Protein AF-0000000084542952 (afdb_homodimer)

Organism: NCBI:txid376219

Nearest PDB structures (foldseek):
  3ot2-assembly1_B  TM=8.353E-01  e=9.086E-12  Trichormus variabilis ATCC 29413
  6okh-assembly1_B  TM=8.321E-01  e=4.972E-11  Leptospira borgpetersenii serovar Hardjo-bovis str. JB197
  1wdj-assembly1_C  TM=7.706E-01  e=2.925E-07  Thermus thermophilus
  1wdj-assembly1_B  TM=8.109E-01  e=7.726E-07  Thermus thermophilus
  1h9o-assembly1_A  TM=4.796E-01  e=1.640E+00  Homo sapiens

Secondary structure (DSSP, 8-state):
----B-SS---HHHHHT--SSSBSEEEEETTEEEEEBPPBHHHHHHHHHHHHHHHHHHHHHT-SEEEEES-EEEEETTEEEE-SEEEEEHHHHHHTTTSBSEESS--SEEEEE--TTTHHIIIIIHHHHHHHTT-SEEEEEETTTTEEEEEEEETTEEEEEEEETTPBP--SSSTT---BHHHHHHHTT-----------/----B-SS---HHHHHT--SSSBSEEEEETTEEEEEBPPBHHHHHHHHHHHHHHHHHHHHHT-SEEEEES-EEEEETTEEEE-SEEEEEHHHHHHTTTSBSEESS--SEEEEE--GGGHHIIIIIHHHHHHHTT-SEEEEEETTTTEEEEEEEETTEEEEEEEETTPBP--SSSTT---BHHHHHHHTT-----------

Foldseek 3Di:
DDPPDDPDDADPVCLQPVPCLAACDWWFDPNDTRGGHHDDLLQLLLLVVVQVLVQVLCVVVVAQKHKDAQAKEALDPGTIDTFRIFIAGNVQCVVAVPHGRYHDAATQETEDEDDPSCVCVQPPVVQLSNLSSVHAWYWYHYLPVQKIWIWGHDPSHTDIDIGHDQDFDDDPVRRPRGDTSVVSSVSSVVDPPPDPPPPD/DDPPDDPDDADPVCLQPVPCLAAQDWWFDPQDTRGGHHDDLLQLLLLVVVQVLVQVLCVVVVAQKHKDAQAKEDLDPGTIDTFRIFIAGNVQCVVAVPHGRYHDAATQETEDEDDPSCVCVQPPVVQLSNLSSVHAWYWYHYLPVQKIWIWGHDPSHTDIDIGHDQDFDDDPVRRPRGDTSVVSSVSSVVDPPPPPPPPD

Solvent-accessible surface area (backbone atoms only — not comparable to full-atom values): 20878 Å² total; per-residue (Å²): 120,72,57,59,54,53,92,57,82,39,54,45,68,47,52,58,52,35,54,44,33,31,45,44,27,57,31,38,52,81,19,24,48,38,55,20,12,48,46,31,35,24,53,52,35,29,43,50,50,50,40,53,53,51,38,52,49,35,59,76,66,68,47,72,53,44,60,46,61,71,36,28,33,49,52,48,84,32,25,36,46,70,31,51,24,35,29,35,51,41,69,62,49,65,76,33,28,89,32,50,33,52,36,81,60,61,43,58,31,40,34,41,71,48,45,92,53,28,46,63,47,58,70,45,54,44,45,54,36,38,31,74,42,59,29,45,31,40,34,43,38,28,72,87,77,52,35,35,36,40,28,37,55,51,94,74,36,66,50,74,48,81,42,48,65,75,39,66,56,82,40,87,90,45,73,82,54,86,46,42,48,46,59,48,56,44,44,32,58,60,76,71,74,76,75,75,71,80,83,123,124,73,62,59,54,54,93,58,82,39,54,46,69,48,53,57,52,35,53,42,31,32,50,46,26,55,30,38,53,80,19,22,48,36,57,22,12,48,46,31,36,24,53,52,36,29,42,50,49,51,40,53,54,51,38,51,50,35,58,75,66,69,47,71,52,45,59,45,63,70,38,29,33,50,51,47,84,33,26,35,45,70,31,51,24,35,30,36,52,40,69,62,49,65,77,31,28,90,33,50,32,51,38,82,60,61,41,58,31,40,34,41,71,48,44,93,52,28,46,63,48,58,70,44,54,45,45,53,37,39,30,75,42,58,30,46,29,39,36,43,36,28,73,88,77,53,35,35,36,42,27,38,53,51,96,73,36,67,49,74,47,78,43,48,66,73,40,65,55,83,40,87,90,45,73,82,53,86,45,41,48,46,59,49,57,43,44,34,59,60,74,72,73,77,76,76,70,81,82,126

Structure (mmCIF, N/CA/C/O backbone):
data_AF-0000000084542952-model_v1
#
loop_
_entity.id
_entity.type
_entity.pdbx_description
1 polymer 'Putative restriction endonuclease domain-containing protein'
#
loop_
_atom_site.group_PDB
_atom_site.id
_atom_site.type_symbol
_atom_site.label_atom_id
_atom_site.label_alt_id
_atom_site.label_comp_id
_atom_site.label_asym_id
_atom_site.label_entity_id
_atom_site.label_seq_id
_atom_site.pdbx_PDB_ins_code
_atom_site.Cartn_x
_atom_site.Cartn_y
_atom_site.Cartn_z
_atom_site.occupancy
_atom_site.B_iso_or_equiv
_atom_site.auth_seq_id
_atom_site.auth_comp_id
_atom_site.auth_asym_id
_atom_site.auth_atom_id
_atom_site.pdbx_PDB_model_num
ATOM 1 N N . MET A 1 1 ? -10.438 1.435 23.875 1 23.55 1 MET A N 1
ATOM 2 C CA . MET A 1 1 ? -10.031 0.777 22.641 1 23.55 1 MET A CA 1
ATOM 3 C C . MET A 1 1 ? -8.695 0.058 22.812 1 23.55 1 MET A C 1
ATOM 5 O O . MET A 1 1 ? -7.695 0.679 23.172 1 23.55 1 MET A O 1
ATOM 9 N N . THR A 1 2 ? -8.664 -1.151 23.094 1 30 2 THR A N 1
ATOM 10 C CA . THR A 1 2 ? -7.473 -1.76 23.672 1 30 2 THR A CA 1
ATOM 11 C C . THR A 1 2 ? -6.48 -2.146 22.578 1 30 2 THR A C 1
ATOM 13 O O . THR A 1 2 ? -6.824 -2.885 21.656 1 30 2 THR A O 1
ATOM 16 N N . SER A 1 3 ? -5.621 -1.19 22.094 1 40.94 3 SER A N 1
ATOM 17 C CA . SER A 1 3 ? -4.469 -1.531 21.266 1 40.94 3 SER A CA 1
ATOM 18 C C . SER A 1 3 ? -3.82 -2.832 21.734 1 40.94 3 SER A C 1
ATOM 20 O O . SER A 1 3 ? -3.742 -3.096 22.938 1 40.94 3 SER A O 1
ATOM 22 N N . ILE A 1 4 ? -3.879 -3.932 20.891 1 49.28 4 ILE A N 1
ATOM 23 C CA . ILE A 1 4 ? -3.102 -5.098 21.297 1 49.28 4 ILE A CA 1
ATOM 24 C C . ILE A 1 4 ? -1.61 -4.781 21.203 1 49.28 4 ILE A C 1
ATOM 26 O O . ILE A 1 4 ? -1.146 -4.258 20.188 1 49.28 4 ILE A O 1
ATOM 30 N N . THR A 1 5 ? -1.197 -4.441 22.234 1 51 5 THR A N 1
ATOM 31 C CA . THR A 1 5 ? 0.246 -4.277 22.359 1 51 5 THR A CA 1
ATOM 32 C C . THR A 1 5 ? 0.91 -5.605 22.719 1 51 5 THR A C 1
ATOM 34 O O . THR A 1 5 ? 0.289 -6.473 23.328 1 51 5 THR A O 1
ATOM 37 N N . THR A 1 6 ? 1.791 -5.871 21.859 1 55.91 6 THR A N 1
ATOM 38 C CA . THR A 1 6 ? 2.562 -7.047 22.25 1 55.91 6 THR A CA 1
ATOM 39 C C . THR A 1 6 ? 3.17 -6.855 23.641 1 55.91 6 THR A C 1
ATOM 41 O O . THR A 1 6 ? 3.316 -5.723 24.109 1 55.91 6 THR A O 1
ATOM 44 N N . ASP A 1 7 ? 3.199 -7.82 24.391 1 58.66 7 ASP A N 1
ATOM 45 C CA . ASP A 1 7 ? 3.771 -7.773 25.734 1 58.66 7 ASP A CA 1
ATOM 46 C C . ASP A 1 7 ? 5.273 -7.5 25.688 1 58.66 7 ASP A C 1
ATOM 48 O O . ASP A 1 7 ? 5.883 -7.156 26.703 1 58.66 7 ASP A O 1
ATOM 52 N N . LYS A 1 8 ? 5.801 -7.555 24.547 1 60 8 LYS A N 1
ATOM 53 C CA . LYS A 1 8 ? 7.246 -7.395 24.438 1 60 8 LYS A CA 1
ATOM 54 C C . LYS A 1 8 ? 7.613 -5.988 23.984 1 60 8 LYS A C 1
ATOM 56 O O . LYS A 1 8 ? 6.875 -5.367 23.203 1 60 8 LYS A O 1
ATOM 61 N N . THR A 1 9 ? 8.656 -5.34 24.672 1 59.88 9 THR A N 1
ATOM 62 C CA . THR A 1 9 ? 9.188 -4.043 24.266 1 59.88 9 THR A CA 1
ATOM 63 C C . THR A 1 9 ? 10.203 -4.199 23.125 1 59.88 9 THR A C 1
ATOM 65 O O . THR A 1 9 ? 11.078 -5.066 23.188 1 59.88 9 THR A O 1
ATOM 68 N N . TYR A 1 10 ? 10.016 -3.502 22.047 1 63.53 10 TYR A N 1
ATOM 69 C CA . TYR A 1 10 ? 10.875 -3.594 20.859 1 63.53 10 TYR A CA 1
ATOM 70 C C . TYR A 1 10 ? 11.633 -2.295 20.641 1 63.53 10 TYR A C 1
ATOM 72 O O . TYR A 1 10 ? 11.102 -1.207 20.875 1 63.53 10 TYR A O 1
ATOM 80 N N . THR A 1 11 ? 12.992 -2.387 20.297 1 63.97 11 THR A N 1
ATOM 81 C CA . THR A 1 11 ? 13.734 -1.249 19.766 1 63.97 11 THR A CA 1
ATOM 82 C C . THR A 1 11 ? 13.312 -0.952 18.328 1 63.97 11 THR A C 1
ATOM 84 O O . THR A 1 11 ? 12.578 -1.732 17.719 1 63.97 11 THR A O 1
ATOM 87 N N . PHE A 1 12 ? 13.648 0.228 17.812 1 58.75 12 PHE A N 1
ATOM 88 C CA . PHE A 1 12 ? 13.414 0.56 16.422 1 58.75 12 PHE A CA 1
ATOM 89 C C . PHE A 1 12 ? 14.062 -0.47 15.5 1 58.75 12 PHE A C 1
ATOM 91 O O . PHE A 1 12 ? 13.469 -0.882 14.5 1 58.75 12 PHE A O 1
ATOM 98 N N . GLU A 1 13 ? 15.281 -0.771 15.742 1 65.56 13 GLU A N 1
ATOM 99 C CA . GLU A 1 13 ? 16 -1.771 14.961 1 65.56 13 GLU A CA 1
ATOM 100 C C . GLU A 1 13 ? 15.266 -3.111 14.977 1 65.56 13 GLU A C 1
ATOM 102 O O . GLU A 1 13 ? 15.219 -3.809 13.961 1 65.56 13 GLU A O 1
ATOM 107 N N . ASP A 1 14 ? 14.75 -3.383 16.219 1 63.16 14 ASP A N 1
ATOM 108 C CA . ASP A 1 14 ? 13.93 -4.586 16.312 1 63.16 14 ASP A CA 1
ATOM 109 C C . ASP A 1 14 ? 12.719 -4.508 15.391 1 63.16 14 ASP A C 1
ATOM 111 O O . ASP A 1 14 ? 12.359 -5.496 14.742 1 63.16 14 ASP A O 1
ATOM 115 N N . TYR A 1 15 ? 12.125 -3.439 15.43 1 63.56 15 TYR A N 1
ATOM 116 C CA . TYR A 1 15 ? 10.953 -3.191 14.602 1 63.56 15 TYR A CA 1
ATOM 117 C C . TYR A 1 15 ? 11.281 -3.389 13.125 1 63.56 15 TYR A C 1
ATOM 119 O O . TYR A 1 15 ? 10.523 -4.027 12.398 1 63.56 15 TYR A O 1
ATOM 127 N N . LEU A 1 16 ? 12.422 -2.852 12.617 1 59.19 16 LEU A N 1
ATOM 128 C CA . LEU A 1 16 ? 12.82 -2.955 11.219 1 59.19 16 LEU A CA 1
ATOM 129 C C . LEU A 1 16 ? 13.047 -4.41 10.82 1 59.19 16 LEU A C 1
ATOM 131 O O . LEU A 1 16 ? 12.836 -4.785 9.672 1 59.19 16 LEU A O 1
ATOM 135 N N . LYS A 1 17 ? 13.602 -5.074 11.812 1 56.72 17 LYS A N 1
ATOM 136 C CA . LYS A 1 17 ? 14 -6.453 11.547 1 56.72 17 LYS A CA 1
ATOM 137 C C . LYS A 1 17 ? 12.922 -7.434 12 1 56.72 17 LYS A C 1
ATOM 139 O O . LYS A 1 17 ? 13.141 -8.648 12.016 1 56.72 17 LYS A O 1
ATOM 144 N N . TYR A 1 18 ? 12.008 -6.531 12.562 1 51.66 18 TYR A N 1
ATOM 145 C CA . TYR A 1 18 ? 11.008 -7.477 13.055 1 51.66 18 TYR A CA 1
ATOM 146 C C . TYR A 1 18 ? 10.68 -8.523 12 1 51.66 18 TYR A C 1
ATOM 148 O O . TYR A 1 18 ? 10.18 -8.195 10.922 1 51.66 18 TYR A O 1
ATOM 156 N N . ASP A 1 19 ? 11.672 -9.195 11.547 1 42.31 19 ASP A N 1
ATOM 157 C CA . ASP A 1 19 ? 11.672 -10.281 10.57 1 42.31 19 ASP A CA 1
ATOM 158 C C . ASP A 1 19 ? 11 -11.531 11.133 1 42.31 19 ASP A C 1
ATOM 160 O O . ASP A 1 19 ? 11.602 -12.258 11.922 1 42.31 19 ASP A O 1
ATOM 164 N N . ASP A 1 20 ? 9.758 -11.406 11.594 1 39.47 20 ASP A N 1
ATOM 165 C CA . ASP A 1 20 ? 9.336 -12.805 11.555 1 39.47 20 ASP A CA 1
ATOM 166 C C . ASP A 1 20 ? 9.266 -13.312 10.117 1 39.47 20 ASP A C 1
ATOM 168 O O . ASP A 1 20 ? 8.672 -14.367 9.859 1 39.47 20 ASP A O 1
ATOM 172 N N . GLY A 1 21 ? 9.898 -12.703 9.195 1 34.06 21 GLY A N 1
ATOM 173 C CA . GLY A 1 21 ? 9.977 -12.969 7.77 1 34.06 21 GLY A CA 1
ATOM 174 C C . GLY A 1 21 ? 8.938 -12.219 6.961 1 34.06 21 GLY A C 1
ATOM 175 O O . GLY A 1 21 ? 8.898 -12.328 5.734 1 34.06 21 GLY A O 1
ATOM 176 N N . THR A 1 22 ? 7.93 -11.75 7.574 1 36 22 THR A N 1
ATOM 177 C CA . THR A 1 22 ? 6.863 -11.359 6.66 1 36 22 THR A CA 1
ATOM 178 C C . THR A 1 22 ? 6.715 -9.836 6.629 1 36 22 THR A C 1
ATOM 180 O O . THR A 1 22 ? 7.164 -9.148 7.547 1 36 22 THR A O 1
ATOM 183 N N . ASP A 1 23 ? 6.367 -9.031 5.668 1 38.06 23 ASP A N 1
ATOM 184 C CA . ASP A 1 23 ? 6.09 -7.672 5.23 1 38.06 23 ASP A CA 1
ATOM 185 C C . ASP A 1 23 ? 5.227 -6.93 6.25 1 38.06 23 ASP A C 1
ATOM 187 O O . ASP A 1 23 ? 4.531 -7.555 7.055 1 38.06 23 ASP A O 1
ATOM 191 N N . ASN A 1 24 ? 5.48 -5.535 6.676 1 49.28 24 ASN A N 1
ATOM 192 C CA . ASN A 1 24 ? 4.844 -4.609 7.609 1 49.28 24 ASN A CA 1
ATOM 193 C C . ASN A 1 24 ? 3.322 -4.73 7.57 1 49.28 24 ASN A C 1
ATOM 195 O O . ASN A 1 24 ? 2.648 -3.928 6.922 1 49.28 24 ASN A O 1
ATOM 199 N N . HIS A 1 25 ? 2.871 -5.75 7.57 1 64.75 25 HIS A N 1
ATOM 200 C CA . HIS A 1 25 ? 1.476 -6.172 7.516 1 64.75 25 HIS A CA 1
ATOM 201 C C . HIS A 1 25 ? 1.206 -7.32 8.484 1 64.75 25 HIS A C 1
ATOM 203 O O . HIS A 1 25 ? 2.143 -7.91 9.023 1 64.75 25 HIS A O 1
ATOM 209 N N . TYR A 1 26 ? 0.089 -7.293 9.023 1 71.62 26 TYR A N 1
ATOM 210 C CA . TYR A 1 26 ? -0.257 -8.562 9.656 1 71.62 26 TYR A CA 1
ATOM 211 C C . TYR A 1 26 ? -1.336 -9.289 8.859 1 71.62 26 TYR A C 1
ATOM 213 O O . TYR A 1 26 ? -2.107 -8.656 8.133 1 71.62 26 TYR A O 1
ATOM 221 N N . GLU A 1 27 ? -1.286 -10.641 8.844 1 69.81 27 GLU A N 1
ATOM 222 C CA . GLU A 1 27 ? -2.25 -11.539 8.219 1 69.81 27 GLU A CA 1
ATOM 223 C C . GLU A 1 27 ? -2.924 -12.438 9.25 1 69.81 27 GLU A C 1
ATOM 225 O O . GLU A 1 27 ? -2.369 -12.68 10.328 1 69.81 27 GLU A O 1
ATOM 230 N N . LEU A 1 28 ? -4.152 -12.75 9.031 1 70 28 LEU A N 1
ATOM 231 C CA . LEU A 1 28 ? -4.832 -13.773 9.82 1 70 28 LEU A CA 1
ATOM 232 C C . LEU A 1 28 ? -4.512 -15.172 9.297 1 70 28 LEU A C 1
ATOM 234 O O . LEU A 1 28 ? -4.855 -15.5 8.156 1 70 28 LEU A O 1
ATOM 238 N N . VAL A 1 29 ? -3.805 -15.969 10.055 1 69.81 29 VAL A N 1
ATOM 239 C CA . VAL A 1 29 ? -3.445 -17.344 9.688 1 69.81 29 VAL A CA 1
ATOM 240 C C . VAL A 1 29 ? -3.904 -18.297 10.781 1 69.81 29 VAL A C 1
ATOM 242 O O . VAL A 1 29 ? -3.357 -18.297 11.883 1 69.81 29 VAL A O 1
ATOM 245 N N . ASN A 1 30 ? -4.898 -19.094 10.398 1 74.81 30 ASN A N 1
ATOM 246 C CA . ASN A 1 30 ? -5.465 -20.078 11.328 1 74.81 30 ASN A CA 1
ATOM 247 C C . ASN A 1 30 ? -5.875 -19.422 12.641 1 74.81 30 ASN A C 1
ATOM 249 O O . ASN A 1 30 ? -5.523 -19.906 13.719 1 74.81 30 ASN A O 1
ATOM 253 N N . GLY A 1 31 ? -6.406 -18.328 12.586 1 73.56 31 GLY A N 1
ATOM 254 C CA . GLY A 1 31 ? -6.965 -17.641 13.734 1 73.56 31 GLY A CA 1
ATOM 255 C C . GLY A 1 31 ? -5.93 -16.844 14.508 1 73.56 31 GLY A C 1
ATOM 256 O O . GLY A 1 31 ? -6.246 -16.234 15.539 1 73.56 31 GLY A O 1
ATOM 257 N N . GLN A 1 32 ? -4.75 -16.828 14.031 1 72.69 32 GLN A N 1
ATOM 258 C CA . GLN A 1 32 ? -3.701 -16.031 14.68 1 72.69 32 GLN A CA 1
ATOM 259 C C . GLN A 1 32 ? -3.271 -14.867 13.797 1 72.69 32 GLN A C 1
ATOM 261 O O . GLN A 1 32 ? -3.234 -14.984 12.57 1 72.69 32 GLN A O 1
ATOM 266 N N . LEU A 1 33 ? -2.988 -13.727 14.477 1 73.06 33 LEU A N 1
ATOM 267 C CA . LEU A 1 33 ? -2.441 -12.594 13.742 1 73.06 33 LEU A CA 1
ATOM 268 C C . LEU A 1 33 ? -0.932 -12.734 13.57 1 73.06 33 LEU A C 1
ATOM 270 O O . LEU A 1 33 ? -0.193 -12.789 14.555 1 73.06 33 LEU A O 1
ATOM 274 N N . GLU A 1 34 ? -0.536 -12.922 12.32 1 72.38 34 GLU A N 1
ATOM 275 C CA . GLU A 1 34 ? 0.887 -12.992 12 1 72.38 34 GLU A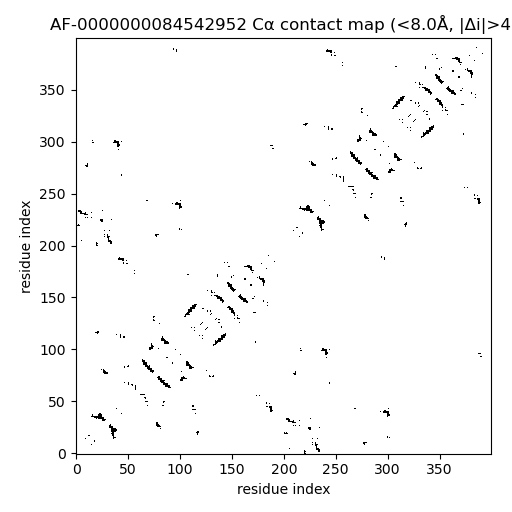 CA 1
ATOM 276 C C . GLU A 1 34 ? 1.408 -11.648 11.508 1 72.38 34 GLU A C 1
ATOM 278 O O . GLU A 1 34 ? 0.961 -11.141 10.477 1 72.38 34 GLU A O 1
ATOM 283 N N . ILE A 1 35 ? 2.312 -11.023 12.312 1 73.25 35 ILE A N 1
ATOM 284 C CA . ILE A 1 35 ? 2.898 -9.727 12.008 1 73.25 35 ILE A CA 1
ATOM 285 C C . ILE A 1 35 ? 4.004 -9.891 10.969 1 73.25 35 ILE A C 1
ATOM 287 O O . ILE A 1 35 ? 4.82 -10.812 11.062 1 73.25 35 ILE A O 1
ATOM 291 N N . MET A 1 36 ? 3.855 -8.992 9.867 1 72.69 36 MET A N 1
ATOM 292 C CA . MET A 1 36 ? 4.855 -9.031 8.797 1 72.69 36 MET A CA 1
ATOM 293 C C . MET A 1 36 ? 5.789 -7.828 8.883 1 72.69 36 MET A C 1
ATOM 295 O O . MET A 1 36 ? 5.367 -6.738 9.266 1 72.69 36 MET A O 1
ATOM 299 N N . ASN A 1 37 ? 7.078 -7.98 8.531 1 73.06 37 ASN A N 1
ATOM 300 C CA . ASN A 1 37 ? 8.047 -6.891 8.469 1 73.06 37 ASN A CA 1
ATOM 301 C C . ASN A 1 37 ? 7.707 -5.902 7.352 1 73.06 37 ASN A C 1
ATOM 303 O O . ASN A 1 37 ? 7.117 -6.285 6.336 1 73.06 37 ASN A O 1
ATOM 307 N N . PRO A 1 38 ? 8.172 -4.625 7.664 1 80.75 38 PRO A N 1
ATOM 308 C CA . PRO A 1 38 ? 8.016 -3.701 6.535 1 80.75 38 PRO A CA 1
ATOM 309 C C . PRO A 1 38 ? 8.727 -4.18 5.277 1 80.75 38 PRO A C 1
ATOM 311 O O . PRO A 1 38 ? 9.836 -4.719 5.355 1 80.75 38 PRO A O 1
ATOM 314 N N . PRO A 1 39 ? 8.094 -4.07 4.152 1 88.25 39 PRO A N 1
ATOM 315 C CA . PRO A 1 39 ? 8.773 -4.441 2.91 1 88.25 39 PRO A CA 1
ATOM 316 C C . PRO A 1 39 ? 9.969 -3.539 2.602 1 88.25 39 PRO A C 1
ATOM 318 O O . PRO A 1 39 ? 10.117 -2.477 3.209 1 88.25 39 PRO A O 1
ATOM 321 N N . THR A 1 40 ? 10.812 -4.047 1.729 1 91.12 40 THR A N 1
ATOM 322 C CA . THR A 1 40 ? 11.922 -3.211 1.273 1 91.12 40 THR A CA 1
ATOM 323 C C . THR A 1 40 ? 11.43 -2.139 0.305 1 91.12 40 THR A C 1
ATOM 325 O O . THR A 1 40 ? 10.328 -2.25 -0.242 1 91.12 40 THR A O 1
ATOM 328 N N . ILE A 1 41 ? 12.266 -1.157 0.083 1 93.75 41 ILE A N 1
ATOM 329 C CA . ILE A 1 41 ? 11.953 -0.13 -0.905 1 93.75 41 ILE A CA 1
ATOM 330 C C . ILE A 1 41 ? 11.82 -0.767 -2.285 1 93.75 41 ILE A C 1
ATOM 332 O O . ILE A 1 41 ? 10.883 -0.452 -3.031 1 93.75 41 ILE A O 1
ATOM 336 N N . ARG A 1 42 ? 12.68 -1.691 -2.623 1 95.12 42 ARG A N 1
ATOM 337 C CA . ARG A 1 42 ? 12.633 -2.371 -3.912 1 95.12 42 ARG A CA 1
ATOM 338 C C . ARG A 1 42 ? 11.297 -3.076 -4.117 1 95.12 42 ARG A C 1
ATOM 340 O O . ARG A 1 42 ? 10.727 -3.031 -5.207 1 95.12 42 ARG A O 1
ATOM 347 N N . HIS A 1 43 ? 10.852 -3.727 -3.072 1 94.81 43 HIS A N 1
ATOM 348 C CA . HIS A 1 43 ? 9.547 -4.395 -3.109 1 94.81 43 HIS A CA 1
ATOM 349 C C . HIS A 1 43 ? 8.438 -3.412 -3.463 1 94.81 43 HIS A C 1
ATOM 351 O O . HIS A 1 43 ? 7.602 -3.699 -4.324 1 94.81 43 HIS A O 1
ATOM 357 N N . LEU A 1 44 ? 8.414 -2.289 -2.793 1 95.75 44 LEU A N 1
ATOM 358 C CA . LEU A 1 44 ? 7.387 -1.277 -3.029 1 95.75 44 LEU A CA 1
ATOM 359 C C . LEU A 1 44 ? 7.445 -0.771 -4.469 1 95.75 44 LEU A C 1
ATOM 361 O O . LEU A 1 44 ? 6.406 -0.604 -5.113 1 95.75 44 LEU A O 1
ATOM 365 N N . LEU A 1 45 ? 8.656 -0.541 -4.953 1 97 45 LEU A N 1
ATOM 366 C CA . LEU A 1 45 ? 8.836 -0.002 -6.297 1 97 45 LEU A CA 1
ATOM 367 C C . LEU A 1 45 ? 8.328 -0.981 -7.348 1 97 45 LEU A C 1
ATOM 369 O O . LEU A 1 45 ? 7.656 -0.582 -8.305 1 97 45 LEU A O 1
ATOM 373 N N . ILE A 1 46 ? 8.648 -2.215 -7.176 1 97.44 46 ILE A N 1
ATOM 374 C CA . ILE A 1 46 ? 8.219 -3.244 -8.117 1 97.44 46 ILE A CA 1
ATOM 375 C C . ILE A 1 46 ? 6.699 -3.357 -8.094 1 97.44 46 ILE A C 1
ATOM 377 O O . ILE A 1 46 ? 6.059 -3.361 -9.148 1 97.44 46 ILE A O 1
ATOM 381 N N . ALA A 1 47 ? 6.105 -3.441 -6.914 1 97.5 47 ALA A N 1
ATOM 382 C CA . ALA A 1 47 ? 4.652 -3.545 -6.785 1 97.5 47 ALA A CA 1
ATOM 383 C C . ALA A 1 47 ? 3.961 -2.336 -7.41 1 97.5 47 ALA A C 1
ATOM 385 O O . ALA A 1 47 ? 2.947 -2.48 -8.102 1 97.5 47 ALA A O 1
ATOM 386 N N . ASP A 1 48 ? 4.5 -1.189 -7.156 1 97.44 48 ASP A N 1
ATOM 387 C CA . ASP A 1 48 ? 3.945 0.042 -7.707 1 97.44 48 ASP A CA 1
ATOM 388 C C . ASP A 1 48 ? 3.982 0.026 -9.234 1 97.44 48 ASP A C 1
ATOM 390 O O . ASP A 1 48 ? 3.023 0.437 -9.891 1 97.44 48 ASP A O 1
ATOM 394 N N . PHE A 1 49 ? 5.102 -0.38 -9.789 1 97.69 49 PHE A N 1
ATOM 395 C CA . PHE A 1 49 ? 5.266 -0.434 -11.234 1 97.69 49 PHE A CA 1
ATOM 396 C C . PHE A 1 49 ? 4.246 -1.383 -11.859 1 97.69 49 PHE A C 1
ATOM 398 O O . PHE A 1 49 ? 3.611 -1.048 -12.867 1 97.69 49 PHE A O 1
ATOM 405 N N . ILE A 1 50 ? 4.129 -2.535 -11.266 1 98.44 50 ILE A N 1
ATOM 406 C CA . ILE A 1 50 ? 3.193 -3.533 -11.766 1 98.44 50 ILE A CA 1
ATOM 407 C C . ILE A 1 50 ? 1.767 -2.994 -11.688 1 98.44 50 ILE A C 1
ATOM 409 O O . ILE A 1 50 ? 0.997 -3.105 -12.641 1 98.44 50 ILE A O 1
ATOM 413 N N . ARG A 1 51 ? 1.406 -2.441 -10.578 1 98.44 51 ARG A N 1
ATOM 414 C CA . ARG A 1 51 ? 0.077 -1.865 -10.406 1 98.44 51 ARG A CA 1
ATOM 415 C C . ARG A 1 51 ? -0.202 -0.804 -11.461 1 98.44 51 ARG A C 1
ATOM 417 O O . ARG A 1 51 ? -1.271 -0.799 -12.078 1 98.44 51 ARG A O 1
ATOM 424 N N . ASP A 1 52 ? 0.751 0.117 -11.664 1 98.06 52 ASP A N 1
ATOM 425 C CA . ASP A 1 52 ? 0.581 1.165 -12.664 1 98.06 52 ASP A CA 1
ATOM 426 C C . ASP A 1 52 ? 0.368 0.567 -14.055 1 98.06 52 ASP A C 1
ATOM 428 O O . ASP A 1 52 ? -0.483 1.035 -14.812 1 98.06 52 ASP A O 1
ATOM 432 N N . THR A 1 53 ? 1.183 -0.417 -14.391 1 98.38 53 THR A N 1
ATOM 433 C CA . THR A 1 53 ? 1.108 -1.061 -15.703 1 98.38 53 THR A CA 1
ATOM 434 C C . THR A 1 53 ? -0.242 -1.746 -15.891 1 98.38 53 THR A C 1
ATOM 436 O O . THR A 1 53 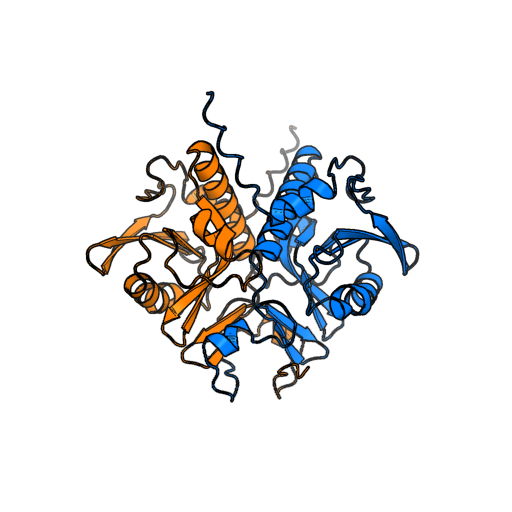? -0.881 -1.59 -16.938 1 98.38 53 THR A O 1
ATOM 439 N N . LEU A 1 54 ? -0.707 -2.484 -14.867 1 98.62 54 LEU A N 1
ATOM 440 C CA . LEU A 1 54 ? -1.981 -3.188 -14.953 1 98.62 54 LEU A CA 1
ATOM 441 C C . LEU A 1 54 ? -3.145 -2.203 -14.984 1 98.62 54 LEU A C 1
ATOM 443 O O . LEU A 1 54 ? -4.133 -2.42 -15.688 1 98.62 54 LEU A O 1
ATOM 447 N N . LYS A 1 55 ? -3.072 -1.179 -14.203 1 98.31 55 LYS A N 1
ATOM 448 C CA . LYS A 1 55 ? -4.098 -0.138 -14.234 1 98.31 55 LYS A CA 1
ATOM 449 C C . LYS A 1 55 ? -4.219 0.47 -15.625 1 98.31 55 LYS A C 1
ATOM 451 O O . LYS A 1 55 ? -5.328 0.673 -16.125 1 98.31 55 LYS A O 1
ATOM 456 N N . ALA A 1 56 ? -3.092 0.803 -16.234 1 97.94 56 ALA A N 1
ATOM 457 C CA . ALA A 1 56 ? -3.09 1.35 -17.594 1 97.94 56 ALA A CA 1
ATOM 458 C C . ALA A 1 56 ? -3.719 0.371 -18.578 1 97.94 56 ALA A C 1
ATOM 460 O O . ALA A 1 56 ? -4.461 0.777 -19.469 1 97.94 56 ALA A O 1
ATOM 461 N N . GLU A 1 57 ? -3.387 -0.894 -18.438 1 98.44 57 GLU A N 1
ATOM 462 C CA . GLU A 1 57 ? -3.949 -1.907 -19.328 1 98.44 57 GLU A CA 1
ATOM 463 C C . GLU A 1 57 ? -5.457 -2.023 -19.141 1 98.44 57 GLU A C 1
ATOM 465 O O . GLU A 1 57 ? -6.199 -2.176 -20.109 1 98.44 57 GLU A O 1
ATOM 470 N N . ILE A 1 58 ? -5.934 -1.98 -17.922 1 98.38 58 ILE A N 1
ATOM 471 C CA . ILE A 1 58 ? -7.359 -2.025 -17.625 1 98.38 58 ILE A CA 1
ATOM 472 C C . ILE A 1 58 ? -8.07 -0.854 -18.297 1 98.38 58 ILE A C 1
ATOM 474 O O . ILE A 1 58 ? -9.141 -1.023 -18.875 1 98.38 58 ILE A O 1
ATOM 478 N N . THR A 1 59 ? -7.469 0.306 -18.203 1 97.19 59 THR A N 1
ATOM 479 C CA . THR A 1 59 ? -8.016 1.497 -18.844 1 97.19 59 THR A CA 1
ATOM 480 C C . THR A 1 59 ? -8.062 1.326 -20.359 1 97.19 59 THR A C 1
ATOM 482 O O . THR A 1 59 ? -9.078 1.623 -20.984 1 97.19 59 THR A O 1
ATOM 485 N N . ARG A 1 60 ? -6.977 0.882 -20.938 1 97.31 60 ARG A N 1
ATOM 486 C CA . ARG A 1 60 ? -6.887 0.673 -22.375 1 97.31 60 ARG A CA 1
ATOM 487 C C . ARG A 1 60 ? -7.984 -0.27 -22.859 1 97.31 60 ARG A C 1
ATOM 489 O O . ARG A 1 60 ? -8.586 -0.045 -23.922 1 97.31 60 ARG A O 1
ATOM 496 N N . MET A 1 61 ? -8.273 -1.295 -22.047 1 97.06 61 MET A N 1
ATOM 497 C CA . MET A 1 61 ? -9.25 -2.316 -22.406 1 97.06 61 MET A CA 1
ATOM 498 C C . MET A 1 61 ? -10.664 -1.862 -22.062 1 97.06 61 MET A C 1
ATOM 500 O O . MET A 1 61 ? -11.641 -2.535 -22.391 1 97.06 61 MET A O 1
ATOM 504 N N . ASN A 1 62 ? -10.812 -0.756 -21.375 1 96.69 62 ASN A N 1
ATOM 505 C CA . ASN A 1 62 ? -12.102 -0.302 -20.844 1 96.69 62 ASN A CA 1
ATOM 506 C C . ASN A 1 62 ? -12.797 -1.394 -20.047 1 96.69 62 ASN A C 1
ATOM 508 O O . ASN A 1 62 ? -14 -1.624 -20.219 1 96.69 62 ASN A O 1
ATOM 512 N N . SER A 1 63 ? -12 -2.131 -19.281 1 96.62 63 SER A N 1
ATOM 513 C CA . SER A 1 63 ? -12.539 -3.199 -18.453 1 96.62 63 SER A CA 1
ATOM 514 C C . SER A 1 63 ? -13.156 -2.645 -17.172 1 96.62 63 SER A C 1
ATOM 516 O O . SER A 1 63 ? -12.688 -1.642 -16.641 1 96.62 63 SER A O 1
ATOM 518 N N . PRO A 1 64 ? -14.234 -3.266 -16.703 1 97.12 64 PRO A N 1
ATOM 519 C CA . PRO A 1 64 ? -14.82 -2.848 -15.43 1 97.12 64 PRO A CA 1
ATOM 520 C C . PRO A 1 64 ? -14.07 -3.402 -14.219 1 97.12 64 PRO A C 1
ATOM 522 O O . PRO A 1 64 ? -14.688 -3.947 -13.297 1 97.12 64 PRO A O 1
ATOM 525 N N . TRP A 1 65 ? -12.781 -3.279 -14.273 1 98.12 65 TRP A N 1
ATOM 526 C CA . TRP A 1 65 ? -11.906 -3.791 -13.219 1 98.12 65 TRP A CA 1
ATOM 527 C C . TRP A 1 65 ? -11.109 -2.662 -12.578 1 98.12 65 TRP A C 1
ATOM 529 O O . TRP A 1 65 ? -11.062 -1.549 -13.109 1 98.12 65 TRP A O 1
ATOM 539 N N . LEU A 1 66 ? -10.633 -2.898 -11.438 1 98.06 66 LEU A N 1
ATOM 540 C CA . LEU A 1 66 ? -9.68 -2.039 -10.742 1 98.06 66 LEU A CA 1
ATOM 541 C C . LEU A 1 66 ? -8.438 -2.824 -10.328 1 98.06 66 LEU A C 1
ATOM 543 O O . LEU A 1 66 ? -8.508 -4.031 -10.102 1 98.06 66 LEU A O 1
ATOM 547 N N . CYS A 1 67 ? -7.344 -2.172 -10.297 1 98.56 67 CYS A N 1
ATOM 548 C CA . CYS A 1 67 ? -6.102 -2.713 -9.75 1 98.56 67 CYS A CA 1
ATOM 549 C C . CYS A 1 67 ? -5.754 -2.055 -8.422 1 98.56 67 CYS A C 1
ATOM 551 O O . CYS A 1 67 ?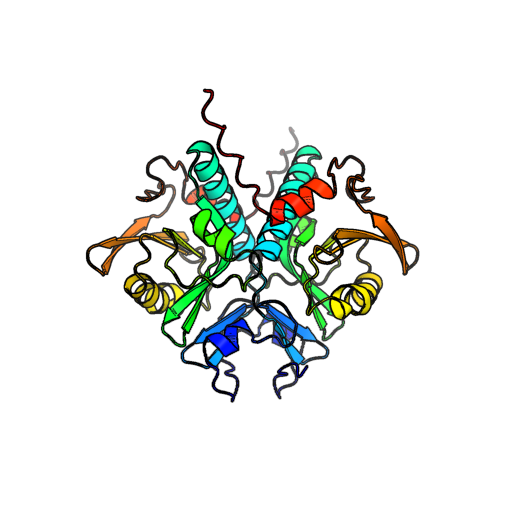 -5.629 -0.832 -8.344 1 98.56 67 CYS A O 1
ATOM 553 N N . LEU A 1 68 ? -5.645 -2.836 -7.387 1 97.5 68 LEU A N 1
ATOM 554 C CA . LEU A 1 68 ? -5.391 -2.33 -6.043 1 97.5 68 LEU A CA 1
ATOM 555 C C . LEU A 1 68 ? -4.086 -2.887 -5.488 1 97.5 68 LEU A C 1
ATOM 557 O O . LEU A 1 68 ? -3.582 -3.904 -5.973 1 97.5 68 LEU A O 1
ATOM 561 N N . LYS A 1 69 ? -3.539 -2.172 -4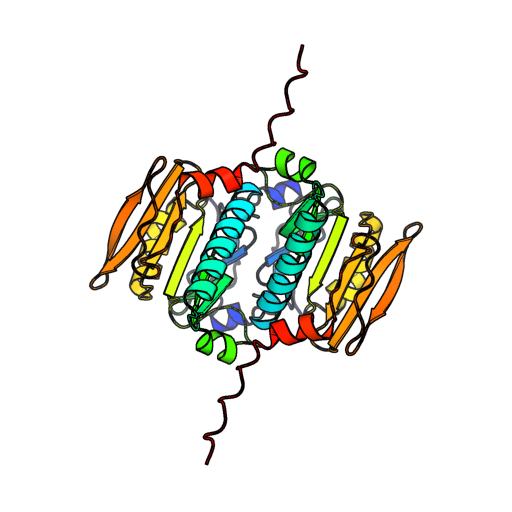.566 1 96.12 69 LYS A N 1
ATOM 562 C CA . LYS A 1 69 ? -2.451 -2.666 -3.729 1 96.12 69 LYS A CA 1
ATOM 563 C C . LYS A 1 69 ? -2.889 -2.781 -2.271 1 96.12 69 LYS A C 1
ATOM 565 O O . LYS A 1 69 ? -3.738 -2.016 -1.81 1 96.12 69 LYS A O 1
ATOM 570 N N . GLU A 1 70 ? -2.354 -3.779 -1.64 1 91.06 70 GLU A N 1
ATOM 571 C CA . GLU A 1 70 ? -2.432 -3.896 -0.187 1 91.06 70 GLU A CA 1
ATOM 572 C C . GLU A 1 70 ? -3.838 -4.285 0.26 1 91.06 70 GLU A C 1
ATOM 574 O O . GLU A 1 70 ? -4.203 -4.09 1.422 1 91.06 70 GLU A O 1
ATOM 579 N N . ALA A 1 71 ? -4.703 -4.727 -0.653 1 93.94 71 ALA A N 1
ATOM 580 C CA . ALA A 1 71 ? -5.98 -5.32 -0.26 1 93.94 71 ALA A CA 1
ATOM 581 C C . ALA A 1 71 ? -5.801 -6.777 0.163 1 93.94 71 ALA A C 1
ATOM 583 O O . ALA A 1 71 ? -4.805 -7.414 -0.193 1 93.94 71 ALA A O 1
ATOM 584 N N . GLY A 1 72 ? -6.809 -7.234 0.934 1 93.12 72 GLY A N 1
ATOM 585 C CA . GLY A 1 72 ? -6.762 -8.617 1.393 1 93.12 72 GLY A CA 1
ATOM 586 C C . GLY A 1 72 ? -7.77 -9.508 0.699 1 93.12 72 GLY A C 1
ATOM 587 O O . GLY A 1 72 ? -8.695 -9.023 0.051 1 93.12 72 GLY A O 1
ATOM 588 N N . VAL A 1 73 ? -7.562 -10.82 0.798 1 94.62 73 VAL A N 1
ATOM 589 C CA . VAL A 1 73 ? -8.516 -11.82 0.333 1 94.62 73 VAL A CA 1
ATOM 590 C C . VAL A 1 73 ? -8.633 -12.945 1.363 1 94.62 73 VAL A C 1
ATOM 592 O O . VAL A 1 73 ? -7.625 -13.406 1.904 1 94.62 73 VAL A O 1
ATOM 595 N N . ARG A 1 74 ? -9.828 -13.25 1.68 1 90.62 74 ARG A N 1
ATOM 596 C CA . ARG A 1 74 ? -10.078 -14.391 2.551 1 90.62 74 ARG A CA 1
ATOM 597 C C . ARG A 1 74 ? -9.812 -15.703 1.819 1 90.62 74 ARG A C 1
ATOM 599 O O . ARG A 1 74 ? -10.375 -15.945 0.746 1 90.62 74 ARG A O 1
ATOM 606 N N . THR A 1 75 ? -8.953 -16.578 2.367 1 93.56 75 THR A N 1
ATOM 607 C CA . THR A 1 75 ? -8.578 -17.812 1.681 1 93.56 75 THR A CA 1
ATOM 608 C C . THR A 1 75 ? -9.133 -19.031 2.418 1 93.56 75 THR A C 1
ATOM 610 O O . THR A 1 75 ? -9.102 -20.141 1.896 1 93.56 75 THR A O 1
ATOM 613 N N . SER A 1 76 ? -9.57 -18.906 3.623 1 86.75 76 SER A N 1
ATOM 614 C CA . SER A 1 76 ? -10.266 -19.906 4.441 1 86.75 76 SER A CA 1
ATOM 615 C C . SER A 1 76 ? -11.07 -19.234 5.551 1 86.75 76 SER A C 1
ATOM 617 O O . SER A 1 76 ? -11.008 -18.016 5.727 1 86.75 76 SER A O 1
ATOM 619 N N . PRO A 1 77 ? -11.867 -19.938 6.305 1 81.25 77 PRO A N 1
ATOM 620 C CA . PRO A 1 77 ? -12.695 -19.328 7.344 1 81.25 77 PRO A CA 1
ATOM 621 C C . PRO A 1 77 ? -11.883 -18.516 8.344 1 81.25 77 PRO A C 1
ATOM 623 O O . PRO A 1 77 ? -12.367 -17.5 8.859 1 81.25 77 PRO A O 1
ATOM 626 N N . ARG A 1 78 ? -10.695 -18.922 8.578 1 80.94 78 ARG A N 1
ATOM 627 C CA . ARG A 1 78 ? -9.875 -18.219 9.555 1 80.94 78 ARG A CA 1
ATOM 628 C C . ARG A 1 78 ? -8.523 -17.828 8.961 1 80.94 78 ARG A C 1
ATOM 630 O O . ARG A 1 78 ? -7.496 -17.906 9.641 1 80.94 78 ARG A O 1
ATOM 637 N N . LYS A 1 79 ? -8.523 -17.531 7.688 1 83.25 79 LYS A N 1
ATOM 638 C CA . LYS A 1 79 ? -7.273 -17.156 7.035 1 83.25 79 LYS A CA 1
ATOM 639 C C . LYS A 1 79 ? -7.512 -16.078 5.977 1 83.25 79 LYS A C 1
ATOM 641 O O . LYS A 1 79 ? -8.492 -16.141 5.234 1 83.25 79 LYS A O 1
ATOM 646 N N . SER A 1 80 ? -6.66 -15.102 5.996 1 87.25 80 SER A N 1
ATOM 647 C CA . SER A 1 80 ? -6.637 -14.039 4.996 1 87.25 80 SER A CA 1
ATOM 648 C C . SER A 1 80 ? -5.211 -13.68 4.602 1 87.25 80 SER A C 1
ATOM 650 O O . SER A 1 80 ? -4.285 -13.82 5.402 1 87.25 80 SER A O 1
ATOM 652 N N . ARG A 1 81 ? -5.004 -13.375 3.373 1 90.56 81 ARG A N 1
ATOM 653 C CA . ARG A 1 81 ? -3.719 -12.914 2.855 1 90.56 81 ARG A CA 1
ATOM 654 C C . ARG A 1 81 ? -3.82 -11.484 2.322 1 90.56 81 ARG A C 1
ATOM 656 O O . ARG A 1 81 ? -4.812 -11.125 1.683 1 90.56 81 ARG A O 1
ATOM 663 N N . LEU A 1 82 ? -2.82 -10.695 2.609 1 91.94 82 LEU A N 1
ATOM 664 C CA . LEU A 1 82 ? -2.656 -9.398 1.953 1 91.94 82 LEU A CA 1
ATOM 665 C C . LEU A 1 82 ? -1.953 -9.555 0.609 1 91.94 82 LEU A C 1
ATOM 667 O O . LEU A 1 82 ? -0.923 -10.234 0.519 1 91.94 82 LEU A O 1
ATOM 671 N N . MET A 1 83 ? -2.514 -8.953 -0.35 1 95.56 83 MET A N 1
ATOM 672 C CA . MET A 1 83 ? -1.987 -9.078 -1.706 1 95.56 83 MET A CA 1
ATOM 673 C C . MET A 1 83 ? -1.163 -7.855 -2.086 1 95.56 83 MET A C 1
ATOM 675 O O . MET A 1 83 ? -1.616 -6.719 -1.918 1 95.56 83 MET A O 1
ATOM 679 N N . ASP A 1 84 ? 0.035 -8.102 -2.598 1 96.44 84 ASP A N 1
ATOM 680 C CA . ASP A 1 84 ? 0.833 -6.961 -3.037 1 96.44 84 ASP A CA 1
ATOM 681 C C . ASP A 1 84 ? 0.111 -6.172 -4.129 1 96.44 84 ASP A C 1
ATOM 683 O O . ASP A 1 84 ? 0.068 -4.941 -4.09 1 96.44 84 ASP A O 1
ATOM 687 N N . VAL A 1 85 ? -0.352 -6.82 -5.102 1 98.44 85 VAL A N 1
ATOM 688 C CA . VAL A 1 85 ? -1.177 -6.262 -6.168 1 98.44 85 VAL A CA 1
ATOM 689 C C . VAL A 1 85 ? -2.328 -7.211 -6.488 1 98.44 85 VAL A C 1
ATOM 691 O O . VAL A 1 85 ? -2.154 -8.438 -6.465 1 98.44 85 VAL A O 1
ATOM 694 N N . CYS A 1 86 ? -3.494 -6.645 -6.777 1 98.69 86 CYS A N 1
ATOM 695 C CA . CYS A 1 86 ? -4.586 -7.504 -7.219 1 98.69 86 CYS A CA 1
ATOM 696 C C . CYS A 1 86 ? -5.488 -6.773 -8.211 1 98.69 86 CYS A C 1
ATOM 698 O O . CYS A 1 86 ? -5.504 -5.543 -8.25 1 98.69 86 CYS A O 1
ATOM 700 N N . VAL A 1 87 ? -6.098 -7.523 -9.031 1 98.88 87 VAL A N 1
ATOM 701 C CA . VAL A 1 87 ? -7.137 -7.035 -9.938 1 98.88 87 VAL A CA 1
ATOM 702 C C . VAL A 1 87 ? -8.492 -7.582 -9.5 1 98.88 87 VAL A C 1
ATOM 704 O O . VAL A 1 87 ? -8.648 -8.789 -9.305 1 98.88 87 VAL A O 1
ATOM 707 N N . VAL A 1 88 ? -9.453 -6.691 -9.328 1 98.25 88 VAL A N 1
ATOM 708 C CA . VAL A 1 88 ? -10.789 -7.047 -8.859 1 98.25 88 VAL A CA 1
ATOM 709 C C . VAL A 1 88 ? -11.844 -6.367 -9.734 1 98.25 88 VAL A C 1
ATOM 711 O O . VAL A 1 88 ? -11.539 -5.395 -10.438 1 98.25 88 VAL A O 1
ATOM 714 N N . SER A 1 89 ? -13.039 -6.91 -9.688 1 97.38 89 SER A N 1
ATOM 715 C CA . SER A 1 89 ? -14.117 -6.273 -10.438 1 97.38 89 SER A CA 1
ATOM 716 C C . SER A 1 89 ? -14.57 -4.977 -9.773 1 97.38 89 SER A C 1
ATOM 718 O O . SER A 1 89 ? -14.602 -4.887 -8.547 1 97.38 89 SER A O 1
ATOM 720 N N . ARG A 1 90 ? -14.938 -4.02 -10.523 1 96.38 90 ARG A N 1
ATOM 721 C CA . ARG A 1 90 ? -15.461 -2.75 -10.031 1 96.38 90 ARG A CA 1
ATOM 722 C C . ARG A 1 90 ? -16.703 -2.969 -9.164 1 96.38 90 ARG A C 1
ATOM 724 O O . ARG A 1 90 ? -16.875 -2.295 -8.148 1 96.38 90 ARG A O 1
ATOM 731 N N . GLU A 1 91 ? -17.516 -3.859 -9.594 1 95.38 91 GLU A N 1
ATOM 732 C CA . GLU A 1 91 ? -18.75 -4.172 -8.867 1 95.38 91 GLU A CA 1
ATOM 733 C C . GLU A 1 91 ? -18.453 -4.574 -7.422 1 95.38 91 GLU A C 1
ATOM 735 O O . GLU A 1 91 ? -19.094 -4.102 -6.492 1 95.38 91 GLU A O 1
ATOM 740 N N . LYS A 1 92 ? -17.469 -5.402 -7.211 1 94.62 92 LYS A N 1
ATOM 741 C CA . LYS A 1 92 ? -17.109 -5.859 -5.871 1 94.62 92 LYS A CA 1
ATOM 742 C C . LYS A 1 92 ? -16.547 -4.715 -5.031 1 94.62 92 LYS A C 1
ATOM 744 O O . LYS A 1 92 ? -16.781 -4.645 -3.824 1 94.62 92 LYS A O 1
ATOM 749 N N . VAL A 1 93 ? -15.797 -3.873 -5.668 1 95.31 93 VAL A N 1
ATOM 750 C CA . VAL A 1 93 ? -15.227 -2.715 -4.992 1 95.31 93 VAL A CA 1
ATOM 751 C C . VAL A 1 93 ? -16.344 -1.797 -4.504 1 95.31 93 VAL A C 1
ATOM 753 O O . VAL A 1 93 ? -16.344 -1.372 -3.348 1 95.31 93 VAL A O 1
ATOM 756 N N . VAL A 1 94 ? -17.297 -1.524 -5.344 1 93.5 94 VAL A N 1
ATOM 757 C CA . VAL A 1 94 ? -18.406 -0.625 -5.023 1 93.5 94 VAL A CA 1
ATOM 758 C C . VAL A 1 94 ? -19.203 -1.185 -3.848 1 93.5 94 VAL A C 1
ATOM 760 O O . VAL A 1 94 ? -19.625 -0.435 -2.965 1 93.5 94 VAL A O 1
ATOM 763 N N . GLU A 1 95 ? -19.359 -2.445 -3.812 1 91.94 95 GLU A N 1
ATOM 764 C CA . GLU A 1 95 ? -20.125 -3.109 -2.76 1 91.94 95 GLU A CA 1
ATOM 765 C C . GLU A 1 95 ? -19.422 -2.98 -1.408 1 91.94 95 GLU A C 1
ATOM 767 O O . GLU A 1 95 ? -20.078 -2.99 -0.364 1 91.94 95 GLU A O 1
ATOM 772 N N . LEU A 1 96 ? -18.156 -2.738 -1.46 1 91.38 96 LEU A N 1
ATOM 773 C CA . LEU A 1 96 ? -17.375 -2.834 -0.224 1 91.38 96 LEU A CA 1
ATOM 774 C C . LEU A 1 96 ? -16.703 -1.505 0.102 1 91.38 96 LEU A C 1
ATOM 776 O O . LEU A 1 96 ? -15.75 -1.463 0.875 1 91.38 96 LEU A O 1
ATOM 780 N N . LEU A 1 97 ? -17.141 -0.437 -0.397 1 92.38 97 LEU A N 1
ATOM 781 C CA . LEU A 1 97 ? -16.453 0.844 -0.334 1 92.38 97 LEU A CA 1
ATOM 782 C C . LEU A 1 97 ? -16.125 1.214 1.108 1 92.38 97 LEU A C 1
ATOM 784 O O . LEU A 1 97 ? -15 1.644 1.404 1 92.38 97 LEU A O 1
ATOM 788 N N . ASP A 1 98 ? -17.094 0.985 2.004 1 89.69 98 ASP A N 1
ATOM 789 C CA . ASP A 1 98 ? -16.891 1.443 3.377 1 89.69 98 ASP A CA 1
ATOM 790 C C . ASP A 1 98 ? -16.562 0.277 4.305 1 89.69 98 ASP A C 1
ATOM 792 O O . ASP A 1 98 ? -16.609 0.412 5.527 1 89.69 98 ASP A O 1
ATOM 796 N N . GLU A 1 99 ? -16.266 -0.873 3.719 1 87.88 99 GLU A N 1
ATOM 797 C CA . GLU A 1 99 ? -15.844 -2.053 4.465 1 87.88 99 GLU A CA 1
ATOM 798 C C . GLU A 1 99 ? -14.328 -2.23 4.406 1 87.88 99 GLU A C 1
ATOM 800 O O . GLU A 1 99 ? -13.656 -1.59 3.598 1 87.88 99 GLU A O 1
ATOM 805 N N . SER A 1 100 ? -13.867 -3.131 5.367 1 87.81 100 SER A N 1
ATOM 806 C CA . SER A 1 100 ? -12.453 -3.494 5.301 1 87.81 100 SER A CA 1
ATOM 807 C C . SER A 1 100 ? -12.086 -4.02 3.918 1 87.81 100 SER A C 1
ATOM 809 O O . SER A 1 100 ? -12.844 -4.777 3.311 1 87.81 100 SER A O 1
ATOM 811 N N . ALA A 1 101 ? -10.945 -3.588 3.471 1 91.5 101 ALA A N 1
ATOM 812 C CA . ALA A 1 101 ? -10.492 -3.959 2.131 1 91.5 101 ALA A CA 1
ATOM 813 C C . ALA A 1 101 ? -9.977 -5.395 2.105 1 91.5 101 ALA A C 1
ATOM 815 O O . ALA A 1 101 ? -8.852 -5.648 1.676 1 91.5 101 ALA A O 1
ATOM 816 N N . VAL A 1 102 ? -10.797 -6.301 2.566 1 90.62 102 VAL A N 1
ATOM 817 C CA . VAL A 1 102 ? -10.547 -7.738 2.51 1 90.62 102 VAL A CA 1
ATOM 818 C C . VAL A 1 102 ? -11.672 -8.43 1.747 1 90.62 102 VAL A C 1
ATOM 820 O O . VAL A 1 102 ? -12.789 -8.57 2.264 1 90.62 102 VAL A O 1
ATOM 823 N N . PHE A 1 103 ? -11.359 -8.828 0.571 1 94.06 103 PHE A N 1
ATOM 824 C CA . PHE A 1 103 ? -12.367 -9.445 -0.282 1 94.06 103 PHE A CA 1
ATOM 825 C C . PHE A 1 103 ? -12.703 -10.852 0.203 1 94.06 103 PHE A C 1
ATOM 827 O O . PHE A 1 103 ? -11.812 -11.602 0.612 1 94.06 103 PHE A O 1
ATOM 834 N N . GLN A 1 104 ? -13.969 -11.195 0.107 1 91.56 104 GLN A N 1
ATOM 835 C CA . GLN A 1 104 ? -14.414 -12.539 0.466 1 91.56 104 GLN A CA 1
ATOM 836 C C . GLN A 1 104 ? -14.656 -13.391 -0.778 1 91.56 104 GLN A C 1
ATOM 838 O O . GLN A 1 104 ? -15.039 -14.555 -0.674 1 91.56 104 GLN A O 1
ATOM 843 N N . THR A 1 105 ? -14.547 -12.828 -1.909 1 95.06 105 THR A N 1
ATOM 844 C CA . THR A 1 105 ? -14.578 -13.508 -3.201 1 95.06 105 THR A CA 1
ATOM 845 C C . THR A 1 105 ? -13.227 -13.398 -3.9 1 95.06 105 THR A C 1
ATOM 847 O O . THR A 1 105 ? -12.461 -12.469 -3.645 1 95.06 105 THR A O 1
ATOM 850 N N . PRO A 1 106 ? -12.945 -14.344 -4.781 1 96.94 106 PRO A N 1
ATOM 851 C CA . PRO A 1 106 ? -11.609 -14.359 -5.383 1 96.94 106 PRO A CA 1
ATOM 852 C C . PRO A 1 106 ? -11.367 -13.18 -6.324 1 96.94 106 PRO A C 1
ATOM 854 O O . PRO A 1 106 ? -12.211 -12.875 -7.164 1 96.94 106 PRO A O 1
ATOM 857 N N . PRO A 1 107 ? -10.219 -12.516 -6.215 1 98.38 107 PRO A N 1
ATOM 858 C CA . PRO A 1 107 ? -9.789 -11.586 -7.262 1 98.38 107 PRO A CA 1
ATOM 859 C C . PRO A 1 107 ? -9.57 -12.273 -8.609 1 98.38 107 PRO A C 1
ATOM 861 O O . PRO A 1 107 ? -9.477 -13.5 -8.672 1 98.38 107 PRO A O 1
ATOM 864 N N . ILE A 1 108 ? -9.477 -11.398 -9.578 1 98.44 108 ILE A N 1
ATOM 865 C CA . ILE A 1 108 ? -9.258 -11.883 -10.938 1 98.44 108 ILE A CA 1
ATOM 866 C C . ILE A 1 108 ? -7.797 -12.297 -11.102 1 98.44 108 ILE A C 1
ATOM 868 O O . ILE A 1 108 ? -7.496 -13.281 -11.781 1 98.44 108 ILE A O 1
ATOM 872 N N . LEU A 1 109 ? -6.938 -11.555 -10.508 1 98.81 109 LEU A N 1
ATOM 873 C CA . LEU A 1 109 ? -5.488 -11.719 -10.602 1 98.81 109 LEU A CA 1
ATOM 874 C C . LEU A 1 109 ? -4.805 -11.227 -9.328 1 98.81 109 LEU A C 1
ATOM 876 O O . LEU A 1 109 ? -5.18 -10.195 -8.781 1 98.81 109 LEU A O 1
ATOM 880 N N . VAL A 1 110 ? -3.82 -12.008 -8.836 1 98.81 110 VAL A N 1
ATOM 881 C CA . VAL A 1 110 ? -2.996 -11.602 -7.703 1 98.81 110 VAL A CA 1
ATOM 882 C C . VAL A 1 110 ? -1.521 -11.633 -8.102 1 98.81 110 VAL A C 1
ATOM 884 O O . VAL A 1 110 ? -1.084 -12.531 -8.82 1 98.81 110 VAL A O 1
ATOM 887 N N . VAL A 1 111 ? -0.771 -10.641 -7.641 1 98.81 111 VAL A N 1
ATOM 888 C CA . VAL A 1 111 ? 0.678 -10.594 -7.809 1 98.81 111 VAL A CA 1
ATOM 889 C C . VAL A 1 111 ? 1.353 -10.492 -6.441 1 98.81 111 VAL A C 1
ATOM 891 O O . VAL A 1 111 ? 0.968 -9.672 -5.609 1 98.81 111 VAL A O 1
ATOM 894 N N . GLU A 1 112 ? 2.277 -11.359 -6.191 1 98.38 112 GLU A N 1
ATOM 895 C CA . GLU A 1 112 ? 3.133 -11.273 -5.012 1 98.38 112 GLU A CA 1
ATOM 896 C C . GLU A 1 112 ? 4.582 -11 -5.398 1 98.38 112 GLU A C 1
ATOM 898 O O . GLU A 1 112 ? 5.109 -11.602 -6.332 1 98.38 112 GLU A O 1
ATOM 903 N N . VAL A 1 113 ? 5.172 -10.055 -4.77 1 97.81 113 VAL A N 1
ATOM 904 C CA . VAL A 1 113 ? 6.602 -9.797 -4.91 1 97.81 113 VAL A CA 1
ATOM 905 C C . VAL A 1 113 ? 7.363 -10.508 -3.791 1 97.81 113 VAL A C 1
ATOM 907 O O . VAL A 1 113 ? 7.172 -10.203 -2.611 1 97.81 113 VAL A O 1
ATOM 910 N N . VAL A 1 114 ? 8.266 -11.359 -4.148 1 96.25 114 VAL A N 1
ATOM 911 C CA . VAL A 1 114 ? 8.945 -12.242 -3.207 1 96.25 114 VAL A CA 1
ATOM 912 C C . VAL A 1 114 ? 10.016 -11.461 -2.447 1 96.25 114 VAL A C 1
ATOM 914 O O . VAL A 1 114 ? 10.75 -10.664 -3.037 1 96.25 114 VAL A O 1
ATOM 917 N N . SER A 1 115 ? 10.023 -11.633 -1.24 1 90.5 115 SER A N 1
ATOM 918 C CA . SER A 1 115 ? 11.109 -11.211 -0.365 1 90.5 115 SER A CA 1
ATOM 919 C C . SER A 1 115 ? 11.852 -12.406 0.219 1 90.5 115 SER A C 1
ATOM 921 O O . SER A 1 115 ? 11.375 -13.539 0.135 1 90.5 115 SER A O 1
ATOM 923 N N . PRO A 1 116 ? 13.07 -12.234 0.787 1 87.5 116 PRO A N 1
ATOM 924 C CA . PRO A 1 116 ? 13.789 -13.359 1.386 1 87.5 116 PRO A CA 1
ATOM 925 C C . PRO A 1 116 ? 12.961 -14.102 2.426 1 87.5 116 PRO A C 1
ATOM 927 O O . PRO A 1 116 ? 13.062 -15.328 2.533 1 87.5 116 PRO A O 1
ATOM 930 N N . GLU A 1 117 ? 12.102 -13.438 3.105 1 82.38 117 GLU A N 1
ATOM 931 C CA . GLU A 1 117 ? 11.352 -14.031 4.207 1 82.38 117 GLU A CA 1
ATOM 932 C C . GLU A 1 117 ? 10.031 -14.625 3.721 1 82.38 117 GLU A C 1
ATOM 934 O O . GLU A 1 117 ? 9.32 -15.289 4.48 1 82.38 117 GLU A O 1
ATOM 939 N N . SER A 1 118 ? 9.695 -14.383 2.426 1 90.06 118 SER A N 1
ATOM 940 C CA . SER A 1 118 ? 8.375 -14.789 1.973 1 90.06 118 SER A CA 1
ATOM 941 C C . SER A 1 118 ? 8.469 -15.898 0.927 1 90.06 118 SER A C 1
ATOM 943 O O . SER A 1 118 ? 7.453 -16.312 0.357 1 90.06 118 SER A O 1
ATOM 945 N N . VAL A 1 119 ? 9.641 -16.453 0.705 1 93.38 119 VAL A N 1
ATOM 946 C CA . VAL A 1 119 ? 9.852 -17.422 -0.369 1 93.38 119 VAL A CA 1
ATOM 947 C C . VAL A 1 119 ? 8.883 -18.594 -0.206 1 93.38 119 VAL A C 1
ATOM 949 O O . VAL A 1 119 ? 8.07 -18.859 -1.09 1 93.38 119 VAL A O 1
ATOM 952 N N . ASN A 1 120 ? 8.961 -19.266 0.912 1 93.94 120 ASN A N 1
ATOM 953 C CA . ASN A 1 120 ? 8.094 -20.422 1.151 1 93.94 120 ASN A CA 1
ATOM 954 C C . ASN A 1 120 ? 6.625 -20.016 1.171 1 93.94 120 ASN A C 1
ATOM 956 O O . ASN A 1 120 ? 5.773 -20.719 0.625 1 93.94 120 ASN A O 1
ATOM 960 N N . ARG A 1 121 ? 6.316 -18.922 1.759 1 93.25 121 ARG A N 1
ATOM 961 C CA . ARG A 1 121 ? 4.949 -18.422 1.848 1 93.25 121 ARG A CA 1
ATOM 962 C C . ARG A 1 121 ? 4.363 -18.172 0.46 1 93.25 121 ARG A C 1
ATOM 964 O O . ARG A 1 121 ? 3.254 -18.625 0.16 1 93.25 121 ARG A O 1
ATOM 971 N N . ASP A 1 122 ? 5.07 -17.531 -0.423 1 96.25 122 ASP A N 1
ATOM 972 C CA . ASP A 1 122 ? 4.566 -17.141 -1.736 1 96.25 122 ASP A CA 1
ATOM 973 C C . ASP A 1 122 ? 4.562 -18.328 -2.699 1 96.25 122 ASP A C 1
ATOM 975 O O . ASP A 1 122 ? 3.623 -18.484 -3.48 1 96.25 122 ASP A O 1
ATOM 979 N N . TYR A 1 123 ? 5.566 -19.188 -2.59 1 97.88 123 TYR A N 1
ATOM 980 C CA . TYR A 1 123 ? 5.703 -20.25 -3.566 1 97.88 123 TYR A CA 1
ATOM 981 C C . TYR A 1 123 ? 4.867 -21.469 -3.164 1 97.88 123 TYR A C 1
ATOM 983 O O . TYR A 1 123 ? 4.484 -22.281 -4.012 1 97.88 123 TYR A O 1
ATOM 991 N N . ARG A 1 124 ? 4.629 -21.625 -1.887 1 96.69 124 ARG A N 1
ATOM 992 C CA . ARG A 1 124 ? 3.98 -22.859 -1.459 1 96.69 124 ARG A CA 1
ATOM 993 C C . ARG A 1 124 ? 2.631 -22.578 -0.809 1 96.69 124 ARG A C 1
ATOM 995 O O . ARG A 1 124 ? 1.586 -22.953 -1.345 1 96.69 124 ARG A O 1
ATOM 1002 N N . TYR A 1 125 ? 2.607 -21.906 0.333 1 94.19 125 TYR A N 1
ATOM 1003 C CA . TYR A 1 125 ? 1.378 -21.734 1.099 1 94.19 125 TYR A CA 1
ATOM 1004 C C . TYR A 1 125 ? 0.357 -20.922 0.308 1 94.19 125 TYR A C 1
ATOM 1006 O O . TYR A 1 125 ? -0.765 -21.375 0.08 1 94.19 125 TYR A O 1
ATOM 1014 N N . LYS A 1 126 ? 0.796 -19.766 -0.18 1 96.19 126 LYS A N 1
ATOM 1015 C CA . LYS A 1 126 ? -0.143 -18.922 -0.914 1 96.19 126 LYS A CA 1
ATOM 1016 C C . LYS A 1 126 ? -0.565 -19.578 -2.225 1 96.19 126 LYS A C 1
ATOM 1018 O O . LYS A 1 126 ? -1.711 -19.438 -2.656 1 96.19 126 LYS A O 1
ATOM 1023 N N . ARG A 1 127 ? 0.34 -20.266 -2.838 1 98.06 127 ARG A N 1
ATOM 1024 C CA . ARG A 1 127 ? -0.009 -20.984 -4.062 1 98.06 127 ARG A CA 1
ATOM 1025 C C . ARG A 1 127 ? -1.186 -21.922 -3.826 1 98.06 127 ARG A C 1
ATOM 1027 O O . ARG A 1 127 ? -2.162 -21.906 -4.578 1 98.06 127 ARG A O 1
ATOM 1034 N N . THR A 1 128 ? -1.107 -22.703 -2.795 1 97.19 128 THR A N 1
ATOM 1035 C CA . THR A 1 128 ? -2.16 -23.656 -2.451 1 97.19 128 THR A CA 1
ATOM 1036 C C . THR A 1 128 ? -3.436 -22.922 -2.041 1 97.19 128 THR A C 1
ATOM 1038 O O . THR A 1 128 ? -4.531 -23.281 -2.48 1 97.19 128 THR A O 1
ATOM 1041 N N . GLU A 1 129 ? -3.346 -21.953 -1.236 1 96.12 129 GLU A N 1
ATOM 1042 C CA . GLU A 1 129 ? -4.484 -21.172 -0.746 1 96.12 129 GLU A CA 1
ATOM 1043 C C . GLU A 1 129 ? -5.223 -20.5 -1.893 1 96.12 129 GLU A C 1
ATOM 1045 O O . GLU A 1 129 ? -6.453 -20.516 -1.945 1 96.12 129 GLU A O 1
ATOM 1050 N N . TYR A 1 130 ? -4.43 -19.859 -2.801 1 98.44 130 TYR A N 1
ATOM 1051 C CA . TYR A 1 130 ? -5.027 -19.109 -3.895 1 98.44 130 TYR A CA 1
ATOM 1052 C C . TYR A 1 130 ? -5.719 -20.031 -4.887 1 98.44 130 TYR A C 1
ATOM 1054 O O . TYR A 1 130 ? -6.773 -19.703 -5.43 1 98.44 130 TYR A O 1
ATOM 1062 N N . ALA A 1 131 ? -5.168 -21.219 -5.137 1 98.31 131 ALA A N 1
ATOM 1063 C CA . ALA A 1 131 ? -5.836 -22.219 -5.973 1 98.31 131 ALA A CA 1
ATOM 1064 C C . ALA A 1 131 ? -7.16 -22.656 -5.352 1 98.31 131 ALA A C 1
ATOM 1066 O O . ALA A 1 131 ? -8.188 -22.703 -6.031 1 98.31 131 ALA A O 1
ATOM 1067 N N . ALA A 1 132 ? -7.137 -22.938 -4.047 1 96.81 132 ALA A N 1
ATOM 1068 C CA . ALA A 1 132 ? -8.336 -23.359 -3.332 1 96.81 132 ALA A CA 1
ATOM 1069 C C . ALA A 1 132 ? -9.398 -22.266 -3.342 1 96.81 132 ALA A C 1
ATOM 1071 O O . ALA A 1 132 ? -10.602 -22.562 -3.391 1 96.81 132 ALA A O 1
ATOM 1072 N N . ALA A 1 133 ? -8.969 -21.047 -3.326 1 96.25 133 ALA A N 1
ATOM 1073 C CA . ALA A 1 133 ? -9.875 -19.906 -3.367 1 96.25 133 ALA A CA 1
ATOM 1074 C C . ALA A 1 133 ? -10.336 -19.625 -4.793 1 96.25 133 ALA A C 1
ATOM 1076 O O . ALA A 1 133 ? -11.133 -18.703 -5.023 1 96.25 133 ALA A O 1
ATOM 1077 N N . GLU A 1 134 ? -9.75 -20.281 -5.758 1 97.75 134 GLU A N 1
ATOM 1078 C CA . GLU A 1 134 ? -10.148 -20.25 -7.164 1 97.75 134 GLU A CA 1
ATOM 1079 C C . GLU A 1 134 ? -9.758 -18.922 -7.809 1 97.75 134 GLU A C 1
ATOM 1081 O O . GLU A 1 134 ? -10.5 -18.375 -8.625 1 97.75 134 GLU A O 1
ATOM 1086 N N . ILE A 1 135 ? -8.664 -18.391 -7.398 1 98.44 135 ILE A N 1
ATOM 1087 C CA . ILE A 1 135 ? -8.086 -17.234 -8.086 1 98.44 135 ILE A CA 1
ATOM 1088 C C . ILE A 1 135 ? -7.543 -17.672 -9.445 1 98.44 135 ILE A C 1
ATOM 1090 O O . ILE A 1 135 ? -6.672 -18.531 -9.523 1 98.44 135 ILE A O 1
ATOM 1094 N N . GLN A 1 136 ? -7.906 -17.047 -10.477 1 98 136 GLN A N 1
ATOM 1095 C CA . GLN A 1 136 ? -7.707 -17.547 -11.836 1 98 136 GLN A CA 1
ATOM 1096 C C . GLN A 1 136 ? -6.242 -17.422 -12.25 1 98 136 GLN A C 1
ATOM 1098 O O . GLN A 1 136 ? -5.742 -18.25 -13.016 1 98 136 GLN A O 1
ATOM 1103 N N . GLU A 1 137 ? -5.598 -16.406 -11.812 1 98.88 137 GLU A N 1
ATOM 1104 C CA . GLU A 1 137 ? -4.219 -16.156 -12.211 1 98.88 137 GLU A CA 1
ATOM 1105 C C . GLU A 1 137 ? -3.406 -15.555 -11.062 1 98.88 137 GLU A C 1
ATOM 1107 O O . GLU A 1 137 ? -3.881 -14.664 -10.359 1 98.88 137 GLU A O 1
ATOM 1112 N N . TYR A 1 138 ? -2.252 -16.156 -10.805 1 98.88 138 TYR A N 1
ATOM 1113 C CA . TYR A 1 138 ? -1.349 -15.781 -9.727 1 98.88 138 TYR A CA 1
ATOM 1114 C C . TYR A 1 138 ? 0.074 -15.602 -10.242 1 98.88 138 TYR A C 1
ATOM 1116 O O . TYR A 1 138 ? 0.647 -16.516 -10.836 1 98.88 138 TYR A O 1
ATOM 1124 N N . TRP A 1 139 ? 0.66 -14.352 -10.086 1 98.88 139 TRP A N 1
ATOM 1125 C CA . TRP A 1 139 ? 2.043 -14.07 -10.453 1 98.88 139 TRP A CA 1
ATOM 1126 C C . TRP A 1 139 ? 2.945 -14.055 -9.227 1 98.88 139 TRP A C 1
ATOM 1128 O O . TRP A 1 139 ? 2.633 -13.398 -8.227 1 98.88 139 TRP A O 1
ATOM 1138 N N . ILE A 1 140 ? 3.984 -14.781 -9.305 1 98.75 140 ILE A N 1
ATOM 1139 C CA . ILE A 1 140 ? 5.047 -14.695 -8.312 1 98.75 140 ILE A CA 1
ATOM 1140 C C . ILE A 1 140 ? 6.254 -13.977 -8.906 1 98.75 140 ILE A C 1
ATOM 1142 O O . ILE A 1 140 ? 6.953 -14.523 -9.766 1 98.75 140 ILE A O 1
ATOM 1146 N N . VAL A 1 141 ? 6.48 -12.773 -8.531 1 98.56 141 VAL A N 1
ATOM 1147 C CA . VAL A 1 141 ? 7.598 -11.945 -8.984 1 98.56 141 VAL A CA 1
ATOM 1148 C C . VAL A 1 141 ? 8.758 -12.07 -8 1 98.56 141 VAL A C 1
ATOM 1150 O O . VAL A 1 141 ? 8.664 -11.625 -6.855 1 98.56 141 VAL A O 1
ATOM 1153 N N . ASP A 1 142 ? 9.875 -12.625 -8.422 1 98.06 142 ASP A N 1
ATOM 1154 C CA . ASP A 1 142 ? 10.992 -12.961 -7.539 1 98.06 142 ASP A CA 1
ATOM 1155 C C . ASP A 1 142 ? 12.234 -12.148 -7.895 1 98.06 142 ASP A C 1
ATOM 1157 O O . ASP A 1 142 ? 13.047 -12.578 -8.719 1 98.06 142 ASP A O 1
ATOM 1161 N N . PRO A 1 143 ? 12.406 -11.016 -7.262 1 96.25 143 PRO A N 1
ATOM 1162 C CA . PRO A 1 143 ? 13.586 -10.203 -7.566 1 96.25 143 PRO A CA 1
ATOM 1163 C C . PRO A 1 143 ? 14.891 -10.875 -7.129 1 96.25 143 PRO A C 1
ATOM 1165 O O . PRO A 1 143 ? 15.969 -10.492 -7.594 1 96.25 143 PRO A O 1
ATOM 1168 N N . ILE A 1 144 ? 14.836 -11.852 -6.219 1 94.62 144 ILE A N 1
ATOM 1169 C CA . ILE A 1 144 ? 16.031 -12.547 -5.738 1 94.62 144 ILE A CA 1
ATOM 1170 C C . ILE A 1 144 ? 16.609 -13.422 -6.852 1 94.62 144 ILE A C 1
ATOM 1172 O O . ILE A 1 144 ? 17.812 -13.391 -7.109 1 94.62 144 ILE A O 1
ATOM 1176 N N . LEU A 1 145 ? 15.734 -14.102 -7.539 1 96.5 145 LEU A N 1
ATOM 1177 C CA . LEU A 1 145 ? 16.172 -15.008 -8.594 1 96.5 145 LEU A CA 1
ATOM 1178 C C . LEU A 1 145 ? 15.992 -14.383 -9.969 1 96.5 145 LEU A C 1
ATOM 1180 O O . LEU A 1 145 ? 16.297 -15 -10.992 1 96.5 145 LEU A O 1
ATOM 1184 N N . ASN A 1 146 ? 15.461 -13.195 -9.977 1 95.81 146 ASN A N 1
ATOM 1185 C CA . ASN A 1 146 ? 15.172 -12.492 -11.219 1 95.81 146 ASN A CA 1
ATOM 1186 C C . ASN A 1 146 ? 14.312 -13.336 -12.164 1 95.81 146 ASN A C 1
ATOM 1188 O O . ASN A 1 146 ? 14.672 -13.531 -13.32 1 95.81 146 ASN A O 1
ATOM 1192 N N . LYS A 1 147 ? 13.266 -13.789 -11.711 1 97.88 147 LYS A N 1
ATOM 1193 C CA . LYS A 1 147 ? 12.32 -14.562 -12.508 1 97.88 147 LYS A CA 1
ATOM 1194 C C . LYS A 1 147 ? 10.875 -14.273 -12.094 1 97.88 147 LYS A C 1
ATOM 1196 O O . LYS A 1 147 ? 10.633 -13.75 -11 1 97.88 147 LYS A O 1
ATOM 1201 N N . ILE A 1 148 ? 9.945 -14.602 -12.969 1 98.56 148 ILE A N 1
ATOM 1202 C CA . ILE A 1 148 ? 8.516 -14.461 -12.695 1 98.56 148 ILE A CA 1
ATOM 1203 C C . ILE A 1 148 ? 7.797 -15.758 -13.047 1 98.56 148 ILE A C 1
ATOM 1205 O O . ILE A 1 148 ? 7.988 -16.297 -14.141 1 98.56 148 ILE A O 1
ATOM 1209 N N . SER A 1 149 ? 7.059 -16.312 -12.148 1 98.69 149 SER A N 1
ATOM 1210 C CA . SER A 1 149 ? 6.188 -17.453 -12.383 1 98.69 149 SER A CA 1
ATOM 1211 C C . SER A 1 149 ? 4.742 -17.016 -12.586 1 98.69 149 SER A C 1
ATOM 1213 O O . SER A 1 149 ? 4.168 -16.328 -11.734 1 98.69 149 SER A O 1
ATOM 1215 N N . ILE A 1 150 ? 4.215 -17.375 -13.719 1 98.69 150 ILE A N 1
ATOM 1216 C CA . ILE A 1 150 ? 2.797 -17.156 -13.992 1 98.69 150 ILE A CA 1
ATOM 1217 C C . ILE A 1 150 ? 2.016 -18.438 -13.734 1 98.69 150 ILE A C 1
ATOM 1219 O O . ILE A 1 150 ? 2.262 -19.453 -14.383 1 98.69 150 ILE A O 1
ATOM 1223 N N . LEU A 1 151 ? 1.111 -18.375 -12.789 1 98.88 151 LEU A N 1
ATOM 1224 C CA . LEU A 1 151 ? 0.287 -19.531 -12.43 1 98.88 151 LEU A CA 1
ATOM 1225 C C . LEU A 1 151 ? -1.148 -19.328 -12.914 1 98.88 151 LEU A C 1
ATOM 1227 O O . LEU A 1 151 ? -1.825 -18.391 -12.5 1 98.88 151 LEU A O 1
ATOM 1231 N N . ARG A 1 152 ? -1.605 -20.188 -13.758 1 98.56 152 ARG A N 1
ATOM 1232 C CA . ARG A 1 152 ? -2.965 -20.172 -14.289 1 98.56 152 ARG A CA 1
ATOM 1233 C C . ARG A 1 152 ? -3.789 -21.312 -13.719 1 98.56 152 ARG A C 1
ATOM 1235 O O . ARG A 1 152 ? -3.377 -22.484 -13.789 1 98.56 152 ARG A O 1
ATOM 1242 N N . LEU A 1 153 ? -4.961 -20.969 -13.18 1 98.38 153 LEU A N 1
ATOM 1243 C CA . LEU A 1 153 ? -5.812 -22.016 -12.609 1 98.38 153 LEU A CA 1
ATOM 1244 C C . LEU A 1 153 ? -6.434 -22.875 -13.703 1 98.38 153 LEU A C 1
ATOM 1246 O O . LEU A 1 153 ? -6.988 -22.344 -14.672 1 98.38 153 LEU A O 1
ATOM 1250 N N . ASP A 1 154 ? -6.195 -24.094 -13.617 1 97.12 154 ASP A N 1
ATOM 1251 C CA . ASP A 1 154 ? -6.758 -25.109 -14.516 1 97.12 154 ASP A CA 1
ATOM 1252 C C . ASP A 1 154 ? -7.285 -26.312 -13.734 1 97.12 154 ASP A C 1
ATOM 1254 O O . ASP A 1 154 ? -6.5 -27.078 -13.18 1 97.12 154 ASP A O 1
ATOM 1258 N N . GLU A 1 155 ? -8.578 -26.5 -13.711 1 95.12 155 GLU A N 1
ATOM 1259 C CA . GLU A 1 155 ? -9.258 -27.594 -13.023 1 95.12 155 GLU A CA 1
ATOM 1260 C C . GLU A 1 155 ? -8.75 -27.75 -11.586 1 95.12 155 GLU A C 1
ATOM 1262 O O . GLU A 1 155 ? -8.336 -28.828 -11.18 1 95.12 155 GLU A O 1
ATOM 1267 N N . GLY A 1 156 ? -8.625 -26.688 -10.922 1 94.19 156 GLY A N 1
ATOM 1268 C CA . GLY A 1 156 ? -8.359 -26.703 -9.492 1 94.19 156 GLY A CA 1
ATOM 1269 C C . GLY A 1 156 ? -6.883 -26.656 -9.156 1 94.19 156 GLY A C 1
ATOM 1270 O O . GLY A 1 156 ? -6.508 -26.5 -7.992 1 94.19 156 GLY A O 1
ATOM 1271 N N . LEU A 1 157 ? -6.035 -26.703 -10.242 1 96.38 157 LEU A N 1
ATOM 1272 C CA . LEU A 1 157 ? -4.59 -26.641 -10.023 1 96.38 157 LEU A CA 1
ATOM 1273 C C . LEU A 1 157 ? -3.965 -25.531 -10.859 1 96.38 157 LEU A C 1
ATOM 1275 O O . LEU A 1 157 ? -4.445 -25.219 -11.953 1 96.38 157 LEU A O 1
ATOM 1279 N N . TYR A 1 158 ? -2.857 -25.031 -10.312 1 98.31 158 TYR A N 1
ATOM 1280 C CA . TYR A 1 158 ? -2.152 -24.016 -11.078 1 98.31 158 TYR A CA 1
ATOM 1281 C C . TYR A 1 158 ? -1.176 -24.641 -12.062 1 98.31 158 TYR A C 1
ATOM 1283 O O . TYR A 1 158 ? -0.361 -25.484 -11.68 1 98.31 158 TYR A O 1
ATOM 1291 N N . GLU A 1 159 ? -1.263 -24.312 -13.297 1 98.38 159 GLU A N 1
ATOM 1292 C CA . GLU A 1 159 ? -0.211 -24.547 -14.289 1 98.38 159 GLU A CA 1
ATOM 1293 C C . GLU A 1 159 ? 0.783 -23.391 -14.305 1 98.38 159 GLU A C 1
ATOM 1295 O O . GLU A 1 159 ? 0.388 -22.219 -14.414 1 98.38 159 GLU A O 1
ATOM 1300 N N . GLU A 1 160 ? 1.991 -23.75 -14.219 1 98.25 160 GLU A N 1
ATOM 1301 C CA . GLU A 1 160 ? 3.01 -22.719 -14.031 1 98.25 160 GLU A CA 1
ATOM 1302 C C . GLU A 1 160 ? 3.832 -22.516 -15.297 1 98.25 160 GLU A C 1
ATOM 1304 O O . GLU A 1 160 ? 4.219 -23.484 -15.953 1 98.25 160 GLU A O 1
ATOM 1309 N N . THR A 1 161 ? 4.078 -21.328 -15.727 1 97.81 161 THR A N 1
ATOM 1310 C CA . THR A 1 161 ? 5.078 -20.906 -16.703 1 97.81 161 THR A CA 1
ATOM 1311 C C . THR A 1 161 ? 6.109 -19.984 -16.047 1 97.81 161 THR A C 1
ATOM 1313 O O . THR A 1 161 ? 5.754 -18.969 -15.445 1 97.81 161 THR A O 1
ATOM 1316 N N . VAL A 1 162 ? 7.352 -20.328 -16.109 1 97.94 162 VAL A N 1
ATOM 1317 C CA . VAL A 1 162 ? 8.414 -19.531 -15.516 1 97.94 162 VAL A CA 1
ATOM 1318 C C . VAL A 1 162 ? 9.094 -18.688 -16.594 1 97.94 162 VAL A C 1
ATOM 1320 O O . VAL A 1 162 ? 9.508 -19.219 -17.625 1 97.94 162 VAL A O 1
ATOM 1323 N N . LEU A 1 163 ? 9.164 -17.422 -16.344 1 97.56 163 LEU A N 1
ATOM 1324 C CA . LEU A 1 163 ? 9.781 -16.469 -17.266 1 97.56 163 LEU A CA 1
ATOM 1325 C C . LEU A 1 163 ? 11.062 -15.898 -16.672 1 97.56 163 LEU A C 1
ATOM 1327 O O . LEU A 1 163 ? 11.133 -15.617 -15.477 1 97.56 163 LEU A O 1
ATOM 1331 N N . THR A 1 164 ? 12.086 -15.773 -17.531 1 95.12 164 THR A N 1
ATOM 1332 C CA . THR A 1 164 ? 13.359 -15.195 -17.109 1 95.12 164 THR A CA 1
ATOM 1333 C C . THR A 1 164 ? 13.852 -14.18 -18.141 1 95.12 164 THR A C 1
ATOM 1335 O O . THR A 1 164 ? 13.234 -14.008 -19.203 1 95.12 164 THR A O 1
ATOM 1338 N N . ASP A 1 165 ? 14.859 -13.578 -17.781 1 87.25 165 ASP A N 1
ATOM 1339 C CA . ASP A 1 165 ? 15.57 -12.664 -18.672 1 87.25 165 ASP A CA 1
ATOM 1340 C C . ASP A 1 165 ? 14.625 -11.594 -19.219 1 87.25 165 ASP A C 1
ATOM 1342 O O . ASP A 1 165 ? 13.875 -10.969 -18.469 1 87.25 165 ASP A O 1
ATOM 1346 N N . ASN A 1 166 ? 14.617 -11.398 -20.547 1 87.38 166 ASN A N 1
ATOM 1347 C CA . ASN A 1 166 ? 13.828 -10.32 -21.125 1 87.38 166 ASN A CA 1
ATOM 1348 C C . ASN A 1 166 ? 12.602 -10.852 -21.859 1 87.38 166 ASN A C 1
ATOM 1350 O O . ASN A 1 166 ? 12.117 -10.234 -22.812 1 87.38 166 ASN A O 1
ATOM 1354 N N . GLN A 1 167 ? 12.109 -11.938 -21.328 1 94.94 167 GLN A N 1
ATOM 1355 C CA . GLN A 1 167 ? 10.883 -12.5 -21.891 1 94.94 167 GLN A CA 1
ATOM 1356 C C . GLN A 1 167 ? 9.672 -11.633 -21.547 1 94.94 167 GLN A C 1
ATOM 1358 O O . GLN A 1 167 ? 9.719 -10.844 -20.594 1 94.94 167 GLN A O 1
ATOM 1363 N N . GLN A 1 168 ? 8.641 -11.805 -22.312 1 96.06 168 GLN A N 1
ATOM 1364 C CA . GLN A 1 168 ? 7.406 -11.055 -22.125 1 96.06 168 GLN A CA 1
ATOM 1365 C C . GLN A 1 168 ? 6.422 -11.828 -21.25 1 96.06 168 GLN A C 1
ATOM 1367 O O . GLN A 1 168 ? 6.293 -13.047 -21.391 1 96.06 168 GLN A O 1
ATOM 1372 N N . ILE A 1 169 ? 5.715 -11.086 -20.453 1 96.44 169 ILE A N 1
ATOM 1373 C CA . ILE A 1 169 ? 4.652 -11.688 -19.656 1 96.44 169 ILE A CA 1
ATOM 1374 C C . ILE A 1 169 ? 3.52 -12.148 -20.578 1 96.44 169 ILE A C 1
ATOM 1376 O O . ILE A 1 169 ? 3.057 -11.391 -21.422 1 96.44 169 ILE A O 1
ATOM 1380 N N . VAL A 1 170 ? 3.121 -13.383 -20.391 1 94.69 170 VAL A N 1
ATOM 1381 C CA . VAL A 1 170 ? 1.933 -13.914 -21.062 1 94.69 170 VAL A CA 1
ATOM 1382 C C . VAL A 1 170 ? 0.831 -14.148 -20.031 1 94.69 170 VAL A C 1
ATOM 1384 O O . VAL A 1 170 ? 0.893 -15.109 -19.25 1 94.69 170 VAL A O 1
ATOM 1387 N N . SER A 1 171 ? -0.159 -13.328 -20.016 1 97.38 171 SER A N 1
ATOM 1388 C CA . SER A 1 171 ? -1.265 -13.398 -19.062 1 97.38 171 SER A CA 1
ATOM 1389 C C . SER A 1 171 ? -2.551 -13.852 -19.75 1 97.38 171 SER A C 1
ATOM 1391 O O . SER A 1 171 ? -2.85 -13.43 -20.859 1 97.38 171 SER A O 1
ATOM 1393 N N . GLN A 1 172 ? -3.271 -14.75 -19.203 1 96.56 172 GLN A N 1
ATOM 1394 C CA . GLN A 1 172 ? -4.594 -15.117 -19.703 1 96.56 172 GLN A CA 1
ATOM 1395 C C . GLN A 1 172 ? -5.605 -14.008 -19.438 1 96.56 172 GLN A C 1
ATOM 1397 O O . GLN A 1 172 ? -6.516 -13.797 -20.25 1 96.56 172 GLN A O 1
ATOM 1402 N N . VAL A 1 173 ? -5.5 -13.297 -18.359 1 97.44 173 VAL A N 1
ATOM 1403 C CA . VAL A 1 173 ? -6.391 -12.211 -17.969 1 97.44 173 VAL A CA 1
ATOM 1404 C C . VAL A 1 173 ? -6.16 -11.008 -18.875 1 97.44 173 VAL A C 1
ATOM 1406 O O . VAL A 1 173 ? -7.113 -10.328 -19.266 1 97.44 173 VAL A O 1
ATOM 1409 N N . PHE A 1 174 ? -4.914 -10.742 -19.125 1 98.12 174 PHE A N 1
ATOM 1410 C CA . PHE A 1 174 ? -4.523 -9.648 -20 1 98.12 174 PHE A CA 1
ATOM 1411 C C . PHE A 1 174 ? -3.795 -10.172 -21.234 1 98.12 174 PHE A C 1
ATOM 1413 O O . PHE A 1 174 ? -2.588 -9.969 -21.375 1 98.12 174 PHE A O 1
ATOM 1420 N N . PRO A 1 175 ? -4.465 -10.664 -22.219 1 96.31 175 PRO A N 1
ATOM 1421 C CA . PRO A 1 175 ? -3.826 -11.344 -23.344 1 96.31 175 PRO A CA 1
ATOM 1422 C C . PRO A 1 175 ? -3.002 -10.398 -24.203 1 96.31 175 PRO A C 1
ATOM 1424 O O . PRO A 1 175 ? -2.064 -10.836 -24.891 1 96.31 175 PRO A O 1
ATOM 1427 N N . GLU A 1 176 ? -3.246 -9.086 -24.203 1 96.25 176 GLU A N 1
ATOM 1428 C CA . GLU A 1 176 ? -2.533 -8.148 -25.078 1 96.25 176 GLU A CA 1
ATOM 1429 C C . GLU A 1 176 ? -1.53 -7.316 -24.281 1 96.25 176 GLU A C 1
ATOM 1431 O O . GLU A 1 176 ? -0.967 -6.355 -24.797 1 96.25 176 GLU A O 1
ATOM 1436 N N . LEU A 1 177 ? -1.374 -7.703 -23.031 1 97.38 177 LEU A N 1
ATOM 1437 C CA . LEU A 1 177 ? -0.437 -6.969 -22.188 1 97.38 177 LEU A CA 1
ATOM 1438 C C . LEU A 1 177 ? 0.979 -7.051 -22.75 1 97.38 177 LEU A C 1
ATOM 1440 O O . LEU A 1 177 ? 1.458 -8.141 -23.078 1 97.38 177 LEU A O 1
ATOM 1444 N N . ARG A 1 178 ? 1.599 -5.871 -22.969 1 95.19 178 ARG A N 1
ATOM 1445 C CA . ARG A 1 178 ? 3.004 -5.781 -23.344 1 95.19 178 ARG A CA 1
ATOM 1446 C C . ARG A 1 178 ? 3.867 -5.367 -22.156 1 95.19 178 ARG A C 1
ATOM 1448 O O . ARG A 1 178 ? 3.984 -4.18 -21.859 1 95.19 178 ARG A O 1
ATOM 1455 N N . LEU A 1 179 ? 4.441 -6.344 -21.531 1 96.44 179 LEU A N 1
ATOM 1456 C CA . LEU A 1 179 ? 5.254 -6.121 -20.344 1 96.44 179 LEU A CA 1
ATOM 1457 C C . LEU A 1 179 ? 6.422 -7.098 -20.297 1 96.44 179 LEU A C 1
ATOM 1459 O O . LEU A 1 179 ? 6.219 -8.312 -20.234 1 96.44 179 LEU A O 1
ATOM 1463 N N . ASN A 1 180 ? 7.617 -6.512 -20.391 1 95.5 180 ASN A N 1
ATOM 1464 C CA . ASN A 1 180 ? 8.828 -7.316 -20.266 1 95.5 180 ASN A CA 1
ATOM 1465 C C . ASN A 1 180 ? 9.25 -7.473 -18.812 1 95.5 180 ASN A C 1
ATOM 1467 O O . ASN A 1 180 ? 9.164 -6.52 -18.031 1 95.5 180 ASN A O 1
ATOM 1471 N N . ILE A 1 181 ? 9.75 -8.688 -18.484 1 94.94 181 ILE A N 1
ATOM 1472 C CA . ILE A 1 181 ? 10.094 -8.922 -17.094 1 94.94 181 ILE A CA 1
ATOM 1473 C C . ILE A 1 181 ? 11.289 -8.055 -16.703 1 94.94 181 ILE A C 1
ATOM 1475 O O . ILE A 1 181 ? 11.422 -7.668 -15.539 1 94.94 181 ILE A O 1
ATOM 1479 N N . GLY A 1 182 ? 12.188 -7.734 -17.719 1 94.44 182 GLY A N 1
ATOM 1480 C CA . GLY A 1 182 ? 13.289 -6.828 -17.453 1 94.44 182 GLY A CA 1
ATOM 1481 C C . GLY A 1 182 ? 12.836 -5.473 -16.938 1 94.44 182 GLY A C 1
ATOM 1482 O O . GLY A 1 182 ? 13.469 -4.891 -16.047 1 94.44 182 GLY A O 1
ATOM 1483 N N . ASP A 1 183 ? 11.719 -4.961 -17.5 1 95.06 183 ASP A N 1
ATOM 1484 C CA . ASP A 1 183 ? 11.172 -3.674 -17.078 1 95.06 183 ASP A CA 1
ATOM 1485 C C . ASP A 1 183 ? 10.703 -3.732 -15.617 1 95.06 183 ASP A C 1
ATOM 1487 O O . ASP A 1 183 ? 10.828 -2.754 -14.883 1 95.06 183 ASP A O 1
ATOM 1491 N N . ILE A 1 184 ? 10.148 -4.871 -15.234 1 96.88 184 ILE A N 1
ATOM 1492 C CA . ILE A 1 184 ? 9.641 -5.047 -13.875 1 96.88 184 ILE A CA 1
ATOM 1493 C C . ILE A 1 184 ? 10.797 -4.98 -12.883 1 96.88 184 ILE A C 1
ATOM 1495 O O . ILE A 1 184 ? 10.734 -4.25 -11.891 1 96.88 184 ILE A O 1
ATOM 1499 N N . PHE A 1 185 ? 11.875 -5.664 -13.133 1 96.06 185 PHE A N 1
ATOM 1500 C CA . PHE A 1 185 ? 12.992 -5.695 -12.203 1 96.06 185 PHE A CA 1
ATOM 1501 C C . PHE A 1 185 ? 13.789 -4.398 -12.266 1 96.06 185 PHE A C 1
ATOM 1503 O O . PHE A 1 185 ? 14.352 -3.955 -11.258 1 96.06 185 PHE A O 1
ATOM 1510 N N . ALA A 1 186 ? 13.812 -3.734 -13.469 1 94.56 186 ALA A N 1
ATOM 1511 C CA . ALA A 1 186 ? 14.445 -2.424 -13.586 1 94.56 186 ALA A CA 1
ATOM 1512 C C . ALA A 1 186 ? 13.742 -1.392 -12.711 1 94.56 186 ALA A C 1
ATOM 1514 O O . ALA A 1 186 ? 14.383 -0.488 -12.172 1 94.56 186 ALA A O 1
ATOM 1515 N N . ALA A 1 187 ? 12.453 -1.527 -12.594 1 94.12 187 ALA A N 1
ATOM 1516 C CA . ALA A 1 187 ? 11.68 -0.616 -11.758 1 94.12 187 ALA A CA 1
ATOM 1517 C C . ALA A 1 187 ? 12.148 -0.675 -10.305 1 94.12 187 ALA A C 1
ATOM 1519 O O . ALA A 1 187 ? 12.125 0.334 -9.594 1 94.12 187 ALA A O 1
ATOM 1520 N N . GLY A 1 188 ? 12.578 -1.823 -9.867 1 94.5 188 GLY A N 1
ATOM 1521 C CA . GLY A 1 188 ? 13.07 -1.989 -8.508 1 94.5 188 GLY A CA 1
ATOM 1522 C C . GLY A 1 188 ? 14.461 -1.411 -8.305 1 94.5 188 GLY A C 1
ATOM 1523 O O . GLY A 1 188 ? 14.906 -1.236 -7.168 1 94.5 188 GLY A O 1
ATOM 1524 N N . ASN A 1 189 ? 15.102 -1.094 -9.398 1 90.56 189 ASN A N 1
ATOM 1525 C CA . ASN A 1 189 ? 16.469 -0.592 -9.32 1 90.56 189 ASN A CA 1
ATOM 1526 C C . ASN A 1 189 ? 16.531 0.919 -9.523 1 90.56 189 ASN A C 1
ATOM 1528 O O . ASN A 1 189 ? 17.547 1.547 -9.273 1 90.56 189 ASN A O 1
ATOM 1532 N N . ILE A 1 190 ? 15.461 1.59 -9.75 1 78.06 190 ILE A N 1
ATOM 1533 C CA . ILE A 1 190 ? 15.344 3.012 -10.055 1 78.06 190 ILE A CA 1
ATOM 1534 C C . ILE A 1 190 ? 16.531 3.457 -10.898 1 78.06 190 ILE A C 1
ATOM 1536 O O . ILE A 1 190 ? 17.594 3.795 -10.367 1 78.06 190 ILE A O 1
ATOM 1540 N N . PHE A 1 191 ? 16.906 3.031 -12.133 1 61.12 191 PHE A N 1
ATOM 1541 C CA . PHE A 1 191 ? 18.078 3.371 -12.93 1 61.12 191 PHE A CA 1
ATOM 1542 C C . PHE A 1 191 ? 18.391 4.859 -12.836 1 61.12 191 PHE A C 1
ATOM 1544 O O . PHE A 1 191 ? 17.484 5.695 -12.922 1 61.12 191 PHE A O 1
ATOM 1551 N N . THR A 1 192 ? 19.531 5.168 -12.094 1 50.44 192 THR A N 1
ATOM 1552 C CA . THR A 1 192 ? 20.141 6.488 -12.188 1 50.44 192 THR A CA 1
ATOM 1553 C C . THR A 1 192 ? 20.391 6.859 -13.648 1 50.44 192 THR A C 1
ATOM 1555 O O . THR A 1 192 ? 20.812 6.016 -14.445 1 50.44 192 THR A O 1
ATOM 1558 N N . SER A 1 193 ? 19.609 7.57 -14.273 1 43.84 193 SER A N 1
ATOM 1559 C CA . SER A 1 193 ? 20.094 8.016 -15.578 1 43.84 193 SER A CA 1
ATOM 1560 C C . SER A 1 193 ? 21.609 8.18 -15.57 1 43.84 193 SER A C 1
ATOM 1562 O O . SER A 1 193 ? 22.172 8.711 -14.617 1 43.84 193 SER A O 1
ATOM 1564 N N . PRO A 1 194 ? 22.438 7.523 -16.469 1 36.66 194 PRO A N 1
ATOM 1565 C CA . PRO A 1 194 ? 23.875 7.801 -16.594 1 36.66 194 PRO A CA 1
ATOM 1566 C C . PRO A 1 194 ? 24.188 9.297 -16.656 1 36.66 194 PRO A C 1
ATOM 1568 O O . PRO A 1 194 ? 23.406 10.062 -17.234 1 36.66 194 PRO A O 1
ATOM 1571 N N . GLU A 1 195 ? 24.828 9.953 -15.695 1 36.09 195 GLU A N 1
ATOM 1572 C CA . GLU A 1 195 ? 25.531 11.203 -15.969 1 36.09 195 GLU A CA 1
ATOM 1573 C C . GLU A 1 195 ? 26.078 11.234 -17.391 1 36.09 195 GLU A C 1
ATOM 1575 O O . GLU A 1 195 ? 26.609 10.242 -17.875 1 36.09 195 GLU A O 1
ATOM 1580 N N . ASN A 1 196 ? 25.5 12.008 -18.312 1 37.47 196 ASN A N 1
ATOM 1581 C CA . ASN A 1 196 ? 26.172 12.312 -19.562 1 37.47 196 ASN A CA 1
ATOM 1582 C C . ASN A 1 196 ? 27.688 12.375 -19.391 1 37.47 196 ASN A C 1
ATOM 1584 O O . ASN A 1 196 ? 28.188 13.203 -18.641 1 37.47 196 ASN A O 1
ATOM 1588 N N . PRO A 1 197 ? 28.5 11.477 -19.828 1 33.09 197 PRO A N 1
ATOM 1589 C CA . PRO A 1 197 ? 29.938 11.711 -19.75 1 33.09 197 PRO A CA 1
ATOM 1590 C C . PRO A 1 197 ? 30.344 13.078 -20.281 1 33.09 197 PRO A C 1
ATOM 1592 O O . PRO A 1 197 ? 29.656 13.641 -21.141 1 33.09 197 PRO A O 1
ATOM 1595 N N . PRO A 1 198 ? 31.234 13.891 -19.516 1 29.66 198 PRO A N 1
ATOM 1596 C CA . PRO A 1 198 ? 31.734 15.102 -20.172 1 29.66 198 PRO A CA 1
ATOM 1597 C C . PRO A 1 198 ? 32.25 14.836 -21.578 1 29.66 198 PRO A C 1
ATOM 1599 O O . PRO A 1 198 ? 32.906 13.836 -21.828 1 29.66 198 PRO A O 1
ATOM 1602 N N . GLN A 1 199 ? 31.562 15.281 -22.625 1 30.28 199 GLN A N 1
ATOM 1603 C CA . GLN A 1 199 ? 32.219 15.375 -23.922 1 30.28 199 GLN A CA 1
ATOM 1604 C C . GLN A 1 199 ? 33.625 15.961 -23.781 1 30.28 199 GLN A C 1
ATOM 1606 O O . GLN A 1 199 ? 33.781 17.094 -23.312 1 30.28 199 GLN A O 1
ATOM 1611 N N . SER A 1 200 ? 34.688 15.102 -23.672 1 23.48 200 SER A N 1
ATOM 1612 C CA . SER A 1 200 ? 35.969 15.641 -24.016 1 23.48 200 SER A CA 1
ATOM 1613 C C . SER A 1 200 ? 36.031 16.062 -25.484 1 23.48 200 SER A C 1
ATOM 1615 O O . SER A 1 200 ? 35.438 15.406 -26.344 1 23.48 200 SER A O 1
ATOM 1617 N N . MET B 1 1 ? 12.031 -19.641 13.086 1 24.88 1 MET B N 1
ATOM 1618 C CA . MET B 1 1 ? 11.594 -18.281 12.805 1 24.88 1 MET B CA 1
ATOM 1619 C C . MET B 1 1 ? 10.32 -17.938 13.57 1 24.88 1 MET B C 1
ATOM 1621 O O . MET B 1 1 ? 9.273 -18.547 13.336 1 24.88 1 MET B O 1
ATOM 1625 N N . THR B 1 2 ? 10.375 -17.406 14.695 1 30.27 2 THR B N 1
ATOM 1626 C CA . THR B 1 2 ? 9.273 -17.438 15.648 1 30.27 2 THR B CA 1
ATOM 1627 C C . THR B 1 2 ? 8.242 -16.359 15.32 1 30.27 2 THR B C 1
ATOM 1629 O O . THR B 1 2 ? 8.57 -15.18 15.266 1 30.27 2 THR B O 1
ATOM 1632 N N . SER B 1 3 ? 7.301 -16.625 14.352 1 41.16 3 SER B N 1
ATOM 1633 C CA . SER B 1 3 ? 6.129 -15.781 14.148 1 41.16 3 SER B CA 1
ATOM 1634 C C . SER B 1 3 ? 5.559 -15.305 15.484 1 41.16 3 SER B C 1
ATOM 1636 O O . SER B 1 3 ? 5.543 -16.047 16.469 1 41.16 3 SER B O 1
ATOM 1638 N N . ILE B 1 4 ? 5.629 -13.953 15.789 1 48.81 4 ILE B N 1
ATOM 1639 C CA . ILE B 1 4 ? 4.91 -13.523 16.984 1 48.81 4 ILE B CA 1
ATOM 1640 C C . ILE B 1 4 ? 3.406 -13.672 16.766 1 48.81 4 ILE B C 1
ATOM 1642 O O . ILE B 1 4 ? 2.875 -13.227 15.742 1 48.81 4 ILE B O 1
ATOM 1646 N N . THR B 1 5 ? 3.025 -14.695 17.156 1 51.03 5 THR B N 1
ATOM 1647 C CA . THR B 1 5 ? 1.588 -14.938 17.188 1 51.03 5 THR B CA 1
ATOM 1648 C C . THR B 1 5 ? 0.978 -14.391 18.469 1 51.03 5 THR B C 1
ATOM 1650 O O . THR B 1 5 ? 1.652 -14.312 19.5 1 51.03 5 THR B O 1
ATOM 1653 N N . THR B 1 6 ? 0.042 -13.578 18.219 1 55.09 6 THR B N 1
ATOM 1654 C CA . THR B 1 6 ? -0.68 -13.172 19.422 1 55.09 6 THR B CA 1
ATOM 1655 C C . THR B 1 6 ? -1.204 -14.398 20.172 1 55.09 6 THR B C 1
ATOM 1657 O O . THR B 1 6 ? -1.378 -15.469 19.594 1 55.09 6 THR B O 1
ATOM 1660 N N . ASP B 1 7 ? -1.126 -14.391 21.422 1 59.28 7 ASP B N 1
ATOM 1661 C CA . ASP B 1 7 ? -1.628 -15.469 22.281 1 59.28 7 ASP B CA 1
ATOM 1662 C C . ASP B 1 7 ? -3.139 -15.633 22.125 1 59.28 7 ASP B C 1
ATOM 1664 O O . ASP B 1 7 ? -3.693 -16.688 22.453 1 59.28 7 ASP B O 1
ATOM 1668 N N . LYS B 1 8 ? -3.75 -14.648 21.516 1 61.38 8 LYS B N 1
ATOM 1669 C CA . LYS B 1 8 ? -5.203 -14.703 21.422 1 61.38 8 LYS B CA 1
ATOM 1670 C C . LYS B 1 8 ? -5.641 -15.234 20.047 1 61.38 8 LYS B C 1
ATOM 1672 O O . LYS B 1 8 ? -4.98 -14.977 19.047 1 61.38 8 LYS B O 1
ATOM 1677 N N . THR B 1 9 ? -6.664 -16.266 20.016 1 59.88 9 THR B N 1
ATOM 1678 C CA . THR B 1 9 ? -7.246 -16.781 18.781 1 59.88 9 THR B CA 1
ATOM 1679 C C . THR B 1 9 ? -8.328 -15.836 18.25 1 59.88 9 THR B C 1
ATOM 1681 O O . THR B 1 9 ? -9.172 -15.375 19.016 1 59.88 9 THR B O 1
ATOM 1684 N N . TYR B 1 10 ? -8.258 -15.453 17.031 1 63.62 10 TYR B N 1
ATOM 1685 C CA . TYR B 1 10 ? -9.188 -14.508 16.422 1 63.62 10 TYR B CA 1
ATOM 1686 C C . TYR B 1 10 ? -9.992 -15.18 15.312 1 63.62 10 TYR B C 1
ATOM 1688 O O . TYR B 1 10 ? -9.469 -16.031 14.578 1 63.62 10 TYR B O 1
ATOM 1696 N N . THR B 1 11 ? -11.367 -14.859 15.258 1 64.06 11 THR B N 1
ATOM 1697 C CA . THR B 1 11 ? -12.172 -15.188 14.086 1 64.06 11 THR B CA 1
ATOM 1698 C C . THR B 1 11 ? -11.852 -14.242 12.93 1 64.06 11 THR B C 1
ATOM 1700 O O . THR B 1 11 ? -11.133 -13.258 13.109 1 64.06 11 THR B O 1
ATOM 1703 N N . PHE B 1 12 ? -12.242 -14.586 11.719 1 58.25 12 PHE B N 1
ATOM 1704 C CA . PHE B 1 12 ? -12.109 -13.695 10.57 1 58.25 12 PHE B CA 1
ATOM 1705 C C . PHE B 1 12 ? -12.789 -12.359 10.836 1 58.25 12 PHE B C 1
ATOM 1707 O O . PHE B 1 12 ? -12.242 -11.305 10.492 1 58.25 12 PHE B O 1
ATOM 1714 N N . GLU B 1 13 ? -13.984 -12.383 11.297 1 65.81 13 GLU B N 1
ATOM 1715 C CA . GLU B 1 13 ? -14.719 -11.172 11.633 1 65.81 13 GLU B CA 1
ATOM 1716 C C . GLU B 1 13 ? -13.953 -10.32 12.633 1 65.81 13 GLU B C 1
ATOM 1718 O O . GLU B 1 13 ? -13.945 -9.086 12.539 1 65.81 13 GLU B O 1
ATOM 1723 N N . ASP B 1 14 ? -13.344 -11.094 13.594 1 63.16 14 ASP B N 1
ATOM 1724 C CA . ASP B 1 14 ? -12.484 -10.391 14.547 1 63.16 14 ASP B CA 1
ATOM 1725 C C . ASP B 1 14 ? -11.336 -9.688 13.828 1 63.16 14 ASP B C 1
ATOM 1727 O O . ASP B 1 14 ? -10.984 -8.555 14.172 1 63.16 14 ASP B O 1
ATOM 1731 N N . TYR B 1 15 ? -10.781 -10.383 12.984 1 63.59 15 TYR B N 1
ATOM 1732 C CA . TYR B 1 15 ? -9.672 -9.852 12.195 1 63.59 15 TYR B CA 1
ATOM 1733 C C . TYR B 1 15 ? -10.078 -8.594 11.453 1 63.59 15 TYR B C 1
ATOM 1735 O O . TYR B 1 15 ? -9.344 -7.598 11.453 1 63.59 15 TYR B O 1
ATOM 1743 N N . LEU B 1 16 ? -11.266 -8.57 10.773 1 59.53 16 LEU B N 1
ATOM 1744 C CA . LEU B 1 16 ? -11.75 -7.426 10.008 1 59.53 16 LEU B CA 1
ATOM 1745 C C . LEU B 1 16 ? -11.969 -6.215 10.906 1 59.53 16 LEU B C 1
ATOM 1747 O O . LEU B 1 16 ? -11.82 -5.074 10.461 1 59.53 16 LEU B O 1
ATOM 1751 N N . LYS B 1 17 ? -12.43 -6.555 12.086 1 56.72 17 LYS B N 1
ATOM 1752 C CA . LYS B 1 17 ? -12.812 -5.496 13.016 1 56.72 17 LYS B CA 1
ATOM 1753 C C . LYS B 1 17 ? -11.688 -5.203 14.008 1 56.72 17 LYS B C 1
ATOM 1755 O O . LYS B 1 17 ? -11.883 -4.469 14.977 1 56.72 17 LYS B O 1
ATOM 1760 N N . TYR B 1 18 ? -10.75 -6.168 13.578 1 51.88 18 TYR B N 1
ATOM 1761 C CA . TYR B 1 18 ? -9.703 -5.926 14.562 1 51.88 18 TYR B CA 1
ATOM 1762 C C . TYR B 1 18 ? -9.414 -4.434 14.703 1 51.88 18 TYR B C 1
ATOM 1764 O O . TYR B 1 18 ? -8.984 -3.791 13.742 1 51.88 18 TYR B O 1
ATOM 1772 N N . ASP B 1 19 ? -10.438 -3.674 14.984 1 42.66 19 ASP B N 1
ATOM 1773 C CA . ASP B 1 19 ? -10.461 -2.232 15.211 1 42.66 19 ASP B CA 1
ATOM 1774 C C . ASP B 1 19 ? -9.758 -1.87 16.516 1 42.66 19 ASP B C 1
ATOM 1776 O O . ASP B 1 19 ? -10.32 -2.047 17.594 1 42.66 19 ASP B O 1
ATOM 1780 N N . ASP B 1 20 ? -8.492 -2.26 16.656 1 39.72 20 ASP B N 1
ATOM 1781 C CA . ASP B 1 20 ? -8.07 -1.356 17.719 1 39.72 20 ASP B CA 1
ATOM 1782 C C . ASP B 1 20 ? -8.055 0.092 17.234 1 39.72 20 ASP B C 1
ATOM 1784 O O . ASP B 1 20 ? -7.465 0.96 17.891 1 39.72 20 ASP B O 1
ATOM 1788 N N . GLY B 1 21 ? -8.75 0.429 16.203 1 34.09 21 GLY B N 1
ATOM 1789 C CA . GLY B 1 21 ? -8.891 1.719 15.555 1 34.09 21 GLY B CA 1
ATOM 1790 C C . GLY B 1 21 ? -7.91 1.918 14.414 1 34.09 21 GLY B C 1
ATOM 1791 O O . GLY B 1 21 ? -7.918 2.961 13.758 1 34.09 21 GLY B O 1
ATOM 1792 N N . THR B 1 22 ? -6.887 1.142 14.375 1 36.38 22 THR B N 1
ATOM 1793 C CA . THR B 1 22 ? -5.875 1.656 13.453 1 36.38 22 THR B CA 1
ATOM 1794 C C . THR B 1 22 ? -5.758 0.765 12.227 1 36.38 22 THR B C 1
ATOM 1796 O O . THR B 1 22 ? -6.168 -0.398 12.25 1 36.38 22 THR B O 1
ATOM 1799 N N . ASP B 1 23 ? -5.516 1.046 10.977 1 38.03 23 ASP B N 1
ATOM 1800 C CA . ASP B 1 23 ? -5.312 0.573 9.609 1 38.03 23 ASP B CA 1
ATOM 1801 C C . ASP B 1 23 ? -4.398 -0.651 9.586 1 38.03 23 ASP B C 1
ATOM 1803 O O . ASP B 1 23 ? -3.631 -0.88 10.523 1 38.03 23 ASP B O 1
ATOM 1807 N N . ASN B 1 24 ? -4.645 -1.856 8.727 1 48.62 24 ASN B N 1
ATOM 1808 C CA . ASN B 1 24 ? -3.984 -3.139 8.5 1 48.62 24 ASN B CA 1
ATOM 1809 C C . ASN B 1 24 ? -2.467 -2.99 8.461 1 48.62 24 ASN B C 1
ATOM 1811 O O . ASN B 1 24 ? -1.887 -2.811 7.387 1 48.62 24 ASN B O 1
ATOM 1815 N N . HIS B 1 25 ? -1.933 -2.459 9.289 1 64.69 25 HIS B N 1
ATOM 1816 C CA . HIS B 1 25 ? -0.522 -2.15 9.5 1 64.69 25 HIS B CA 1
ATOM 1817 C C . HIS B 1 25 ? -0.168 -2.176 10.984 1 64.69 25 HIS B C 1
ATOM 1819 O O . HIS B 1 25 ? -1.056 -2.234 11.836 1 64.69 25 HIS B O 1
ATOM 1825 N N . TYR B 1 26 ? 0.961 -2.643 11.234 1 71.38 26 TYR B N 1
ATOM 1826 C CA . TYR B 1 26 ? 1.381 -2.324 12.594 1 71.38 26 TYR B CA 1
ATOM 1827 C C . TYR B 1 26 ? 2.434 -1.224 12.594 1 71.38 26 TYR B C 1
ATOM 1829 O O . TYR B 1 26 ? 3.146 -1.034 11.609 1 71.38 26 TYR B O 1
ATOM 1837 N N . GLU B 1 27 ? 2.428 -0.359 13.633 1 69.69 27 GLU B N 1
ATOM 1838 C CA . GLU B 1 27 ? 3.377 0.722 13.883 1 69.69 27 GLU B CA 1
ATOM 1839 C C . GLU B 1 27 ? 4.141 0.498 15.18 1 69.69 27 GLU B C 1
ATOM 1841 O O . GLU B 1 27 ? 3.658 -0.199 16.078 1 69.69 27 GLU B O 1
ATOM 1846 N N . LEU B 1 28 ? 5.363 0.907 15.203 1 70 28 LEU B N 1
ATOM 1847 C CA . LEU B 1 28 ? 6.117 0.958 16.453 1 70 28 LEU B CA 1
ATOM 1848 C C . LEU B 1 28 ? 5.797 2.23 17.234 1 70 28 LEU B C 1
ATOM 1850 O O . LEU B 1 28 ? 6.078 3.336 16.766 1 70 28 LEU B O 1
ATOM 1854 N N . VAL B 1 29 ? 5.148 2.117 18.359 1 70.12 29 VAL B N 1
ATOM 1855 C CA . VAL B 1 29 ? 4.805 3.246 19.219 1 70.12 29 VAL B CA 1
ATOM 1856 C C . VAL B 1 29 ? 5.359 3.016 20.625 1 70.12 29 VAL B C 1
ATOM 1858 O O . VAL B 1 29 ? 4.887 2.135 21.359 1 70.12 29 VAL B O 1
ATOM 1861 N N . ASN B 1 30 ? 6.352 3.84 20.969 1 74.44 30 ASN B N 1
ATOM 1862 C CA . ASN B 1 30 ? 7 3.75 22.266 1 74.44 30 ASN B CA 1
ATOM 1863 C C . ASN B 1 30 ? 7.48 2.33 22.562 1 74.44 30 ASN B C 1
ATOM 1865 O O . ASN B 1 30 ? 7.211 1.787 23.625 1 74.44 30 ASN B O 1
ATOM 1869 N N . GLY B 1 31 ? 7.984 1.719 21.641 1 74.12 31 GLY B N 1
ATOM 1870 C CA . GLY B 1 31 ? 8.594 0.407 21.781 1 74.12 31 GLY B CA 1
ATOM 1871 C C . GLY B 1 31 ? 7.598 -0.73 21.719 1 74.12 31 GLY B C 1
ATOM 1872 O O . GLY B 1 31 ? 7.961 -1.897 21.875 1 74.12 31 GLY B O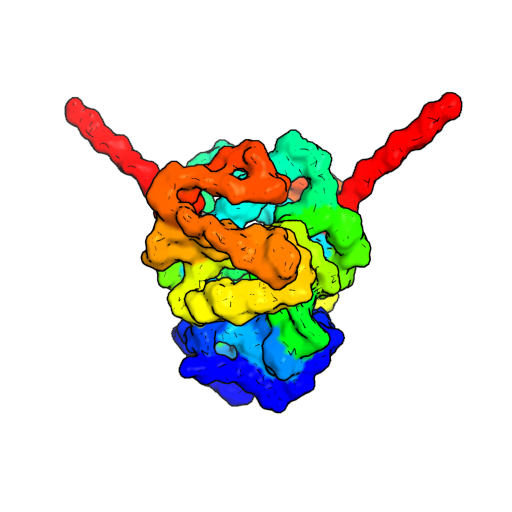 1
ATOM 1873 N N . GLN B 1 32 ? 6.383 -0.41 21.469 1 72.69 32 GLN B N 1
ATOM 1874 C CA . GLN B 1 32 ? 5.359 -1.438 21.328 1 72.69 32 GLN B CA 1
ATOM 1875 C C . GLN B 1 32 ? 4.844 -1.503 19.891 1 72.69 32 GLN B C 1
ATOM 1877 O O . GLN B 1 32 ? 4.723 -0.475 19.234 1 72.69 32 GLN B O 1
ATOM 1882 N N . LEU B 1 33 ? 4.578 -2.771 19.453 1 73.12 33 LEU B N 1
ATOM 1883 C CA . LEU B 1 33 ? 3.955 -2.93 18.141 1 73.12 33 LEU B CA 1
ATOM 1884 C C . LEU B 1 33 ? 2.443 -2.76 18.234 1 73.12 33 LEU B C 1
ATOM 1886 O O . LEU B 1 33 ? 1.772 -3.518 18.938 1 73.12 33 LEU B O 1
ATOM 1890 N N . GLU B 1 34 ? 1.975 -1.683 17.625 1 72.38 34 GLU B N 1
ATOM 1891 C CA . GLU B 1 34 ? 0.537 -1.438 17.562 1 72.38 34 GLU B CA 1
ATOM 1892 C C . GLU B 1 34 ? -0.052 -1.912 16.234 1 72.38 34 GLU B C 1
ATOM 1894 O O . GLU B 1 34 ? 0.322 -1.414 15.172 1 72.38 34 GLU B O 1
ATOM 1899 N N . ILE B 1 35 ? -0.917 -2.961 16.312 1 73.5 35 ILE B N 1
ATOM 1900 C CA . ILE B 1 35 ? -1.562 -3.547 15.141 1 73.5 35 ILE B CA 1
ATOM 1901 C C . ILE B 1 35 ? -2.73 -2.668 14.703 1 73.5 35 ILE B C 1
ATOM 1903 O O . ILE B 1 35 ? -3.512 -2.203 15.539 1 73.5 35 ILE B O 1
ATOM 1907 N N . MET B 1 36 ? -2.691 -2.355 13.312 1 72.88 36 MET B N 1
ATOM 1908 C CA . MET B 1 36 ? -3.756 -1.526 12.758 1 72.88 36 MET B CA 1
ATOM 1909 C C . MET B 1 36 ? -4.723 -2.365 11.922 1 72.88 36 MET B C 1
ATOM 1911 O O . MET B 1 36 ? -4.312 -3.336 11.281 1 72.88 36 MET B O 1
ATOM 1915 N N . ASN B 1 37 ? -6.027 -2.033 11.891 1 73.31 37 ASN B N 1
ATOM 1916 C CA . ASN B 1 37 ? -7.031 -2.695 11.062 1 73.31 37 ASN B CA 1
ATOM 1917 C C . ASN B 1 37 ? -6.789 -2.436 9.578 1 73.31 37 ASN B C 1
ATOM 1919 O O . ASN B 1 37 ? -6.242 -1.395 9.211 1 73.31 37 ASN B O 1
ATOM 1923 N N . PRO B 1 38 ? -7.281 -3.494 8.812 1 80.88 38 PRO B N 1
ATOM 1924 C CA . PRO B 1 38 ? -7.219 -3.189 7.379 1 80.88 38 PRO B CA 1
ATOM 1925 C C . PRO B 1 38 ? -7.996 -1.929 7.008 1 80.88 38 PRO B C 1
ATOM 1927 O O . PRO B 1 38 ? -9.078 -1.685 7.547 1 80.88 38 PRO B O 1
ATOM 1930 N N . PRO B 1 39 ? -7.434 -1.104 6.176 1 88.38 39 PRO B N 1
ATOM 1931 C CA . PRO B 1 39 ? -8.18 0.076 5.73 1 88.38 39 PRO B CA 1
ATOM 1932 C C . PRO B 1 39 ? -9.414 -0.282 4.914 1 88.38 39 PRO B C 1
ATOM 1934 O O . PRO B 1 39 ? -9.562 -1.428 4.48 1 88.38 39 PRO B O 1
ATOM 1937 N N . THR B 1 40 ? -10.297 0.692 4.812 1 91.19 40 THR B N 1
ATOM 1938 C CA . THR B 1 40 ? -11.453 0.493 3.949 1 91.19 40 THR B CA 1
ATOM 1939 C C . THR B 1 40 ? -11.062 0.59 2.479 1 91.19 40 THR B C 1
ATOM 1941 O O . THR B 1 40 ? -9.992 1.115 2.152 1 91.19 40 THR B O 1
ATOM 1944 N N . ILE B 1 41 ? -11.938 0.116 1.626 1 93.81 41 ILE B N 1
ATOM 1945 C CA . ILE B 1 41 ? -11.727 0.251 0.189 1 93.81 41 ILE B CA 1
ATOM 1946 C C . ILE B 1 41 ? -11.656 1.729 -0.186 1 93.81 41 ILE B C 1
ATOM 1948 O O . ILE B 1 41 ? -10.781 2.141 -0.952 1 93.81 41 ILE B O 1
ATOM 1952 N N . ARG B 1 42 ? -12.5 2.555 0.377 1 95.06 42 ARG B N 1
ATOM 1953 C CA . ARG B 1 42 ? -12.516 3.986 0.099 1 95.06 42 ARG B CA 1
ATOM 1954 C C . ARG B 1 42 ? -11.18 4.625 0.437 1 95.06 42 ARG B C 1
ATOM 1956 O O . ARG B 1 42 ? -10.672 5.461 -0.317 1 95.06 42 ARG B O 1
ATOM 1963 N N . HIS B 1 43 ? -10.641 4.227 1.571 1 94.81 43 HIS B N 1
ATOM 1964 C CA . HIS B 1 43 ? -9.328 4.711 1.986 1 94.81 43 HIS B CA 1
ATOM 1965 C C . HIS B 1 43 ? -8.273 4.402 0.932 1 94.81 43 HIS B C 1
ATOM 1967 O O . HIS B 1 43 ? -7.484 5.277 0.566 1 94.81 43 HIS B O 1
ATOM 1973 N N . LEU B 1 44 ? -8.234 3.18 0.468 1 95.75 44 LEU B N 1
ATOM 1974 C CA . LEU B 1 44 ? -7.258 2.758 -0.531 1 95.75 44 LEU B CA 1
ATOM 1975 C C . LEU B 1 44 ? -7.422 3.557 -1.82 1 95.75 44 LEU B C 1
ATOM 1977 O O 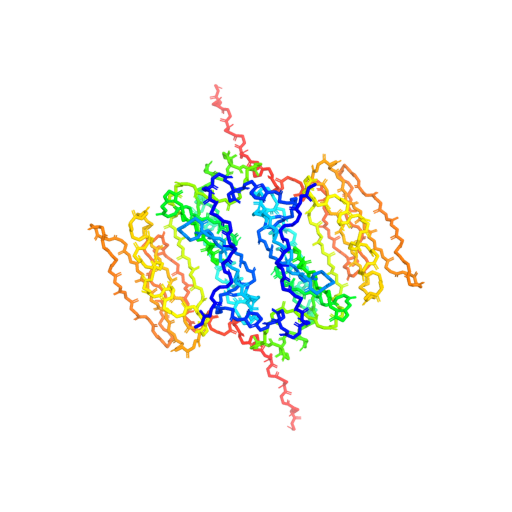. LEU B 1 44 ? -6.434 3.982 -2.42 1 95.75 44 LEU B O 1
ATOM 1981 N N . LEU B 1 45 ? -8.664 3.768 -2.23 1 97 45 LEU B N 1
ATOM 1982 C CA . LEU B 1 45 ? -8.945 4.473 -3.477 1 97 45 LEU B CA 1
ATOM 1983 C C . LEU B 1 45 ? -8.477 5.918 -3.4 1 97 45 LEU B C 1
ATOM 1985 O O . LEU B 1 45 ? -7.871 6.43 -4.348 1 97 45 LEU B O 1
ATOM 1989 N N . ILE B 1 46 ? -8.75 6.547 -2.312 1 97.44 46 ILE B N 1
ATOM 1990 C CA . ILE B 1 46 ? -8.344 7.938 -2.125 1 97.44 46 ILE B CA 1
ATOM 1991 C C . ILE B 1 46 ? -6.82 8.039 -2.117 1 97.44 46 ILE B C 1
ATOM 1993 O O . ILE B 1 46 ? -6.246 8.875 -2.812 1 97.44 46 ILE B O 1
ATOM 1997 N N . ALA B 1 47 ? -6.152 7.18 -1.352 1 97.5 47 ALA B N 1
ATOM 1998 C CA . ALA B 1 47 ? -4.695 7.188 -1.281 1 97.5 47 ALA B CA 1
ATOM 1999 C C . ALA B 1 47 ? -4.078 6.934 -2.654 1 97.5 47 ALA B C 1
ATOM 2001 O O . ALA B 1 47 ? -3.107 7.594 -3.035 1 97.5 47 ALA B O 1
ATOM 2002 N N . ASP B 1 48 ? -4.637 6.008 -3.355 1 97.44 48 ASP B N 1
ATOM 2003 C CA . ASP B 1 48 ? -4.156 5.68 -4.695 1 97.44 48 ASP B CA 1
ATOM 2004 C C . ASP B 1 48 ? -4.285 6.879 -5.633 1 97.44 48 ASP B C 1
ATOM 2006 O O . ASP B 1 48 ? -3.383 7.156 -6.422 1 97.44 48 ASP B O 1
ATOM 2010 N N . PHE B 1 49 ? -5.418 7.539 -5.598 1 97.69 49 PHE B N 1
ATOM 2011 C CA . PHE B 1 49 ? -5.668 8.695 -6.449 1 97.69 49 PHE B CA 1
ATOM 2012 C C . PHE B 1 49 ? -4.664 9.805 -6.16 1 97.69 49 PHE B C 1
ATOM 2014 O O . PHE B 1 49 ? -4.102 10.398 -7.086 1 97.69 49 PHE B O 1
ATOM 2021 N N . ILE B 1 50 ? -4.473 10.062 -4.898 1 98.5 50 ILE B N 1
ATOM 2022 C CA . ILE B 1 50 ? -3.541 11.109 -4.496 1 98.5 50 ILE B CA 1
ATOM 2023 C C . ILE B 1 50 ? -2.129 10.75 -4.953 1 98.5 50 ILE B C 1
ATOM 2025 O O . ILE B 1 50 ? -1.418 11.586 -5.512 1 98.5 50 ILE B O 1
ATOM 2029 N N . ARG B 1 51 ? -1.724 9.555 -4.715 1 98.44 51 ARG B N 1
ATOM 2030 C CA . ARG B 1 51 ? -0.403 9.094 -5.141 1 98.44 51 ARG B CA 1
ATOM 2031 C C . ARG B 1 51 ? -0.223 9.266 -6.645 1 98.44 51 ARG B C 1
ATOM 2033 O O . ARG B 1 51 ? 0.806 9.766 -7.098 1 98.44 51 ARG B O 1
ATOM 2040 N N . ASP B 1 52 ? -1.209 8.812 -7.43 1 98.12 52 ASP B N 1
ATOM 2041 C CA . ASP B 1 52 ? -1.133 8.945 -8.883 1 98.12 52 ASP B CA 1
ATOM 2042 C C . ASP B 1 52 ? -0.993 10.406 -9.297 1 98.12 52 ASP B C 1
ATOM 2044 O O . ASP B 1 52 ? -0.206 10.734 -10.188 1 98.12 52 ASP B O 1
ATOM 2048 N N . THR B 1 53 ? -1.792 11.258 -8.688 1 98.38 53 THR B N 1
ATOM 2049 C CA . THR B 1 53 ? -1.784 12.68 -9 1 98.38 53 THR B CA 1
ATOM 2050 C C . THR B 1 53 ? -0.431 13.305 -8.672 1 98.38 53 THR B C 1
ATOM 2052 O O . THR B 1 53 ? 0.137 14.039 -9.484 1 98.38 53 THR B O 1
ATOM 2055 N N . LEU B 1 54 ? 0.119 12.992 -7.484 1 98.62 54 LEU B N 1
ATOM 2056 C CA . LEU B 1 54 ? 1.405 13.539 -7.07 1 98.62 54 LEU B CA 1
ATOM 2057 C C . LEU B 1 54 ? 2.537 12.977 -7.926 1 98.62 54 LEU B C 1
ATOM 2059 O O . LEU B 1 54 ? 3.484 13.695 -8.258 1 98.62 54 LEU B O 1
ATOM 2063 N N . LYS B 1 55 ? 2.473 11.727 -8.234 1 98.31 55 LYS B N 1
ATOM 2064 C CA . LYS B 1 55 ? 3.461 11.133 -9.125 1 98.31 55 LYS B CA 1
ATOM 2065 C C . LYS B 1 55 ? 3.48 11.844 -10.477 1 98.31 55 LYS B C 1
ATOM 2067 O O . LYS B 1 55 ? 4.551 12.133 -11.016 1 98.31 55 LYS B O 1
ATOM 2072 N N . ALA B 1 56 ? 2.316 12.07 -11.055 1 97.94 56 ALA B N 1
ATOM 2073 C CA . ALA B 1 56 ? 2.215 12.781 -12.32 1 97.94 56 ALA B CA 1
ATOM 2074 C C . ALA B 1 56 ? 2.809 14.188 -12.211 1 97.94 56 ALA B C 1
ATOM 2076 O O . ALA B 1 56 ? 3.482 14.656 -13.133 1 97.94 56 ALA B O 1
ATOM 2077 N N . GLU B 1 57 ? 2.52 14.852 -11.117 1 98.44 57 GLU B N 1
ATOM 2078 C CA . GLU B 1 57 ? 3.053 16.203 -10.914 1 98.44 57 GLU B CA 1
ATOM 2079 C C . GLU B 1 57 ? 4.574 16.172 -10.797 1 98.44 57 GLU B C 1
ATOM 2081 O O . GLU B 1 57 ? 5.258 17.047 -11.336 1 98.44 57 GLU B O 1
ATOM 2086 N N . ILE B 1 58 ? 5.125 15.219 -10.117 1 98.38 58 ILE B N 1
ATOM 2087 C CA . ILE B 1 58 ? 6.57 15.047 -9.977 1 98.38 58 ILE B CA 1
ATOM 2088 C C . ILE B 1 58 ? 7.203 14.859 -11.352 1 98.38 58 ILE B C 1
ATOM 2090 O O . ILE B 1 58 ? 8.242 15.461 -11.656 1 98.38 58 ILE B O 1
ATOM 2094 N N . THR B 1 59 ? 6.578 14.039 -12.164 1 97.25 59 THR B N 1
ATOM 2095 C CA . THR B 1 59 ? 7.051 13.812 -13.523 1 97.25 59 THR B CA 1
ATOM 2096 C C . THR B 1 59 ? 7.008 15.102 -14.336 1 97.25 59 THR B C 1
ATOM 2098 O O . THR B 1 59 ? 7.973 15.438 -15.023 1 97.25 59 THR B O 1
ATOM 2101 N N . ARG B 1 60 ? 5.906 15.797 -14.281 1 97.31 60 ARG B N 1
ATOM 2102 C CA . ARG B 1 60 ? 5.738 17.047 -15.016 1 97.31 60 ARG B CA 1
ATOM 2103 C C . ARG B 1 60 ? 6.832 18.047 -14.648 1 97.31 60 ARG B C 1
ATOM 2105 O O . ARG B 1 60 ? 7.363 18.75 -15.516 1 97.31 60 ARG B O 1
ATOM 2112 N N . MET B 1 61 ? 7.188 18.062 -13.359 1 97.06 61 MET B N 1
ATOM 2113 C CA . MET B 1 61 ? 8.172 19.016 -12.844 1 97.06 61 MET B CA 1
ATOM 2114 C C . MET B 1 61 ? 9.594 18.5 -13.07 1 97.06 61 MET B C 1
ATOM 2116 O O . MET B 1 61 ? 10.562 19.219 -12.82 1 97.06 61 MET B O 1
ATOM 2120 N N . ASN B 1 62 ? 9.75 17.266 -13.516 1 96.75 62 ASN B N 1
ATOM 2121 C CA . ASN B 1 62 ? 11.055 16.625 -13.625 1 96.75 62 ASN B CA 1
ATOM 2122 C C . ASN B 1 62 ? 11.836 16.703 -12.32 1 96.75 62 ASN B C 1
ATOM 2124 O O . ASN B 1 62 ? 13.031 17.016 -12.32 1 96.75 62 ASN B O 1
ATOM 2128 N N . SER B 1 63 ? 11.109 16.547 -11.219 1 96.62 63 SER B N 1
ATOM 2129 C CA . SER B 1 63 ? 11.734 16.578 -9.906 1 96.62 63 SER B CA 1
ATOM 2130 C C . SER B 1 63 ? 12.414 15.258 -9.57 1 96.62 63 SER B C 1
ATOM 2132 O O . SER B 1 63 ? 11.938 14.195 -9.984 1 96.62 63 SER B O 1
ATOM 2134 N N . PRO B 1 64 ? 13.531 15.32 -8.859 1 97.19 64 PRO B N 1
ATOM 2135 C CA . PRO B 1 64 ? 14.18 14.078 -8.422 1 97.19 64 PRO B CA 1
ATOM 2136 C C . PRO B 1 64 ? 13.523 13.461 -7.195 1 97.19 64 PRO B C 1
ATOM 2138 O O . PRO B 1 64 ? 14.211 13.102 -6.234 1 97.19 64 PRO B O 1
ATOM 2141 N N . TRP B 1 65 ? 12.227 13.398 -7.246 1 98.12 65 TRP B N 1
ATOM 2142 C CA . TRP B 1 65 ? 11.438 12.867 -6.137 1 98.12 65 TRP B CA 1
ATOM 2143 C C . TRP B 1 65 ? 10.641 11.641 -6.57 1 98.12 65 TRP B C 1
ATOM 2145 O O . TRP B 1 65 ? 10.523 11.359 -7.766 1 98.12 65 TRP B O 1
ATOM 2155 N N . LEU B 1 66 ? 10.242 10.883 -5.637 1 98.06 66 LEU B N 1
ATOM 2156 C CA . LEU B 1 66 ? 9.312 9.773 -5.812 1 98.06 66 LEU B CA 1
ATOM 2157 C C . LEU B 1 66 ? 8.125 9.898 -4.867 1 98.06 66 LEU B C 1
ATOM 2159 O O . LEU B 1 66 ? 8.25 10.484 -3.785 1 98.06 66 LEU B O 1
ATOM 2163 N N . CYS B 1 67 ? 7.008 9.438 -5.289 1 98.56 67 CYS B N 1
ATOM 2164 C CA . CYS B 1 67 ? 5.82 9.312 -4.453 1 98.56 67 CYS B CA 1
ATOM 2165 C C . CYS B 1 67 ? 5.543 7.852 -4.113 1 98.56 67 CYS B C 1
ATOM 2167 O O . CYS B 1 67 ? 5.395 7.02 -5.008 1 98.56 67 CYS B O 1
ATOM 2169 N N . LEU B 1 68 ? 5.52 7.531 -2.848 1 97.5 68 LEU B N 1
ATOM 2170 C CA . LEU B 1 68 ? 5.344 6.16 -2.387 1 97.5 68 LEU B CA 1
ATOM 2171 C C . LEU B 1 68 ? 4.09 6.031 -1.529 1 97.5 68 LEU B C 1
ATOM 2173 O O . LEU B 1 68 ? 3.586 7.027 -1.006 1 97.5 68 LEU B O 1
ATOM 2177 N N . LYS B 1 69 ? 3.58 4.844 -1.471 1 96.06 69 LYS B N 1
ATOM 2178 C CA . LYS B 1 69 ? 2.559 4.465 -0.5 1 96.06 69 LYS B CA 1
ATOM 2179 C C . LYS B 1 69 ? 3.088 3.414 0.474 1 96.06 69 LYS B C 1
ATOM 2181 O O . LYS B 1 69 ? 3.939 2.6 0.113 1 96.06 69 LYS B O 1
ATOM 2186 N N . GLU B 1 70 ? 2.629 3.541 1.677 1 91 70 GLU B N 1
ATOM 2187 C CA . GLU B 1 70 ? 2.799 2.486 2.672 1 91 70 GLU B CA 1
ATOM 2188 C C . GLU B 1 70 ? 4.242 2.422 3.168 1 91 70 GLU B C 1
ATOM 2190 O O . GLU B 1 70 ? 4.668 1.408 3.727 1 91 70 GLU B O 1
ATOM 2195 N N . ALA B 1 71 ? 5.066 3.439 2.879 1 93.94 71 ALA B N 1
ATOM 2196 C CA . ALA B 1 71 ? 6.379 3.547 3.51 1 93.94 71 ALA B CA 1
ATOM 2197 C C . ALA B 1 71 ? 6.27 4.121 4.918 1 93.94 71 ALA B C 1
ATOM 2199 O O . ALA B 1 71 ? 5.273 4.766 5.254 1 93.94 71 ALA B O 1
ATOM 2200 N N . GLY B 1 72 ? 7.336 3.836 5.695 1 93 72 GLY B N 1
ATOM 2201 C CA . GLY B 1 72 ? 7.355 4.344 7.059 1 93 72 GLY B CA 1
ATOM 2202 C C . GLY B 1 72 ? 8.344 5.473 7.262 1 93 72 GLY B C 1
ATOM 2203 O O . GLY B 1 72 ? 9.211 5.703 6.418 1 93 72 GLY B O 1
ATOM 2204 N N . VAL B 1 73 ? 8.18 6.219 8.359 1 94.44 73 VAL B N 1
ATOM 2205 C CA . VAL B 1 73 ? 9.133 7.238 8.789 1 94.44 73 VAL B CA 1
ATOM 2206 C C . VAL B 1 73 ? 9.344 7.141 10.297 1 94.44 73 VAL B C 1
ATOM 2208 O O . VAL B 1 73 ? 8.391 6.98 11.055 1 94.44 73 VAL B O 1
ATOM 2211 N N . ARG B 1 74 ? 10.57 7.125 10.656 1 90.5 74 ARG B N 1
ATOM 2212 C CA . ARG B 1 74 ? 10.906 7.176 12.078 1 90.5 74 ARG B CA 1
ATOM 2213 C C . ARG B 1 74 ? 10.633 8.555 12.656 1 90.5 74 ARG B C 1
ATOM 2215 O O . ARG B 1 74 ? 11.125 9.562 12.133 1 90.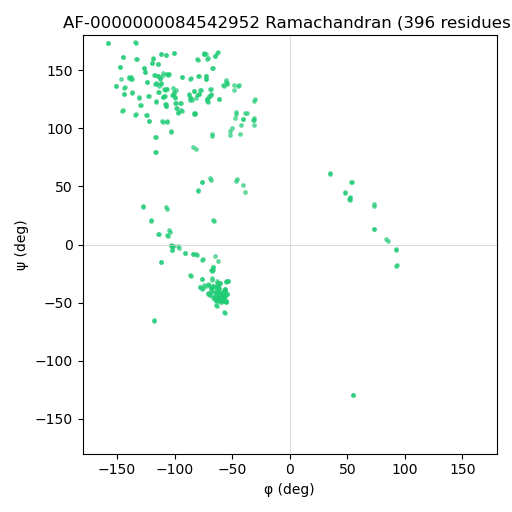5 74 ARG B O 1
ATOM 2222 N N . THR B 1 75 ? 9.828 8.648 13.727 1 93.38 75 THR B N 1
ATOM 2223 C CA . THR B 1 75 ? 9.445 9.945 14.281 1 93.38 75 THR B CA 1
ATOM 2224 C C . THR B 1 75 ? 10.078 10.156 15.656 1 93.38 75 THR B C 1
ATOM 2226 O O . THR B 1 75 ? 10.055 11.258 16.188 1 93.38 75 THR B O 1
ATOM 2229 N N . SER B 1 76 ? 10.586 9.156 16.297 1 86.44 76 SER B N 1
ATOM 2230 C CA . SER B 1 76 ? 11.359 9.164 17.531 1 86.44 76 SER B CA 1
ATOM 2231 C C . SER B 1 76 ? 12.211 7.906 17.656 1 86.44 76 SER B C 1
ATOM 2233 O O . SER B 1 76 ? 12.125 7.008 16.812 1 86.44 76 SER B O 1
ATOM 2235 N N . PRO B 1 77 ? 13.07 7.793 18.625 1 81.31 77 PRO B N 1
ATOM 2236 C CA . PRO B 1 77 ? 13.945 6.621 18.75 1 81.31 77 PRO B CA 1
ATOM 2237 C C . PRO B 1 77 ? 13.164 5.309 18.781 1 81.31 77 PRO B C 1
ATOM 2239 O O . PRO B 1 77 ? 13.648 4.285 18.297 1 81.31 77 PRO B O 1
ATOM 2242 N N . ARG B 1 78 ? 12.008 5.344 19.312 1 80 78 ARG B N 1
ATOM 2243 C CA . ARG B 1 78 ? 11.234 4.113 19.438 1 80 78 ARG B CA 1
ATOM 2244 C C . ARG B 1 78 ? 9.836 4.285 18.844 1 80 78 ARG B C 1
ATOM 2246 O O . ARG B 1 78 ? 8.859 3.76 19.391 1 80 78 ARG B O 1
ATOM 2253 N N . LYS B 1 79 ? 9.734 5.094 17.828 1 82.44 79 LYS B N 1
ATOM 2254 C CA . LYS B 1 79 ? 8.438 5.32 17.203 1 82.44 79 LYS B CA 1
ATOM 2255 C C . LYS B 1 79 ? 8.578 5.477 15.688 1 82.44 79 LYS B C 1
ATOM 2257 O O . LYS B 1 79 ? 9.508 6.129 15.211 1 82.44 79 LYS B O 1
ATOM 2262 N N . SER B 1 80 ? 7.707 4.84 15 1 86.44 80 SER B N 1
ATOM 2263 C CA . SER B 1 80 ? 7.59 4.949 13.555 1 86.44 80 SER B CA 1
ATOM 2264 C C . SER B 1 80 ? 6.129 4.992 13.117 1 86.44 80 SER B C 1
ATOM 2266 O O . SER B 1 80 ? 5.262 4.43 13.789 1 86.44 80 SER B O 1
ATOM 2268 N N . ARG B 1 81 ? 5.859 5.742 12.117 1 90.31 81 ARG B N 1
ATOM 2269 C CA . ARG B 1 81 ? 4.535 5.816 11.516 1 90.31 81 ARG B CA 1
ATOM 2270 C C . ARG B 1 81 ? 4.562 5.34 10.062 1 90.31 81 ARG B C 1
ATOM 2272 O O . ARG B 1 81 ? 5.5 5.645 9.328 1 90.31 81 ARG B O 1
ATOM 2279 N N . LEU B 1 82 ? 3.562 4.57 9.68 1 91.75 82 LEU B N 1
ATOM 2280 C CA . LEU B 1 82 ? 3.324 4.27 8.273 1 91.75 82 LEU B CA 1
ATOM 2281 C C . LEU B 1 82 ? 2.539 5.395 7.605 1 91.75 82 LEU B C 1
ATOM 2283 O O . LEU B 1 82 ? 1.525 5.852 8.141 1 91.75 82 LEU B O 1
ATOM 2287 N N . MET B 1 83 ? 3.018 5.785 6.508 1 95.44 83 MET B N 1
ATOM 2288 C CA . MET B 1 83 ? 2.408 6.902 5.789 1 95.44 83 MET B CA 1
ATOM 2289 C C . MET B 1 83 ? 1.525 6.402 4.652 1 95.44 83 MET B C 1
ATOM 2291 O O . MET B 1 83 ? 1.951 5.566 3.85 1 95.44 83 MET B O 1
ATOM 2295 N N . ASP B 1 84 ? 0.301 6.918 4.582 1 96.38 84 ASP B N 1
ATOM 2296 C CA . ASP B 1 84 ? -0.553 6.523 3.465 1 96.38 84 ASP B CA 1
ATOM 2297 C C . ASP B 1 84 ? 0.08 6.902 2.129 1 96.38 84 ASP B C 1
ATOM 2299 O O . ASP B 1 84 ? 0.091 6.105 1.191 1 96.38 84 ASP B O 1
ATOM 2303 N N . VAL B 1 85 ? 0.501 8.086 2.01 1 98.44 85 VAL B N 1
ATOM 2304 C CA . VAL B 1 85 ? 1.244 8.586 0.858 1 98.44 85 VAL B CA 1
ATOM 2305 C C . VAL B 1 85 ? 2.398 9.469 1.332 1 98.44 85 VAL B C 1
ATOM 2307 O O . VAL B 1 85 ? 2.262 10.211 2.309 1 98.44 85 VAL B O 1
ATOM 2310 N N . CYS B 1 86 ? 3.529 9.375 0.643 1 98.69 86 CYS B N 1
ATOM 2311 C CA . CYS B 1 86 ? 4.617 10.289 0.966 1 98.69 86 CYS B CA 1
ATOM 2312 C C . CYS B 1 86 ? 5.426 10.633 -0.278 1 98.69 86 CYS B C 1
ATOM 2314 O O . CYS B 1 86 ? 5.402 9.898 -1.265 1 98.69 86 CYS B O 1
ATOM 2316 N N . VAL B 1 87 ? 6.008 11.766 -0.253 1 98.88 87 VAL B N 1
ATOM 2317 C CA . VAL B 1 87 ? 6.973 12.195 -1.259 1 98.88 87 VAL B CA 1
ATOM 2318 C C . VAL B 1 87 ? 8.367 12.242 -0.648 1 98.88 87 VAL B C 1
ATOM 2320 O O . VAL B 1 87 ? 8.57 12.852 0.406 1 98.88 87 VAL B O 1
ATOM 2323 N N . VAL B 1 88 ? 9.312 11.562 -1.29 1 98.25 88 VAL B N 1
ATOM 2324 C CA . VAL B 1 88 ? 10.688 11.469 -0.805 1 98.25 88 VAL B CA 1
ATOM 2325 C C . VAL B 1 88 ? 11.656 11.758 -1.947 1 98.25 88 VAL B C 1
ATOM 2327 O O . VAL B 1 88 ? 11.289 11.68 -3.121 1 98.25 88 VAL B O 1
ATOM 2330 N N . SER B 1 89 ? 12.875 12.109 -1.577 1 97.31 89 SER B N 1
ATOM 2331 C CA . SER B 1 89 ? 13.883 12.328 -2.607 1 97.31 89 SER B CA 1
ATOM 2332 C C . SER B 1 89 ? 14.336 11.008 -3.227 1 97.31 89 SER B C 1
ATOM 2334 O O . SER B 1 89 ? 14.445 9.992 -2.533 1 97.31 89 SER B O 1
ATOM 2336 N N . ARG B 1 90 ? 14.633 11.008 -4.473 1 96.38 90 ARG B N 1
ATOM 2337 C CA . ARG B 1 90 ? 15.148 9.844 -5.188 1 96.38 90 ARG B CA 1
ATOM 2338 C C . ARG B 1 90 ? 16.438 9.344 -4.551 1 96.38 90 ARG B C 1
ATOM 2340 O O . ARG B 1 90 ? 16.656 8.133 -4.453 1 96.38 90 ARG B O 1
ATOM 2347 N N . GLU B 1 91 ? 17.266 10.258 -4.168 1 95.31 91 GLU B N 1
ATOM 2348 C CA . GLU B 1 91 ? 18.547 9.922 -3.547 1 95.31 91 GLU B CA 1
ATOM 2349 C C . GLU B 1 91 ? 18.344 9.039 -2.318 1 95.31 91 GLU B C 1
ATOM 2351 O O . GLU B 1 91 ? 19.031 8.031 -2.15 1 95.31 91 GLU B O 1
ATOM 2356 N N . LYS B 1 92 ? 17.391 9.359 -1.478 1 94.62 92 LYS B N 1
ATOM 2357 C CA . LYS B 1 92 ? 17.141 8.594 -0.265 1 94.62 92 LYS B CA 1
ATOM 2358 C C . LYS B 1 92 ? 16.594 7.207 -0.599 1 94.62 92 LYS B C 1
ATOM 2360 O O . LYS B 1 92 ? 16.906 6.23 0.086 1 94.62 92 LYS B O 1
ATOM 2365 N N . VAL B 1 93 ? 15.781 7.152 -1.604 1 95.38 93 VAL B N 1
ATOM 2366 C CA . VAL B 1 93 ? 15.219 5.879 -2.047 1 95.38 93 VAL B CA 1
ATOM 2367 C C . VAL B 1 93 ? 16.344 4.961 -2.531 1 95.38 93 VAL B C 1
ATOM 2369 O O . VAL B 1 93 ? 16.391 3.791 -2.141 1 95.38 93 VAL B O 1
ATOM 2372 N N . VAL B 1 94 ? 17.219 5.473 -3.322 1 93.62 94 VAL B N 1
ATOM 2373 C CA . VAL B 1 94 ? 18.312 4.691 -3.893 1 93.62 94 VAL B CA 1
ATOM 2374 C C . VAL B 1 94 ? 19.203 4.148 -2.773 1 93.62 94 VAL B C 1
ATOM 2376 O O . VAL B 1 94 ? 19.656 3.004 -2.836 1 93.62 94 VAL B O 1
ATOM 2379 N N . GLU B 1 95 ? 19.406 4.914 -1.775 1 91.94 95 GLU B N 1
ATOM 2380 C CA . GLU B 1 95 ? 20.25 4.527 -0.651 1 91.94 95 GLU B CA 1
ATOM 2381 C C . GLU B 1 95 ? 19.641 3.373 0.135 1 91.94 95 GLU B C 1
ATOM 2383 O O . GLU B 1 95 ? 20.359 2.584 0.753 1 91.94 95 GLU B O 1
ATOM 2388 N N . LEU B 1 96 ? 18.344 3.225 -0.01 1 91.5 96 LEU B N 1
ATOM 2389 C CA . LEU B 1 96 ? 17.656 2.299 0.882 1 91.5 96 LEU B CA 1
ATOM 2390 C C . LEU B 1 96 ? 16.969 1.192 0.091 1 91.5 96 LEU B C 1
ATOM 2392 O O . LEU B 1 96 ? 16.062 0.533 0.6 1 91.5 96 LEU B O 1
ATOM 2396 N N . LEU B 1 97 ? 17.344 0.926 -1.07 1 92.5 97 LEU B N 1
ATOM 2397 C CA . LEU B 1 97 ? 16.625 0.051 -1.985 1 92.5 97 LEU B CA 1
ATOM 2398 C C . LEU B 1 97 ? 16.375 -1.315 -1.354 1 92.5 97 LEU B C 1
ATOM 2400 O O . LEU B 1 97 ? 15.273 -1.856 -1.438 1 92.5 97 LEU B O 1
ATOM 2404 N N . ASP B 1 98 ? 17.406 -1.84 -0.676 1 89.81 98 ASP B N 1
ATOM 2405 C CA . ASP B 1 98 ? 17.297 -3.203 -0.165 1 89.81 98 ASP B CA 1
ATOM 2406 C C . ASP B 1 98 ? 17.047 -3.205 1.341 1 89.81 98 ASP B C 1
ATOM 2408 O O . ASP B 1 98 ? 17.172 -4.242 1.996 1 89.81 98 ASP B O 1
ATOM 2412 N N . GLU B 1 99 ? 16.75 -2.037 1.89 1 87.81 99 GLU B N 1
ATOM 2413 C CA . GLU B 1 99 ? 16.406 -1.891 3.301 1 87.81 99 GLU B CA 1
ATOM 2414 C C . GLU B 1 99 ? 14.898 -1.775 3.494 1 87.81 99 GLU B C 1
ATOM 2416 O O . GLU B 1 99 ? 14.156 -1.559 2.533 1 87.81 99 GLU B O 1
ATOM 2421 N N . SER B 1 100 ? 14.523 -1.972 4.824 1 87.81 100 SER B N 1
ATOM 2422 C CA . SER B 1 100 ? 13.117 -1.736 5.148 1 87.81 100 SER B CA 1
ATOM 2423 C C . SER B 1 100 ? 12.68 -0.341 4.719 1 87.81 100 SER B C 1
ATOM 2425 O O . SER B 1 100 ? 13.422 0.629 4.887 1 87.81 100 SER B O 1
ATOM 2427 N N . ALA B 1 101 ? 11.5 -0.301 4.176 1 91.44 101 ALA B N 1
ATOM 2428 C CA . ALA B 1 101 ? 10.984 0.962 3.658 1 91.44 101 ALA B CA 1
ATOM 2429 C C . ALA B 1 101 ? 10.508 1.865 4.793 1 91.44 101 ALA B C 1
ATOM 2431 O O . ALA B 1 101 ? 9.367 2.322 4.797 1 91.44 101 ALA B O 1
ATOM 2432 N N . VAL B 1 102 ? 11.383 2.105 5.746 1 90.44 102 VAL B N 1
ATOM 2433 C CA . VAL B 1 102 ? 11.172 3.039 6.848 1 90.44 102 VAL B CA 1
ATOM 2434 C C . VAL B 1 102 ? 12.273 4.102 6.84 1 90.44 102 VAL B C 1
ATOM 2436 O O . VAL B 1 102 ? 13.422 3.816 7.199 1 90.44 102 VAL B O 1
ATOM 2439 N N . PHE B 1 103 ? 11.891 5.262 6.426 1 93.94 103 PHE B N 1
ATOM 2440 C CA . PHE B 1 103 ? 12.859 6.344 6.312 1 93.94 103 PHE B CA 1
ATOM 2441 C C . PHE B 1 103 ? 13.266 6.855 7.691 1 93.94 103 PHE B C 1
ATOM 2443 O O . PHE B 1 103 ? 12.422 6.977 8.586 1 93.94 103 PHE B O 1
ATOM 2450 N N . GLN B 1 104 ? 14.531 7.184 7.82 1 91.44 104 GLN B N 1
ATOM 2451 C CA . GLN B 1 104 ? 15.039 7.762 9.062 1 91.44 104 GLN B CA 1
ATOM 2452 C C . GLN B 1 104 ? 15.227 9.266 8.938 1 91.44 104 GLN B C 1
ATOM 2454 O O . GLN B 1 104 ? 15.625 9.938 9.891 1 91.44 104 GLN B O 1
ATOM 2459 N N . THR B 1 105 ? 15.031 9.797 7.801 1 95 105 THR B N 1
ATOM 2460 C CA . THR B 1 105 ? 15.008 11.227 7.523 1 95 105 THR B CA 1
ATOM 2461 C C . THR B 1 105 ? 13.609 11.664 7.09 1 95 105 THR B C 1
ATOM 2463 O O . THR B 1 105 ? 12.836 10.859 6.574 1 95 105 THR B O 1
ATOM 2466 N N . PRO B 1 106 ? 13.297 12.93 7.281 1 96.94 106 PRO B N 1
ATOM 2467 C CA . PRO B 1 106 ? 11.93 13.375 7.008 1 96.94 106 PRO B CA 1
ATOM 2468 C C . PRO B 1 106 ? 11.594 13.359 5.516 1 96.94 106 PRO B C 1
ATOM 2470 O O . PRO B 1 106 ? 12.383 13.852 4.699 1 96.94 106 PRO B O 1
ATOM 2473 N N . PRO B 1 107 ? 10.438 12.836 5.137 1 98.38 107 PRO B N 1
ATOM 2474 C CA . PRO B 1 107 ? 9.914 13.055 3.783 1 98.38 107 PRO B CA 1
ATOM 2475 C C . PRO B 1 107 ? 9.625 14.523 3.49 1 98.38 107 PRO B C 1
ATOM 2477 O O . PRO B 1 107 ? 9.57 15.336 4.414 1 98.38 107 PRO B O 1
ATOM 2480 N N . ILE B 1 108 ? 9.469 14.727 2.205 1 98.44 108 ILE B N 1
ATOM 2481 C CA . ILE B 1 108 ? 9.172 16.078 1.751 1 98.44 108 ILE B CA 1
ATOM 2482 C C . ILE B 1 108 ? 7.715 16.422 2.064 1 98.44 108 ILE B C 1
ATOM 2484 O O . ILE B 1 108 ? 7.402 17.562 2.426 1 98.44 108 ILE B O 1
ATOM 2488 N N . LEU B 1 109 ? 6.875 15.461 1.915 1 98.81 109 LEU B N 1
ATOM 2489 C CA . LEU B 1 109 ? 5.43 15.594 2.076 1 98.81 109 LEU B CA 1
ATOM 2490 C C . LEU B 1 109 ? 4.812 14.273 2.529 1 98.81 109 LEU B C 1
ATOM 2492 O O . LEU B 1 109 ? 5.195 13.211 2.047 1 98.81 109 LEU B O 1
ATOM 2496 N N . VAL B 1 110 ? 3.889 14.352 3.496 1 98.81 110 VAL B N 1
ATOM 2497 C CA . VAL B 1 110 ? 3.125 13.188 3.941 1 98.81 110 VAL B CA 1
ATOM 2498 C C . VAL B 1 110 ? 1.631 13.469 3.809 1 98.81 110 VAL B C 1
ATOM 2500 O O . VAL B 1 110 ? 1.176 14.578 4.086 1 98.81 110 VAL B O 1
ATOM 2503 N N . VAL B 1 111 ? 0.875 12.469 3.373 1 98.81 111 VAL B N 1
ATOM 2504 C CA . VAL B 1 111 ? -0.582 12.523 3.32 1 98.81 111 VAL B CA 1
ATOM 2505 C C . VAL B 1 111 ? -1.173 11.375 4.141 1 98.81 111 VAL B C 1
ATOM 2507 O O . VAL B 1 111 ? -0.764 10.219 3.988 1 98.81 111 VAL B O 1
ATOM 2510 N N . GLU B 1 112 ? -2.057 11.695 5.02 1 98.38 112 GLU B N 1
ATOM 2511 C CA . GLU B 1 112 ? -2.838 10.695 5.75 1 98.38 112 GLU B CA 1
ATOM 2512 C C . GLU B 1 112 ? -4.316 10.781 5.387 1 98.38 112 GLU B C 1
ATOM 2514 O O . GLU B 1 112 ? -4.883 11.875 5.309 1 98.38 112 GLU B O 1
ATOM 2519 N N . VAL B 1 113 ? -4.883 9.688 5.09 1 97.81 113 VAL B N 1
ATOM 2520 C CA . VAL B 1 113 ? -6.324 9.594 4.887 1 97.81 113 VAL B CA 1
ATOM 2521 C C . VAL B 1 113 ? -6.996 9.141 6.18 1 97.81 113 VAL B C 1
ATOM 2523 O O . VAL B 1 113 ? -6.742 8.031 6.668 1 97.81 113 VAL B O 1
ATOM 2526 N N . VAL B 1 114 ? -7.895 9.93 6.672 1 96.25 114 VAL B N 1
ATOM 2527 C CA . VAL B 1 114 ? -8.492 9.727 7.992 1 96.25 114 VAL B CA 1
ATOM 2528 C C . VAL B 1 114 ? -9.531 8.609 7.922 1 96.25 114 VAL B C 1
ATOM 2530 O O . VAL B 1 114 ? -10.32 8.547 6.977 1 96.25 114 VAL B O 1
ATOM 2533 N N . SER B 1 115 ? -9.461 7.77 8.812 1 90.38 115 SER B N 1
ATOM 2534 C CA . SER B 1 115 ? -10.508 6.789 9.094 1 90.38 115 SER B CA 1
ATOM 2535 C C . SER B 1 115 ? -11.172 7.062 10.438 1 90.38 115 SER B C 1
ATOM 2537 O O . SER B 1 115 ? -10.672 7.859 11.234 1 90.38 115 SER B O 1
ATOM 2539 N N . PRO B 1 116 ? -12.352 6.48 10.734 1 87.5 116 PRO B N 1
ATOM 2540 C CA . PRO B 1 116 ? -13 6.699 12.031 1 87.5 116 PRO B CA 1
ATOM 2541 C C . PRO B 1 116 ? -12.086 6.387 13.211 1 87.5 116 PRO B C 1
ATOM 2543 O O . PRO B 1 116 ? -12.141 7.07 14.242 1 87.5 116 PRO B O 1
ATOM 2546 N N . GLU B 1 117 ? -11.203 5.461 13.055 1 82.25 117 GLU B N 1
ATOM 2547 C CA . GLU B 1 117 ? -10.367 5.004 14.156 1 82.25 117 GLU B CA 1
ATOM 2548 C C . GLU B 1 117 ? -9.07 5.797 14.234 1 82.25 117 GLU B C 1
ATOM 2550 O O . GLU B 1 117 ? -8.297 5.652 15.188 1 82.25 117 GLU B O 1
ATOM 2555 N N . SER B 1 118 ? -8.82 6.66 13.219 1 89.94 118 SER B N 1
ATOM 2556 C CA . SER B 1 118 ? -7.52 7.312 13.172 1 89.94 118 SER B CA 1
ATOM 2557 C C . SER B 1 118 ? -7.645 8.82 13.391 1 89.94 118 SER B C 1
ATOM 2559 O O . SER B 1 118 ? -6.656 9.547 13.289 1 89.94 118 SER B O 1
ATOM 2561 N N . VAL B 1 119 ? -8.82 9.297 13.766 1 93.31 119 VAL B N 1
ATOM 2562 C CA . VAL B 1 119 ? -9.062 10.734 13.852 1 93.31 119 VAL B CA 1
ATOM 2563 C C . VAL B 1 119 ? -8.055 11.367 14.812 1 93.31 119 VAL B C 1
ATOM 2565 O O . VAL B 1 119 ? -7.281 12.242 14.414 1 93.31 119 VAL B O 1
ATOM 2568 N N . ASN B 1 120 ? -8.031 10.922 16.031 1 93.75 120 ASN B N 1
ATOM 2569 C CA . ASN B 1 120 ? -7.117 11.484 17.016 1 93.75 120 ASN B CA 1
ATOM 2570 C C . ASN B 1 120 ? -5.66 11.258 16.625 1 93.75 120 ASN B C 1
ATOM 2572 O O . ASN B 1 120 ? -4.824 12.156 16.781 1 93.75 120 ASN B O 1
ATOM 2576 N N . ARG B 1 121 ? -5.352 10.133 16.125 1 93.06 121 ARG B N 1
ATOM 2577 C CA . ARG B 1 121 ? -3.998 9.789 15.695 1 93.06 121 ARG B CA 1
ATOM 2578 C C . ARG B 1 121 ? -3.51 10.734 14.602 1 93.06 121 ARG B C 1
ATOM 2580 O O . ARG B 1 121 ? -2.408 11.281 14.695 1 93.06 121 ARG B O 1
ATOM 2587 N N . ASP B 1 122 ? -4.293 10.992 13.594 1 96.19 122 ASP B N 1
ATOM 2588 C CA . ASP B 1 122 ? -3.885 11.781 12.438 1 96.19 122 ASP B CA 1
ATOM 2589 C C . ASP B 1 122 ? -3.902 13.273 12.758 1 96.19 122 ASP B C 1
ATOM 2591 O O . ASP B 1 122 ? -3.012 14.016 12.336 1 96.19 122 ASP B O 1
ATOM 2595 N N . TYR B 1 123 ? -4.875 13.703 13.562 1 97.88 123 TYR B N 1
ATOM 2596 C CA . TYR B 1 123 ? -5.035 15.133 13.805 1 97.88 123 TYR B CA 1
ATOM 2597 C C . TYR B 1 123 ? -4.137 15.594 14.945 1 97.88 123 TYR B C 1
ATOM 2599 O O . TYR B 1 123 ? -3.781 16.781 15.023 1 97.88 123 TYR B O 1
ATOM 2607 N N . ARG B 1 124 ? -3.818 14.711 15.852 1 96.62 124 ARG B N 1
ATOM 2608 C CA . ARG B 1 124 ? -3.104 15.164 17.047 1 96.62 124 ARG B CA 1
ATOM 2609 C C . ARG B 1 124 ? -1.728 14.516 17.141 1 96.62 124 ARG B C 1
ATOM 2611 O O . ARG B 1 124 ? -0.706 15.195 17.016 1 96.62 1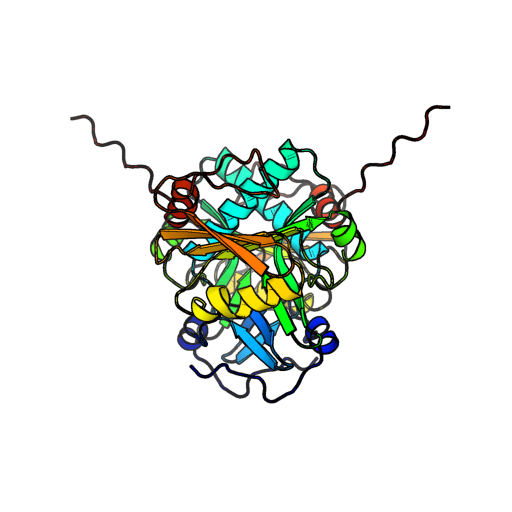24 ARG B O 1
ATOM 2618 N N . TYR B 1 125 ? -1.655 13.219 17.328 1 94 125 TYR B N 1
ATOM 2619 C CA . TYR B 1 125 ? -0.388 12.547 17.594 1 94 125 TYR B CA 1
ATOM 2620 C C . TYR B 1 125 ? 0.557 12.688 16.406 1 94 125 TYR B C 1
ATOM 2622 O O . TYR B 1 125 ? 1.675 13.188 16.547 1 94 125 TYR B O 1
ATOM 2630 N N . LYS B 1 126 ? 0.055 12.32 15.219 1 96.06 126 LYS B N 1
ATOM 2631 C CA . LYS B 1 126 ? 0.919 12.391 14.047 1 96.06 126 LYS B CA 1
ATOM 2632 C C . LYS B 1 126 ? 1.278 13.836 13.719 1 96.06 126 LYS B C 1
ATOM 2634 O O . LYS B 1 126 ? 2.389 14.117 13.266 1 96.06 126 LYS B O 1
ATOM 2639 N N . ARG B 1 127 ? 0.365 14.734 13.93 1 98 127 ARG B N 1
ATOM 2640 C CA . ARG B 1 127 ? 0.658 16.141 13.703 1 98 127 ARG B CA 1
ATOM 2641 C C . ARG B 1 127 ? 1.875 16.578 14.508 1 98 127 ARG B C 1
ATOM 2643 O O . ARG B 1 127 ? 2.801 17.188 13.961 1 98 127 ARG B O 1
ATOM 2650 N N . THR B 1 128 ? 1.88 16.266 15.773 1 97.12 128 THR B N 1
ATOM 2651 C CA . THR B 1 128 ? 2.98 16.625 16.656 1 97.12 128 THR B CA 1
ATOM 2652 C C . THR B 1 128 ? 4.258 15.891 16.266 1 97.12 128 THR B C 1
ATOM 2654 O O . THR B 1 128 ? 5.332 16.5 16.203 1 97.12 128 THR B O 1
ATOM 2657 N N . GLU B 1 129 ? 4.184 14.656 16 1 96 129 GLU B N 1
ATOM 2658 C CA . GLU B 1 129 ? 5.328 13.828 15.641 1 96 129 GLU B CA 1
ATOM 2659 C C . GLU B 1 129 ? 5.973 14.312 14.344 1 96 129 GLU B C 1
ATOM 2661 O O . GLU B 1 129 ? 7.199 14.406 14.258 1 96 129 GLU B O 1
ATOM 2666 N N . TYR B 1 130 ? 5.109 14.602 13.336 1 98.44 130 TYR B N 1
ATOM 2667 C CA . TYR B 1 130 ? 5.613 15 12.023 1 98.44 130 TYR B CA 1
ATOM 2668 C C . TYR B 1 130 ? 6.27 16.375 12.086 1 98.44 130 TYR B C 1
ATOM 2670 O O . TYR B 1 130 ? 7.277 16.625 11.422 1 98.44 130 TYR B O 1
ATOM 2678 N N . ALA B 1 131 ? 5.738 17.297 12.898 1 98.31 131 ALA B N 1
ATOM 2679 C CA . ALA B 1 131 ? 6.387 18.578 13.109 1 98.31 131 ALA B CA 1
ATOM 2680 C C . ALA B 1 131 ? 7.758 18.406 13.75 1 98.31 131 ALA B C 1
ATOM 2682 O O . ALA B 1 131 ? 8.742 19 13.305 1 98.31 131 ALA B O 1
ATOM 2683 N N . ALA B 1 132 ? 7.82 17.578 14.789 1 96.75 132 ALA B N 1
ATOM 2684 C CA . ALA B 1 132 ? 9.078 17.328 15.492 1 96.75 132 ALA B CA 1
ATOM 2685 C C . ALA B 1 132 ? 10.102 16.672 14.57 1 96.75 132 ALA B C 1
ATOM 2687 O O . ALA B 1 132 ? 11.305 16.938 14.688 1 96.75 132 ALA B O 1
ATOM 2688 N N . ALA B 1 133 ? 9.633 15.891 13.648 1 96.25 133 ALA B N 1
ATOM 2689 C CA . ALA B 1 133 ? 10.508 15.227 12.672 1 96.25 133 ALA B CA 1
ATOM 2690 C C . ALA B 1 133 ? 10.867 16.172 11.531 1 96.25 133 ALA B C 1
ATOM 2692 O O . ALA B 1 133 ? 11.617 15.812 10.625 1 96.25 133 ALA B O 1
ATOM 2693 N N . GLU B 1 134 ? 10.242 17.328 11.492 1 97.75 134 GLU B N 1
ATOM 2694 C CA . GLU B 1 134 ? 10.547 18.406 10.555 1 97.75 134 GLU B CA 1
ATOM 2695 C C . GLU B 1 134 ? 10.07 18.078 9.148 1 97.75 134 GLU B C 1
ATOM 2697 O O . GLU B 1 134 ? 10.75 18.391 8.164 1 97.75 134 GLU B O 1
ATOM 2702 N N . ILE B 1 135 ? 8.992 17.375 9.062 1 98.44 135 ILE B N 1
ATOM 2703 C CA . ILE B 1 135 ? 8.344 17.172 7.777 1 98.44 135 ILE B CA 1
ATOM 2704 C C . ILE B 1 135 ? 7.723 18.484 7.297 1 98.44 135 ILE B C 1
ATOM 2706 O O . ILE B 1 135 ? 6.875 19.062 7.98 1 98.44 135 ILE B O 1
ATOM 2710 N N . GLN B 1 136 ? 8.008 18.922 6.148 1 98 136 GLN B N 1
ATOM 2711 C CA . GLN B 1 136 ? 7.734 20.281 5.695 1 98 136 GLN B CA 1
ATOM 2712 C C . GLN B 1 136 ? 6.246 20.484 5.438 1 98 136 GLN B C 1
ATOM 2714 O O . GLN B 1 136 ? 5.719 21.578 5.645 1 98 136 GLN B O 1
ATOM 2719 N N . GLU B 1 137 ? 5.609 19.484 4.953 1 98.88 137 GLU B N 1
ATOM 2720 C CA . GLU B 1 137 ? 4.199 19.594 4.594 1 98.88 137 GLU B CA 1
ATOM 2721 C C . GLU B 1 137 ? 3.443 18.297 4.902 1 98.88 137 GLU B C 1
ATOM 2723 O O . GLU B 1 137 ? 3.934 17.203 4.613 1 98.88 137 GLU B O 1
ATOM 2728 N N . TYR B 1 138 ? 2.328 18.438 5.598 1 98.88 138 TYR B N 1
ATOM 2729 C CA . TYR B 1 138 ? 1.481 17.328 6.035 1 98.88 138 TYR B CA 1
ATOM 2730 C C . TYR B 1 138 ? 0.026 17.578 5.66 1 98.88 138 TYR B C 1
ATOM 2732 O O . TYR B 1 138 ? -0.555 18.594 6.035 1 98.88 138 TYR B O 1
ATOM 2740 N N . TRP B 1 139 ? -0.59 16.656 4.824 1 98.94 139 TRP B N 1
ATOM 2741 C CA . TRP B 1 139 ? -2.002 16.734 4.457 1 98.94 139 TRP B CA 1
ATOM 2742 C C . TRP B 1 139 ? -2.824 15.734 5.27 1 98.94 139 TRP B C 1
ATOM 2744 O O . TRP B 1 139 ? -2.471 14.555 5.359 1 98.94 139 TRP B O 1
ATOM 2754 N N . ILE B 1 140 ? -3.844 16.219 5.848 1 98.75 140 ILE B N 1
ATOM 2755 C CA . ILE B 1 140 ? -4.848 15.359 6.465 1 98.75 140 ILE B CA 1
ATOM 2756 C C . ILE B 1 140 ? -6.109 15.344 5.609 1 98.75 140 ILE B C 1
ATOM 2758 O O . ILE B 1 140 ? -6.84 16.328 5.547 1 98.75 140 ILE B O 1
ATOM 2762 N N . VAL B 1 141 ? -6.348 14.281 4.934 1 98.56 141 VAL B N 1
ATOM 2763 C CA . VAL B 1 141 ? -7.516 14.078 4.082 1 98.56 141 VAL B CA 1
ATOM 2764 C C . VAL B 1 141 ? -8.609 13.359 4.867 1 98.56 141 VAL B C 1
ATOM 2766 O O . VAL B 1 141 ? -8.453 12.188 5.223 1 98.56 141 VAL B O 1
ATOM 2769 N N . ASP B 1 142 ? -9.734 14 5.094 1 98.12 142 ASP B N 1
ATOM 2770 C CA . ASP B 1 142 ? -10.781 13.484 5.977 1 98.12 142 ASP B CA 1
ATOM 2771 C C . ASP B 1 142 ? -12.07 13.219 5.203 1 98.12 142 ASP B C 1
ATOM 2773 O O . ASP B 1 142 ? -12.914 14.109 5.074 1 98.12 142 ASP B O 1
ATOM 2777 N N . PRO B 1 143 ? -12.234 12.016 4.727 1 96.25 143 PRO B N 1
ATOM 2778 C CA . PRO B 1 143 ? -13.453 11.711 3.98 1 96.25 143 PRO B CA 1
ATOM 2779 C C . PRO B 1 143 ? -14.711 11.75 4.855 1 96.25 143 PRO B C 1
ATOM 2781 O O . PRO B 1 143 ? -15.828 11.836 4.336 1 96.25 143 PRO B O 1
ATOM 2784 N N . ILE B 1 144 ? -14.57 11.648 6.176 1 94.69 144 ILE B N 1
ATOM 2785 C CA . ILE B 1 144 ? -15.711 11.672 7.09 1 94.69 144 ILE B CA 1
ATOM 2786 C C . ILE B 1 144 ? -16.328 13.07 7.113 1 94.69 144 ILE B C 1
ATOM 2788 O O . ILE B 1 144 ? -17.547 13.219 7.004 1 94.69 144 ILE B O 1
ATOM 2792 N N . LEU B 1 145 ? -15.477 14.07 7.168 1 96.56 145 LEU B N 1
ATOM 2793 C CA . LEU B 1 145 ? -15.953 15.445 7.246 1 96.56 145 LEU B CA 1
ATOM 2794 C C . LEU B 1 145 ? -15.875 16.125 5.883 1 96.56 145 LEU B C 1
ATOM 2796 O O . LEU B 1 145 ? -16.234 17.297 5.75 1 96.56 145 LEU B O 1
ATOM 2800 N N . ASN B 1 146 ? -15.391 15.414 4.922 1 95.88 146 ASN B N 1
ATOM 2801 C CA . ASN B 1 146 ? -15.203 15.945 3.578 1 95.88 146 ASN B CA 1
ATOM 2802 C C . ASN B 1 146 ? -14.383 17.234 3.596 1 95.88 146 ASN B C 1
ATOM 2804 O O . ASN B 1 146 ? -14.805 18.25 3.047 1 95.88 146 ASN B O 1
ATOM 2808 N N . LYS B 1 147 ? -13.273 17.188 4.172 1 97.88 147 LYS B N 1
ATOM 2809 C CA . LYS B 1 147 ? -12.359 18.328 4.215 1 97.88 147 LYS B CA 1
ATOM 2810 C C . LYS B 1 147 ? -10.906 17.859 4.152 1 97.88 147 LYS B C 1
ATOM 2812 O O . LYS B 1 147 ? -10.609 16.703 4.406 1 97.88 147 LYS B O 1
ATOM 2817 N N . ILE B 1 148 ? -10.039 18.781 3.805 1 98.56 148 ILE B N 1
ATOM 2818 C CA . ILE B 1 148 ? -8.602 18.516 3.775 1 98.56 148 ILE B CA 1
ATOM 2819 C C . ILE B 1 148 ? -7.863 19.625 4.52 1 98.56 148 ILE B C 1
ATOM 2821 O O . ILE B 1 148 ? -8.109 20.812 4.285 1 98.56 148 ILE B O 1
ATOM 2825 N N . SER B 1 149 ? -7.043 19.297 5.461 1 98.69 149 SER B N 1
ATOM 2826 C CA . SER B 1 149 ? -6.152 20.219 6.152 1 98.69 149 SER B CA 1
ATOM 2827 C C . SER B 1 149 ? -4.734 20.141 5.594 1 98.69 149 SER B C 1
ATOM 2829 O O . SER B 1 149 ? -4.129 19.078 5.562 1 98.69 149 SER B O 1
ATOM 2831 N N . ILE B 1 150 ? -4.27 21.266 5.129 1 98.69 150 ILE B N 1
ATOM 2832 C CA . ILE B 1 150 ? -2.881 21.391 4.699 1 98.69 150 ILE B CA 1
ATOM 2833 C C . ILE B 1 150 ? -2.047 22.016 5.812 1 98.69 150 ILE B C 1
ATOM 2835 O O . ILE B 1 150 ? -2.305 23.156 6.223 1 98.69 150 ILE B O 1
ATOM 2839 N N . LEU B 1 151 ? -1.087 21.266 6.293 1 98.88 151 LEU B N 1
ATOM 2840 C CA . LEU B 1 151 ? -0.207 21.734 7.359 1 98.88 151 LEU B CA 1
ATOM 2841 C C . LEU B 1 151 ? 1.188 22.031 6.82 1 98.88 151 LEU B C 1
ATOM 2843 O O . LEU B 1 151 ? 1.859 21.141 6.297 1 98.88 151 LEU B O 1
ATOM 2847 N N . ARG B 1 152 ? 1.617 23.25 6.938 1 98.56 152 ARG B N 1
ATOM 2848 C CA . ARG B 1 152 ? 2.939 23.688 6.508 1 98.56 152 ARG B CA 1
ATOM 2849 C C . ARG B 1 152 ? 3.83 24 7.707 1 98.56 152 ARG B C 1
ATOM 2851 O O . ARG B 1 152 ? 3.447 24.75 8.594 1 98.56 152 ARG B O 1
ATOM 2858 N N . LEU B 1 153 ? 5.023 23.391 7.703 1 98.38 153 LEU B N 1
ATOM 2859 C CA . LEU B 1 153 ? 5.941 23.625 8.812 1 98.38 153 LEU B CA 1
ATOM 2860 C C . LEU B 1 153 ? 6.516 25.031 8.766 1 98.38 153 LEU B C 1
ATOM 2862 O O . LEU B 1 153 ? 6.988 25.484 7.715 1 98.38 153 LEU B O 1
ATOM 2866 N N . ASP B 1 154 ? 6.32 25.734 9.781 1 97.12 154 ASP B N 1
ATOM 2867 C CA . ASP B 1 154 ? 6.855 27.078 9.969 1 97.12 154 ASP B CA 1
ATOM 2868 C C . ASP B 1 154 ? 7.465 27.234 11.359 1 97.12 154 ASP B C 1
ATOM 2870 O O . ASP B 1 154 ? 6.742 27.266 12.359 1 97.12 154 ASP B O 1
ATOM 2874 N N . GLU B 1 155 ? 8.766 27.391 11.445 1 95.19 155 GLU B N 1
ATOM 2875 C CA . GLU B 1 155 ? 9.516 27.562 12.688 1 95.19 155 GLU B CA 1
ATOM 2876 C C . GLU B 1 155 ? 9.109 26.516 13.727 1 95.19 155 GLU B C 1
ATOM 2878 O O . GLU B 1 155 ? 8.75 26.875 14.852 1 95.19 155 GLU B O 1
ATOM 2883 N N . GLY B 1 156 ? 8.992 25.344 13.336 1 94.25 156 GLY B N 1
ATOM 2884 C CA . GLY B 1 156 ? 8.82 24.219 14.25 1 94.25 156 GLY B CA 1
ATOM 2885 C C . GLY B 1 156 ? 7.363 23.875 14.516 1 94.25 156 GLY B C 1
ATOM 2886 O O . GLY B 1 156 ? 7.062 22.859 15.148 1 94.25 156 GLY B O 1
ATOM 2887 N N . LEU B 1 157 ? 6.445 24.719 13.93 1 96.44 157 LEU B N 1
ATOM 2888 C CA . LEU B 1 157 ? 5.02 24.469 14.102 1 96.44 157 LEU B CA 1
ATOM 2889 C C . LEU B 1 157 ? 4.309 24.406 12.758 1 96.44 157 LEU B C 1
ATOM 2891 O O . LEU B 1 157 ? 4.711 25.078 11.805 1 96.44 157 LEU B O 1
ATOM 2895 N N . TYR B 1 158 ? 3.227 23.625 12.781 1 98.31 158 TYR B N 1
ATOM 2896 C CA . TYR B 1 158 ? 2.443 23.562 11.555 1 98.31 158 TYR B CA 1
ATOM 2897 C C . TYR B 1 158 ? 1.424 24.703 11.5 1 98.31 158 TYR B C 1
ATOM 2899 O O . TYR B 1 158 ? 0.663 24.906 12.445 1 98.31 158 TYR B O 1
ATOM 2907 N N . GLU B 1 159 ? 1.419 25.469 10.453 1 98.38 159 GLU B N 1
ATOM 2908 C CA . GLU B 1 159 ? 0.315 26.344 10.078 1 98.38 159 GLU B CA 1
ATOM 2909 C C . GLU B 1 159 ? -0.712 25.609 9.227 1 98.38 159 GLU B C 1
ATOM 2911 O O . GLU B 1 159 ? -0.36 24.984 8.227 1 98.38 159 GLU B O 1
ATOM 2916 N N . GLU B 1 160 ? -1.899 25.719 9.641 1 98.25 160 GLU B N 1
ATOM 2917 C CA . GLU B 1 160 ? -2.934 24.906 9.023 1 98.25 160 GLU B CA 1
ATOM 2918 C C . GLU B 1 160 ? -3.84 25.734 8.125 1 98.25 160 GLU B C 1
ATOM 2920 O O . GLU B 1 160 ? -4.242 26.844 8.5 1 98.25 160 GLU B O 1
ATOM 2925 N N . THR B 1 161 ? -4.145 25.312 6.957 1 97.88 161 THR B N 1
ATOM 2926 C CA . THR B 1 161 ? -5.215 25.766 6.078 1 97.88 161 THR B CA 1
ATOM 2927 C C . THR B 1 161 ? -6.227 24.656 5.836 1 97.88 161 THR B C 1
ATOM 2929 O O . THR B 1 161 ? -5.863 23.562 5.398 1 97.88 161 THR B O 1
ATOM 2932 N N . VAL B 1 162 ? -7.461 24.891 6.137 1 97.94 162 VAL B N 1
ATOM 2933 C CA . VAL B 1 162 ? -8.508 23.906 5.957 1 97.94 162 VAL B CA 1
ATOM 2934 C C . VAL B 1 162 ? -9.281 24.188 4.672 1 97.94 162 VAL B C 1
ATOM 2936 O O . VAL B 1 162 ? -9.734 25.312 4.453 1 97.94 162 VAL B O 1
ATOM 2939 N N . LEU B 1 163 ? -9.375 23.203 3.834 1 97.56 163 LEU B N 1
ATOM 2940 C CA . LEU B 1 163 ? -10.07 23.312 2.557 1 97.56 163 LEU B CA 1
ATOM 2941 C C . LEU B 1 163 ? -11.328 22.453 2.559 1 97.56 163 LEU B C 1
ATOM 2943 O O . LEU B 1 163 ? -11.328 21.344 3.096 1 97.56 163 LEU B O 1
ATOM 2947 N N . THR B 1 164 ? -12.414 23 2.008 1 95.19 164 THR B N 1
ATOM 2948 C CA . THR B 1 164 ? -13.68 22.281 1.892 1 95.19 164 THR B CA 1
ATOM 2949 C C . THR B 1 164 ? -14.266 22.438 0.491 1 95.19 164 THR B C 1
ATOM 2951 O O . THR B 1 164 ? -13.719 23.172 -0.337 1 95.19 164 THR B O 1
ATOM 2954 N N . ASP B 1 165 ? -15.258 21.75 0.306 1 87.44 165 ASP B N 1
ATOM 2955 C CA . ASP B 1 165 ? -16.047 21.844 -0.92 1 87.44 165 ASP B CA 1
ATOM 2956 C C . ASP B 1 165 ? -15.172 21.641 -2.152 1 87.44 165 ASP B C 1
ATOM 2958 O O . ASP B 1 165 ? -14.391 20.688 -2.213 1 87.44 165 ASP B O 1
ATOM 2962 N N . ASN B 1 166 ? -15.242 22.531 -3.123 1 87.56 166 ASN B N 1
ATOM 2963 C CA . ASN B 1 166 ? -14.523 22.344 -4.379 1 87.56 166 ASN B CA 1
ATOM 2964 C C . ASN B 1 166 ? -13.328 23.266 -4.492 1 87.56 166 ASN B C 1
ATOM 2966 O O . ASN B 1 166 ? -12.922 23.641 -5.598 1 87.56 166 ASN B O 1
ATOM 2970 N N . GLN B 1 167 ? -12.789 23.562 -3.348 1 95.12 167 GLN B N 1
ATOM 2971 C CA . GLN B 1 167 ? -11.586 24.391 -3.336 1 95.12 167 GLN B CA 1
ATOM 2972 C C . GLN B 1 167 ? -10.383 23.609 -3.873 1 95.12 167 GLN B C 1
ATOM 2974 O O . GLN B 1 167 ? -10.383 22.375 -3.887 1 95.12 167 GLN B O 1
ATOM 2979 N N . GLN B 1 168 ? -9.383 24.359 -4.281 1 96.12 168 GLN B N 1
ATOM 2980 C CA . GLN B 1 168 ? -8.164 23.781 -4.824 1 96.12 168 GLN B CA 1
ATOM 2981 C C . GLN B 1 168 ? -7.102 23.609 -3.74 1 96.12 168 GLN B C 1
ATOM 2983 O O . GLN B 1 168 ? -6.945 24.484 -2.885 1 96.12 168 GLN B O 1
ATOM 2988 N N . ILE B 1 169 ? -6.379 22.547 -3.873 1 96.56 169 ILE B N 1
ATOM 2989 C CA . ILE B 1 169 ? -5.25 22.328 -2.975 1 96.56 169 ILE B CA 1
ATOM 2990 C C . ILE B 1 169 ? -4.16 23.359 -3.256 1 96.56 169 ILE B C 1
ATOM 2992 O O . ILE B 1 169 ? -3.775 23.562 -4.41 1 96.56 169 ILE B O 1
ATOM 2996 N N . VAL B 1 170 ? -3.713 24.016 -2.213 1 94.81 170 VAL B N 1
ATOM 2997 C CA . VAL B 1 170 ? -2.553 24.891 -2.291 1 94.81 170 VAL B CA 1
ATOM 2998 C C . VAL B 1 170 ? -1.382 24.281 -1.532 1 94.81 170 VAL B C 1
ATOM 3000 O O . VAL B 1 170 ? -1.363 24.281 -0.299 1 94.81 170 VAL B O 1
ATOM 3003 N N . SER B 1 171 ? -0.425 23.766 -2.217 1 97.44 171 SER B N 1
ATOM 3004 C CA . SER B 1 171 ? 0.74 23.094 -1.644 1 97.44 171 SER B CA 1
ATOM 3005 C C . SER B 1 171 ? 1.996 23.953 -1.798 1 97.44 171 SER B C 1
ATOM 3007 O O . SER B 1 171 ? 2.211 24.562 -2.846 1 97.44 171 SER B O 1
ATOM 3009 N N . GLN B 1 172 ? 2.777 24.125 -0.793 1 96.56 172 GLN B N 1
ATOM 3010 C CA . GLN B 1 172 ? 4.074 24.781 -0.902 1 96.56 172 GLN B CA 1
ATOM 3011 C C . GLN B 1 172 ? 5.07 23.906 -1.668 1 96.56 172 GLN B C 1
ATOM 3013 O O . GLN B 1 172 ? 5.918 24.438 -2.398 1 96.56 172 GLN B O 1
ATOM 3018 N N . VAL B 1 173 ? 5.008 22.609 -1.536 1 97.44 173 VAL B N 1
ATOM 3019 C CA . VAL B 1 173 ? 5.887 21.656 -2.195 1 97.44 173 VAL B CA 1
ATOM 3020 C C . VAL B 1 173 ? 5.566 21.594 -3.686 1 97.44 173 VAL B C 1
ATOM 3022 O O . VAL B 1 173 ? 6.469 21.516 -4.52 1 97.44 173 VAL B O 1
ATOM 3025 N N . PHE B 1 174 ? 4.285 21.594 -3.967 1 98.12 174 PHE B N 1
ATOM 3026 C CA . PHE B 1 174 ? 3.812 21.578 -5.348 1 98.12 174 PHE B CA 1
ATOM 3027 C C . PHE B 1 174 ? 3.023 22.844 -5.664 1 98.12 174 PHE B C 1
ATOM 3029 O O . PHE B 1 174 ? 1.803 22.797 -5.836 1 98.12 174 PHE B O 1
ATOM 3036 N N . PRO B 1 175 ? 3.654 23.938 -5.934 1 96.38 175 PRO B N 1
ATOM 3037 C CA . PRO B 1 175 ? 2.967 25.219 -6.066 1 96.38 175 PRO B CA 1
ATOM 3038 C C . PRO B 1 175 ? 2.066 25.281 -7.297 1 96.38 175 PRO B C 1
ATOM 3040 O O . PRO B 1 175 ? 1.102 26.062 -7.324 1 96.38 175 PRO B O 1
ATOM 3043 N N . GLU B 1 176 ? 2.277 24.469 -8.328 1 96.38 176 GLU B N 1
ATOM 3044 C CA . GLU B 1 176 ? 1.487 24.531 -9.555 1 96.38 176 GLU B CA 1
ATOM 3045 C C . GLU B 1 176 ? 0.507 23.359 -9.648 1 96.38 176 GLU B C 1
ATOM 3047 O O . GLU B 1 176 ? -0.119 23.156 -10.688 1 96.38 176 GLU B O 1
ATOM 3052 N N . LEU B 1 177 ? 0.44 22.625 -8.57 1 97.44 177 LEU B N 1
ATOM 3053 C CA . LEU B 1 177 ? -0.468 21.484 -8.555 1 97.44 177 LEU B CA 1
ATOM 3054 C C . LEU B 1 177 ? -1.912 21.938 -8.742 1 97.44 177 LEU B C 1
ATOM 3056 O O . LEU B 1 177 ? -2.373 22.859 -8.07 1 97.44 177 LEU B O 1
ATOM 3060 N N . ARG B 1 178 ? -2.58 21.359 -9.758 1 95.25 178 ARG B N 1
ATOM 3061 C CA . ARG B 1 178 ? -4.012 21.562 -9.969 1 95.25 178 ARG B CA 1
ATOM 3062 C C . ARG B 1 178 ? -4.812 20.344 -9.5 1 95.25 178 ARG B C 1
ATOM 3064 O O . ARG B 1 178 ? -4.949 19.375 -10.234 1 95.25 178 ARG B O 1
ATOM 3071 N N . LEU B 1 179 ? -5.312 20.453 -8.32 1 96.5 179 LEU B N 1
ATOM 3072 C CA . LEU B 1 179 ? -6.059 19.359 -7.699 1 96.5 179 LEU B CA 1
ATOM 3073 C C . LEU B 1 179 ? -7.188 19.891 -6.828 1 96.5 179 LEU B C 1
ATOM 3075 O O . LEU B 1 179 ? -6.941 20.625 -5.859 1 96.5 179 LEU B O 1
ATOM 3079 N N . ASN B 1 180 ? -8.414 19.594 -7.25 1 95.56 180 ASN B N 1
ATOM 3080 C CA . ASN B 1 180 ? -9.586 19.953 -6.465 1 95.56 180 ASN B CA 1
ATOM 3081 C C . ASN B 1 180 ? -9.906 18.891 -5.41 1 95.56 180 ASN B C 1
ATOM 3083 O O . ASN B 1 180 ? -9.805 17.703 -5.68 1 95.56 180 ASN B O 1
ATOM 3087 N N . ILE B 1 181 ? -10.352 19.391 -4.25 1 95.12 181 ILE B N 1
ATOM 3088 C CA . ILE B 1 181 ? -10.602 18.438 -3.174 1 95.12 181 ILE B CA 1
ATOM 3089 C C . ILE B 1 181 ? -11.789 17.547 -3.535 1 95.12 181 ILE B C 1
ATOM 3091 O O . ILE B 1 181 ? -11.867 16.391 -3.111 1 95.12 181 ILE B O 1
ATOM 3095 N N . GLY B 1 182 ? -12.766 18.125 -4.352 1 94.62 182 GLY B N 1
ATOM 3096 C CA . GLY B 1 182 ? -13.875 17.312 -4.828 1 94.62 182 GLY B CA 1
ATOM 3097 C C . GLY B 1 182 ? -13.43 16.078 -5.59 1 94.62 182 GLY B C 1
ATOM 3098 O O . GLY B 1 182 ? -14.031 15.016 -5.449 1 94.62 182 GLY B O 1
ATOM 3099 N N . ASP B 1 183 ? -12.367 16.234 -6.418 1 95.19 183 ASP B N 1
ATOM 3100 C CA . ASP B 1 183 ? -11.844 15.102 -7.188 1 95.19 183 ASP B CA 1
ATOM 3101 C C . ASP B 1 183 ? -11.281 14.023 -6.266 1 95.19 183 ASP B C 1
ATOM 3103 O O . ASP B 1 183 ? -11.391 12.836 -6.559 1 95.19 183 ASP B O 1
ATOM 3107 N N . ILE B 1 184 ? -10.656 14.453 -5.172 1 96.94 184 ILE B N 1
ATOM 3108 C CA . ILE B 1 184 ? -10.062 13.516 -4.223 1 96.94 184 ILE B CA 1
ATOM 3109 C C . ILE B 1 184 ? -11.156 12.664 -3.582 1 96.94 184 ILE B C 1
ATOM 3111 O O . ILE B 1 184 ? -11.055 11.438 -3.541 1 96.94 184 ILE B O 1
ATOM 3115 N N . PHE B 1 185 ? -12.227 13.266 -3.143 1 96.12 185 PHE B N 1
ATOM 3116 C CA . PHE B 1 185 ? -13.289 12.523 -2.465 1 96.12 185 PHE B CA 1
ATOM 3117 C C . PHE B 1 185 ? -14.125 11.734 -3.467 1 96.12 185 PHE B C 1
ATOM 3119 O O . PHE B 1 185 ? -14.633 10.664 -3.148 1 96.12 185 PHE B O 1
ATOM 3126 N N . ALA B 1 186 ? -14.234 12.258 -4.723 1 94.62 186 ALA B N 1
ATOM 3127 C CA . ALA B 1 186 ? -14.914 11.516 -5.777 1 94.62 186 ALA B CA 1
ATOM 3128 C C . ALA B 1 186 ? -14.195 10.203 -6.078 1 94.62 186 ALA B C 1
ATOM 3130 O O . ALA B 1 186 ? -14.828 9.203 -6.406 1 94.62 186 ALA B O 1
ATOM 3131 N N . ALA B 1 187 ? -12.898 10.227 -5.984 1 94.19 187 ALA B N 1
ATOM 3132 C CA . ALA B 1 187 ? -12.094 9.023 -6.223 1 94.19 187 ALA B CA 1
ATOM 3133 C C . ALA B 1 187 ? -12.469 7.918 -5.238 1 94.19 187 ALA B C 1
ATOM 3135 O O . ALA B 1 187 ? -12.422 6.734 -5.582 1 94.19 187 ALA B O 1
ATOM 3136 N N . GLY B 1 188 ? -12.844 8.281 -4.047 1 94.56 188 GLY B N 1
ATOM 3137 C CA . GLY B 1 188 ? -13.25 7.316 -3.037 1 94.56 188 GLY B CA 1
ATOM 3138 C C . GLY B 1 188 ? -14.641 6.754 -3.271 1 94.56 188 GLY B C 1
ATOM 3139 O O . GLY B 1 188 ? -15.016 5.75 -2.668 1 94.56 188 GLY B O 1
ATOM 3140 N N . ASN B 1 189 ? -15.359 7.395 -4.152 1 90.62 189 ASN B N 1
ATOM 3141 C CA . ASN B 1 189 ? -16.734 6.984 -4.406 1 90.62 189 ASN B CA 1
ATOM 3142 C C . ASN B 1 189 ? -16.859 6.188 -5.707 1 90.62 189 ASN B C 1
ATOM 3144 O O . ASN B 1 189 ? -17.891 5.566 -5.969 1 90.62 189 ASN B O 1
ATOM 3148 N N . ILE B 1 190 ? -15.82 5.949 -6.441 1 78.44 190 ILE B N 1
ATOM 3149 C CA . ILE B 1 190 ? -15.781 5.301 -7.746 1 78.44 190 ILE B CA 1
ATOM 3150 C C . ILE B 1 190 ? -17.031 5.664 -8.547 1 78.44 190 ILE B C 1
ATOM 3152 O O . ILE B 1 190 ? -18.047 4.98 -8.461 1 78.44 190 ILE B O 1
ATOM 3156 N N . PHE B 1 191 ? -17.453 6.871 -8.945 1 60.78 191 PHE B N 1
ATOM 3157 C CA . PHE B 1 191 ? -18.688 7.254 -9.641 1 60.78 191 PHE B CA 1
ATOM 3158 C C . PHE B 1 191 ? -19.031 6.242 -10.727 1 60.78 191 PHE B C 1
ATOM 3160 O O . PHE B 1 191 ? -18.156 5.82 -11.484 1 60.78 191 PHE B O 1
ATOM 3167 N N . THR B 1 192 ? -20.125 5.434 -10.445 1 50.19 192 THR B N 1
ATOM 3168 C CA . THR B 1 192 ? -20.766 4.68 -11.516 1 50.19 192 THR B CA 1
ATOM 3169 C C . THR B 1 192 ? -21.125 5.59 -12.688 1 50.19 192 THR B C 1
ATOM 3171 O O . THR B 1 192 ? -21.594 6.711 -12.484 1 50.19 192 THR B O 1
ATOM 3174 N N . SER B 1 193 ? -20.375 5.723 -13.648 1 43.69 193 SER B N 1
ATOM 3175 C CA . SER B 1 193 ? -20.953 6.465 -14.766 1 43.69 193 SER B CA 1
ATOM 3176 C C . SER B 1 193 ? -22.469 6.273 -14.828 1 43.69 193 SER B C 1
ATOM 3178 O O . SER B 1 193 ? -22.969 5.156 -14.664 1 43.69 193 SER B O 1
ATOM 3180 N N . PRO B 1 194 ? -23.391 7.359 -14.828 1 37.16 194 PRO B N 1
ATOM 3181 C CA . PRO B 1 194 ? -24.828 7.207 -15.062 1 37.16 194 PRO B CA 1
ATOM 3182 C C . PRO B 1 194 ? -25.125 6.328 -16.266 1 37.16 194 PRO B C 1
ATOM 3184 O O . PRO B 1 194 ? -24.375 6.336 -17.25 1 37.16 194 PRO B O 1
ATOM 3187 N N . GLU B 1 195 ? -25.719 5.145 -16.172 1 35.97 195 GLU B N 1
ATOM 3188 C CA . GLU B 1 195 ? -26.438 4.562 -17.281 1 35.97 195 GLU B CA 1
ATOM 3189 C C . GLU B 1 195 ? -27.062 5.648 -18.156 1 35.97 195 GLU B C 1
ATOM 3191 O O . GLU B 1 195 ? -27.641 6.605 -17.656 1 35.97 195 GLU B O 1
ATOM 3196 N N . ASN B 1 196 ? -26.516 6.004 -19.344 1 36.81 196 ASN B N 1
ATOM 3197 C CA . ASN B 1 196 ? -27.297 6.762 -20.328 1 36.81 196 ASN B CA 1
ATOM 3198 C C . ASN B 1 196 ? -28.781 6.418 -20.25 1 36.81 196 ASN B C 1
ATOM 3200 O O . ASN B 1 196 ? -29.172 5.266 -20.438 1 36.81 196 ASN B O 1
ATOM 3204 N N . PRO B 1 197 ? -29.672 7.25 -19.781 1 33.75 197 PRO B N 1
ATOM 3205 C CA . PRO B 1 197 ? -31.094 6.891 -19.906 1 33.75 197 PRO B CA 1
ATOM 3206 C C . PRO B 1 197 ? -31.453 6.426 -21.312 1 33.75 197 PRO B C 1
ATOM 3208 O O . PRO B 1 197 ? -30.781 6.801 -22.281 1 33.75 197 PRO B O 1
ATOM 3211 N N . PRO B 1 198 ? -32.281 5.328 -21.484 1 29.41 198 PRO B N 1
ATOM 3212 C CA . PRO B 1 198 ? -32.781 5.074 -22.828 1 29.41 198 PRO B CA 1
ATOM 3213 C C . PRO B 1 198 ? -33.406 6.309 -23.484 1 29.41 198 PRO B C 1
ATOM 3215 O O . PRO B 1 198 ? -34.125 7.051 -22.828 1 29.41 198 PRO B O 1
ATOM 3218 N N . GLN B 1 199 ? -32.688 7.031 -24.375 1 28.27 199 GLN B N 1
ATOM 3219 C CA . GLN B 1 199 ? -33.469 7.93 -25.219 1 28.27 199 GLN B CA 1
ATOM 3220 C C . GLN B 1 199 ? -34.75 7.258 -25.703 1 28.27 199 GLN B C 1
ATOM 3222 O O . GLN B 1 199 ? -34.688 6.215 -26.359 1 28.27 199 GLN B O 1
ATOM 3227 N N . SER B 1 200 ? -35.906 7.621 -25.062 1 23.81 200 SER B N 1
ATOM 3228 C CA . SER B 1 200 ? -37.156 7.445 -25.75 1 23.81 200 SER B CA 1
ATOM 3229 C C . SER B 1 200 ? -37.219 8.25 -27.047 1 23.81 200 SER B C 1
ATOM 3231 O O . SER B 1 200 ? -36.75 9.383 -27.094 1 23.81 200 SER B O 1
#

pLDDT: mean 85.43, std 19.43, range [23.48, 98.94]

InterPro domains:
  IPR008538 Putative restriction endonuclease [PF05685] (12-181)
  IPR008538 Putative restriction endonuclease [cd06260] (25-180)
  IPR011335 Restriction endonuclease type II-like [SSF52980] (4-185)
  IPR012296 Nuclease, putative, TT1808 [G3DSA:3.90.1570.10] (3-187)

Radius of gyration: 20.69 Å; Cα contacts (8 Å, |Δi|>4): 853; chains: 2; bounding box: 73×55×52 Å

Sequence (400 aa):
MTSITTDKTYTFEDYLKYDDGTDNHYELVNGQLEIMNPPTIRHLLIADFIRDTLKAEITRMNSPWLCLKEAGVRTSPRKSRLMDVCVVSREKVVELLDESAVFQTPPILVVEVVSPESVNRDYRYKRTEYAAAEIQEYWIVDPILNKISILRLDEGLYEETVLTDNQQIVSQVFPELRLNIGDIFAAGNIFTSPENPPQSMTSITTDKTYTFEDYLKYDDGTDNHYELVNGQLEIMNPPTIRHLLIADFIRDTLKAEITRMNSPWLCLKEAGVRTSPRKSRLMDVCVVSREKVVELLDESAVFQTPPILVVEVVSPESVNRDYRYKRTEYAAAEIQEYWIVDPILNKISILRLDEGLYEETVLTDNQQIVSQVFPELRLNIGDIFAAGNIFTSPENPPQS